Protein AF-A0A956T4F1-F1 (afdb_monomer_lite)

Radius of gyration: 28.35 Å; chains: 1; bounding box: 67×59×80 Å

Structure (mmCIF, N/CA/C/O backbone):
data_AF-A0A956T4F1-F1
#
_entry.id   AF-A0A956T4F1-F1
#
loop_
_atom_site.group_PDB
_atom_site.id
_atom_site.type_symbol
_atom_site.label_atom_id
_atom_site.label_alt_id
_atom_site.label_comp_id
_atom_site.label_asym_id
_atom_site.label_entity_id
_atom_site.label_seq_id
_atom_site.pdbx_PDB_ins_code
_atom_site.Cartn_x
_atom_site.Cartn_y
_atom_site.Cartn_z
_atom_site.occupancy
_atom_site.B_iso_or_equiv
_atom_site.auth_seq_id
_atom_site.auth_comp_id
_atom_site.auth_asym_id
_atom_site.auth_atom_id
_atom_site.pdbx_PDB_model_num
ATOM 1 N N . ILE A 1 1 ? -14.763 -16.273 -1.504 1.00 42.19 1 ILE A N 1
ATOM 2 C CA . ILE A 1 1 ? -15.322 -14.902 -1.392 1.00 42.19 1 ILE A CA 1
ATOM 3 C C . ILE A 1 1 ? -14.751 -14.353 -0.093 1.00 42.19 1 ILE A C 1
ATOM 5 O O . ILE A 1 1 ? -15.040 -14.985 0.912 1.00 42.19 1 ILE A O 1
ATOM 9 N N . GLY A 1 2 ? -13.849 -13.359 -0.059 1.00 58.16 2 GLY A N 1
ATOM 10 C CA . GLY A 1 2 ? -13.212 -13.109 1.251 1.00 58.16 2 GLY A CA 1
ATOM 11 C C . GLY A 1 2 ? -12.263 -11.938 1.492 1.00 58.16 2 GLY A C 1
ATOM 12 O O . GLY A 1 2 ? -11.948 -11.722 2.652 1.00 58.16 2 GLY A O 1
ATOM 13 N N . ASN A 1 3 ? -11.824 -11.164 0.496 1.00 60.53 3 ASN A N 1
ATOM 14 C CA . ASN A 1 3 ? -11.155 -9.885 0.762 1.00 60.53 3 ASN A CA 1
ATOM 15 C C . ASN A 1 3 ? -11.425 -8.919 -0.402 1.00 60.53 3 ASN A C 1
ATOM 17 O O . ASN A 1 3 ? -10.914 -9.128 -1.499 1.00 60.53 3 ASN A O 1
ATOM 21 N N . GLY A 1 4 ? -12.307 -7.938 -0.190 1.00 64.06 4 GLY A N 1
ATOM 22 C CA . GLY A 1 4 ? -12.746 -6.962 -1.201 1.00 64.06 4 GLY A CA 1
ATOM 23 C C . GLY A 1 4 ? -11.865 -5.714 -1.276 1.00 64.06 4 GLY A C 1
ATOM 24 O O . GLY A 1 4 ? -12.354 -4.650 -1.636 1.00 64.06 4 GLY A O 1
ATOM 25 N N . ASP A 1 5 ? -10.606 -5.836 -0.866 1.00 77.50 5 ASP A N 1
ATOM 26 C CA . ASP A 1 5 ? -9.667 -4.730 -0.730 1.00 77.50 5 ASP A CA 1
ATOM 27 C C . ASP A 1 5 ? -8.944 -4.396 -2.052 1.00 77.50 5 ASP A C 1
ATOM 29 O O . ASP A 1 5 ? -8.812 -5.228 -2.955 1.00 77.50 5 ASP A O 1
ATOM 33 N N . HIS A 1 6 ? -8.473 -3.158 -2.170 1.00 81.56 6 HIS A N 1
ATOM 34 C CA . HIS A 1 6 ? -7.878 -2.587 -3.378 1.00 81.56 6 HIS A CA 1
ATOM 35 C C . HIS A 1 6 ? -6.451 -3.080 -3.676 1.00 81.56 6 HIS A C 1
ATOM 37 O O . HIS A 1 6 ? -6.064 -3.129 -4.843 1.00 81.56 6 HIS A O 1
ATOM 43 N N . HIS A 1 7 ? -5.712 -3.571 -2.678 1.00 83.31 7 HIS A N 1
ATOM 44 C CA . HIS A 1 7 ? -4.322 -4.023 -2.835 1.00 83.31 7 HIS A CA 1
ATOM 45 C C . HIS A 1 7 ? -4.122 -5.123 -3.898 1.00 83.31 7 HIS A C 1
ATOM 47 O O . HIS A 1 7 ? -3.111 -5.157 -4.604 1.00 83.31 7 HIS A O 1
ATOM 53 N N . GLY A 1 8 ? -5.098 -6.026 -4.066 1.00 81.56 8 GLY A N 1
ATOM 54 C CA . GLY A 1 8 ? -5.050 -7.040 -5.128 1.00 81.56 8 GLY A CA 1
ATOM 55 C C . GLY A 1 8 ? -5.155 -6.431 -6.533 1.00 81.56 8 GLY A C 1
ATOM 56 O O . GLY A 1 8 ? -4.473 -6.873 -7.460 1.00 81.56 8 GLY A O 1
ATOM 57 N N . TRP A 1 9 ? -5.971 -5.383 -6.680 1.00 84.75 9 TRP A N 1
ATOM 58 C CA . TRP A 1 9 ? -6.106 -4.625 -7.924 1.00 84.75 9 TRP A CA 1
ATOM 59 C C . TRP A 1 9 ? -4.858 -3.801 -8.225 1.00 84.75 9 TRP A C 1
ATOM 61 O O . TRP A 1 9 ? -4.435 -3.753 -9.378 1.00 84.75 9 TRP A O 1
ATOM 71 N N . GLU A 1 10 ? -4.236 -3.211 -7.207 1.00 86.00 10 GLU A N 1
ATOM 72 C CA . GLU A 1 10 ? -2.971 -2.487 -7.346 1.00 86.00 10 GLU A CA 1
ATOM 73 C C . GLU A 1 10 ? -1.870 -3.370 -7.944 1.00 86.00 10 GLU A C 1
ATOM 75 O O . GLU A 1 10 ? -1.276 -3.014 -8.963 1.00 86.00 10 GLU A O 1
ATOM 80 N N . LEU A 1 11 ? -1.649 -4.562 -7.375 1.00 85.50 11 LEU A N 1
ATOM 81 C CA . LEU A 1 11 ? -0.647 -5.508 -7.873 1.00 85.50 11 LEU A CA 1
ATOM 82 C C . LEU A 1 11 ? -0.958 -5.978 -9.304 1.00 85.50 11 LEU A C 1
ATOM 84 O O . LEU A 1 11 ? -0.059 -6.087 -10.146 1.00 85.50 11 LEU A O 1
ATOM 88 N N . PHE A 1 12 ? -2.235 -6.238 -9.600 1.00 87.94 12 PHE A N 1
ATOM 89 C CA . PHE A 1 12 ? -2.681 -6.620 -10.938 1.00 87.94 12 PHE A CA 1
ATOM 90 C C . PHE A 1 12 ? -2.383 -5.518 -11.965 1.00 87.94 12 PHE A C 1
ATOM 92 O O . PHE A 1 12 ? -1.724 -5.771 -12.978 1.00 87.94 12 PHE A O 1
ATOM 99 N N . LEU A 1 13 ? -2.800 -4.281 -11.684 1.00 91.19 13 LEU A N 1
ATOM 100 C CA . LEU A 1 13 ? -2.593 -3.137 -12.572 1.00 91.19 13 LEU A CA 1
ATOM 101 C C . LEU A 1 13 ? -1.106 -2.798 -12.732 1.00 91.19 13 LEU A C 1
ATOM 103 O O . LEU A 1 13 ? -0.660 -2.547 -13.851 1.00 91.19 13 LEU A O 1
ATOM 107 N N . GLN A 1 14 ? -0.319 -2.854 -11.656 1.00 89.94 14 GLN A N 1
ATOM 108 C CA . GLN A 1 14 ? 1.133 -2.664 -11.696 1.00 89.94 14 GLN A CA 1
ATOM 109 C C . GLN A 1 14 ? 1.816 -3.719 -12.579 1.00 89.94 14 GLN A C 1
ATOM 111 O O . GLN A 1 14 ? 2.685 -3.383 -13.385 1.00 89.94 14 GLN A O 1
ATOM 116 N N . THR A 1 15 ? 1.415 -4.988 -12.474 1.00 88.94 15 THR A N 1
ATOM 117 C CA . THR A 1 15 ? 1.977 -6.069 -13.297 1.00 88.94 15 THR A CA 1
ATOM 118 C C . THR A 1 15 ? 1.678 -5.834 -14.780 1.00 88.94 15 THR A C 1
ATOM 120 O O . THR A 1 15 ? 2.583 -5.874 -15.617 1.00 88.94 15 THR A O 1
ATOM 123 N N . PHE A 1 16 ? 0.429 -5.498 -15.118 1.00 92.56 16 PHE A N 1
ATOM 124 C CA . PHE A 1 16 ? 0.043 -5.133 -16.485 1.00 92.56 16 PHE A CA 1
ATOM 125 C C . PHE A 1 16 ? 0.781 -3.888 -16.990 1.00 92.56 16 PHE A C 1
ATOM 127 O O . PHE A 1 16 ? 1.176 -3.824 -18.158 1.00 92.56 16 PHE A O 1
ATOM 134 N N . LEU A 1 17 ? 1.008 -2.906 -16.120 1.00 93.56 17 LEU A N 1
ATOM 135 C CA . LEU A 1 17 ? 1.762 -1.702 -16.443 1.00 93.56 17 LEU A CA 1
ATOM 136 C C . LEU A 1 17 ? 3.224 -2.031 -16.763 1.00 93.56 17 LEU A C 1
ATOM 138 O O . LEU A 1 17 ? 3.728 -1.577 -17.784 1.00 93.56 17 LEU A O 1
ATOM 142 N N . LEU A 1 18 ? 3.883 -2.876 -15.966 1.00 91.75 18 LEU A N 1
ATOM 143 C CA . LEU A 1 18 ? 5.250 -3.341 -16.226 1.00 91.75 18 LEU A CA 1
ATOM 144 C C . LEU A 1 18 ? 5.375 -4.009 -17.602 1.00 91.75 18 LEU A C 1
ATOM 146 O O . LEU A 1 18 ? 6.261 -3.657 -18.387 1.00 91.75 18 LEU A O 1
ATOM 150 N N . PHE A 1 19 ? 4.476 -4.942 -17.924 1.00 91.00 19 PHE A N 1
ATOM 151 C CA . PHE A 1 19 ? 4.483 -5.633 -19.216 1.00 91.00 19 PHE A CA 1
ATOM 152 C C . PHE A 1 19 ? 4.205 -4.690 -20.386 1.00 91.00 19 PHE A C 1
ATOM 154 O O . PHE A 1 19 ? 4.960 -4.659 -21.362 1.00 91.00 19 PHE A O 1
ATOM 161 N N . SER A 1 20 ? 3.133 -3.904 -20.288 1.00 94.50 20 SER A N 1
ATOM 162 C CA . SER A 1 20 ? 2.724 -2.996 -21.361 1.00 94.50 20 SER A CA 1
ATOM 163 C C . SER A 1 20 ? 3.750 -1.892 -21.602 1.00 94.50 20 SER A C 1
ATOM 165 O O . SER A 1 20 ? 4.018 -1.571 -22.757 1.00 94.50 20 SER A O 1
ATOM 167 N N . LEU A 1 21 ? 4.389 -1.366 -20.552 1.00 94.56 21 LEU A N 1
ATOM 168 C CA . LEU A 1 21 ? 5.464 -0.384 -20.670 1.00 94.56 21 LEU A CA 1
ATOM 169 C C . LEU A 1 21 ? 6.708 -0.997 -21.324 1.00 94.56 21 LEU A C 1
ATOM 171 O O . LEU A 1 21 ? 7.266 -0.397 -22.241 1.00 94.56 21 LEU A O 1
ATOM 175 N N . THR A 1 22 ? 7.100 -2.212 -20.923 1.00 92.50 22 THR A N 1
ATOM 176 C CA . THR A 1 22 ? 8.220 -2.942 -21.548 1.00 92.50 22 THR A CA 1
ATOM 177 C C . THR A 1 22 ? 8.000 -3.101 -23.052 1.00 92.50 22 THR A C 1
ATOM 179 O O . THR A 1 22 ? 8.904 -2.851 -23.846 1.00 92.50 22 THR A O 1
ATOM 182 N N . TRP A 1 23 ? 6.782 -3.466 -23.460 1.00 91.94 23 TRP A N 1
ATOM 183 C CA . TRP A 1 23 ? 6.435 -3.601 -24.872 1.00 91.94 23 TRP A CA 1
ATOM 184 C C . TRP A 1 23 ? 6.386 -2.252 -25.595 1.00 91.94 23 TRP A C 1
ATOM 186 O O . TRP A 1 23 ? 6.977 -2.092 -26.663 1.00 91.94 23 TRP A O 1
ATOM 196 N N . ALA A 1 24 ? 5.705 -1.266 -25.008 1.00 92.69 24 ALA A N 1
ATOM 197 C CA . ALA A 1 24 ? 5.477 0.035 -25.624 1.00 92.69 24 ALA A CA 1
ATOM 198 C C . ALA A 1 24 ? 6.780 0.794 -25.901 1.00 92.69 24 ALA A C 1
ATOM 200 O O . ALA A 1 24 ? 6.850 1.519 -26.894 1.00 92.69 24 ALA A O 1
ATOM 201 N N . LEU A 1 25 ? 7.816 0.625 -25.074 1.00 90.50 25 LEU A N 1
ATOM 202 C CA . LEU A 1 25 ? 9.082 1.345 -25.233 1.00 90.50 25 LEU A CA 1
ATOM 203 C C . LEU A 1 25 ? 9.996 0.796 -26.336 1.00 90.50 25 LEU A C 1
ATOM 205 O O . LEU A 1 25 ? 10.883 1.521 -26.784 1.00 90.50 25 LEU A O 1
ATOM 209 N N . ARG A 1 26 ? 9.770 -0.419 -26.848 1.00 90.44 26 ARG A N 1
ATOM 210 C CA . ARG A 1 26 ? 10.617 -0.991 -27.909 1.00 90.44 26 ARG A CA 1
ATOM 211 C C . ARG A 1 26 ? 10.637 -0.132 -29.182 1.00 90.44 26 ARG A C 1
ATOM 213 O O . ARG A 1 26 ? 9.651 0.526 -29.523 1.00 90.44 26 ARG A O 1
ATOM 220 N N . ASP A 1 27 ? 11.752 -0.170 -29.909 1.00 89.44 27 ASP A N 1
ATOM 221 C CA . ASP A 1 27 ? 11.981 0.655 -31.110 1.00 89.44 27 ASP A CA 1
ATOM 222 C C . ASP A 1 27 ? 11.033 0.301 -32.269 1.00 89.44 27 ASP A C 1
ATOM 224 O O . ASP A 1 27 ? 10.602 1.179 -33.029 1.00 89.44 27 ASP A O 1
ATOM 228 N N . ASP A 1 28 ? 10.678 -0.980 -32.364 1.00 89.81 28 ASP A N 1
ATOM 229 C CA . ASP A 1 28 ? 9.778 -1.576 -33.352 1.00 89.81 28 ASP A CA 1
ATOM 230 C C . ASP A 1 28 ? 8.293 -1.426 -32.988 1.00 89.81 28 ASP A C 1
ATOM 232 O O . ASP A 1 28 ? 7.430 -1.496 -33.863 1.00 89.81 28 ASP A O 1
ATOM 236 N N . ALA A 1 29 ? 7.972 -1.173 -31.716 1.00 90.94 29 ALA A N 1
ATOM 237 C CA . ALA A 1 29 ? 6.590 -1.086 -31.267 1.00 90.94 29 ALA A CA 1
ATOM 238 C C . ALA A 1 29 ? 5.875 0.155 -31.847 1.00 90.94 29 ALA A C 1
ATOM 240 O O . ALA A 1 29 ? 6.353 1.286 -31.666 1.00 90.94 29 ALA A O 1
ATOM 241 N N . PRO A 1 30 ? 4.694 -0.016 -32.478 1.00 92.81 30 PRO A N 1
ATOM 242 C CA . PRO A 1 30 ? 3.846 1.089 -32.913 1.00 92.81 30 PRO A CA 1
ATOM 243 C C . PRO A 1 30 ? 3.488 2.057 -31.781 1.00 92.81 30 PRO A C 1
ATOM 245 O O . PRO A 1 30 ? 3.223 1.646 -30.653 1.00 92.81 30 PRO A O 1
ATOM 248 N N . VAL A 1 31 ? 3.398 3.348 -32.106 1.00 92.88 31 VAL A N 1
ATOM 249 C CA . VAL A 1 31 ? 3.119 4.426 -31.137 1.00 92.88 31 VAL A CA 1
ATOM 250 C C . VAL A 1 31 ? 1.815 4.192 -30.373 1.00 92.88 31 VAL A C 1
ATOM 252 O O . VAL A 1 31 ? 1.783 4.400 -29.169 1.00 92.88 31 VAL A O 1
ATOM 255 N N . ARG A 1 32 ? 0.769 3.671 -31.030 1.00 93.12 32 ARG A N 1
ATOM 256 C CA . ARG A 1 32 ? -0.533 3.381 -30.398 1.00 93.12 32 ARG A CA 1
ATOM 257 C C . ARG A 1 32 ? -0.444 2.494 -29.150 1.00 93.12 32 ARG A C 1
ATOM 259 O O . ARG A 1 32 ? -1.311 2.583 -28.292 1.00 93.12 32 ARG A O 1
ATOM 266 N N . TYR A 1 33 ? 0.591 1.660 -29.023 1.00 93.19 33 TYR A N 1
ATOM 267 C CA . TYR A 1 33 ? 0.757 0.812 -27.843 1.00 93.19 33 TYR A CA 1
ATOM 268 C C . TYR A 1 33 ? 1.142 1.593 -26.582 1.00 93.19 33 TYR A C 1
ATOM 270 O O . TYR A 1 33 ? 0.969 1.052 -25.496 1.00 93.19 33 TYR A O 1
ATOM 278 N N . SER A 1 34 ? 1.585 2.856 -26.679 1.00 93.19 34 SER A N 1
ATOM 279 C CA . SER A 1 34 ? 1.817 3.698 -25.496 1.00 93.19 34 SER A CA 1
ATOM 280 C C . SER A 1 34 ? 0.525 4.170 -24.818 1.00 93.19 34 SER A C 1
ATOM 282 O O . SER A 1 34 ? 0.567 4.590 -23.663 1.00 93.19 34 SER A O 1
ATOM 284 N N . LEU A 1 35 ? -0.635 4.022 -25.474 1.00 93.62 35 LEU A N 1
ATOM 285 C CA . LEU A 1 35 ? -1.943 4.273 -24.859 1.00 93.62 35 LEU A CA 1
ATOM 286 C C . LEU A 1 35 ? -2.239 3.299 -23.712 1.00 93.62 35 LEU A C 1
ATOM 288 O O . LEU A 1 35 ? -2.866 3.685 -22.731 1.00 93.62 35 LEU A O 1
ATOM 292 N N . VAL A 1 36 ? -1.764 2.053 -23.810 1.00 94.69 36 VAL A N 1
ATOM 293 C CA . VAL A 1 36 ? -2.016 1.012 -22.803 1.00 94.69 36 VAL A CA 1
ATOM 294 C C . VAL A 1 36 ? -1.372 1.356 -21.451 1.00 94.69 36 VAL A C 1
ATOM 296 O O . VAL A 1 36 ? -2.117 1.479 -20.479 1.00 94.69 36 VAL A O 1
ATOM 299 N N . PRO A 1 37 ? -0.044 1.582 -21.340 1.00 94.06 37 PRO A N 1
ATOM 300 C CA . PRO A 1 37 ? 0.554 1.989 -20.070 1.00 94.06 37 PRO A CA 1
ATOM 301 C C . PRO A 1 37 ? 0.044 3.359 -19.597 1.00 94.06 37 PRO A C 1
ATOM 303 O O . PRO A 1 37 ? -0.068 3.576 -18.392 1.00 94.06 37 PRO A O 1
ATOM 306 N N . ALA A 1 38 ? -0.320 4.270 -20.512 1.00 92.88 38 ALA A N 1
ATOM 307 C CA . ALA A 1 38 ? -0.913 5.550 -20.132 1.00 92.88 38 ALA A CA 1
ATOM 308 C C . ALA A 1 38 ? -2.258 5.376 -19.413 1.00 92.88 38 ALA A C 1
ATOM 310 O O . ALA A 1 38 ? -2.466 5.977 -18.361 1.00 92.88 38 ALA A O 1
ATOM 311 N N . PHE A 1 39 ? -3.142 4.539 -19.961 1.00 93.31 39 PHE A N 1
ATOM 312 C CA . PHE A 1 39 ? -4.453 4.254 -19.385 1.00 93.31 39 PHE A CA 1
ATOM 313 C C . PHE A 1 39 ? -4.351 3.450 -18.087 1.00 93.31 39 PHE A C 1
ATOM 315 O O . PHE A 1 39 ? -5.043 3.762 -17.125 1.00 93.31 39 PHE A O 1
ATOM 322 N N . LEU A 1 40 ? -3.447 2.469 -18.018 1.00 93.81 40 LEU A N 1
ATOM 323 C CA . LEU A 1 40 ? -3.217 1.700 -16.791 1.00 93.81 40 LEU A CA 1
ATOM 324 C C . LEU A 1 40 ? -2.777 2.595 -15.627 1.00 93.81 40 LEU A C 1
ATOM 326 O O . LEU A 1 40 ? -3.274 2.427 -14.520 1.00 93.81 40 LEU A O 1
ATOM 330 N N . LEU A 1 41 ? -1.918 3.590 -15.867 1.00 90.81 41 LEU A N 1
ATOM 331 C CA . LEU A 1 41 ? -1.554 4.567 -14.835 1.00 90.81 41 LEU A CA 1
ATOM 332 C C . LEU A 1 41 ? -2.732 5.433 -14.382 1.00 90.81 41 LEU A C 1
ATOM 334 O O . LEU A 1 41 ? -2.821 5.756 -13.202 1.00 90.81 41 LEU A O 1
ATOM 338 N N . LEU A 1 42 ? -3.656 5.769 -15.283 1.00 89.38 42 LEU A N 1
ATOM 339 C CA . LEU A 1 42 ? -4.886 6.477 -14.921 1.00 89.38 42 LEU A CA 1
ATOM 340 C C . LEU A 1 42 ? -5.849 5.588 -14.125 1.00 89.38 42 LEU A C 1
ATOM 342 O O . LEU A 1 42 ? -6.510 6.076 -13.216 1.00 89.38 42 LEU A O 1
ATOM 346 N N . LEU A 1 43 ? -5.907 4.285 -14.407 1.00 90.25 43 LEU A N 1
ATOM 347 C CA . LEU A 1 43 ? -6.656 3.351 -13.565 1.00 90.25 43 LEU A CA 1
ATOM 348 C C . LEU A 1 43 ? -6.043 3.246 -12.167 1.00 90.25 43 LEU A C 1
ATOM 350 O O . LEU A 1 43 ? -6.780 3.278 -11.189 1.00 90.25 43 LEU A O 1
ATOM 354 N N . ILE A 1 44 ? -4.711 3.195 -12.069 1.00 88.38 44 ILE A N 1
ATOM 355 C CA . ILE A 1 44 ? -3.998 3.198 -10.784 1.00 88.38 44 ILE A CA 1
ATOM 356 C C . ILE A 1 44 ? -4.259 4.505 -10.016 1.00 88.38 44 ILE A C 1
ATOM 358 O O . ILE A 1 44 ? -4.477 4.480 -8.809 1.00 88.38 44 ILE A O 1
ATOM 362 N N . PHE A 1 45 ? -4.297 5.648 -10.710 1.00 85.00 45 PHE A N 1
ATOM 363 C CA . PHE A 1 45 ? -4.693 6.938 -10.132 1.00 85.00 45 PHE A CA 1
ATOM 364 C C . PHE A 1 45 ? -6.087 6.911 -9.508 1.00 85.00 45 PHE A C 1
AT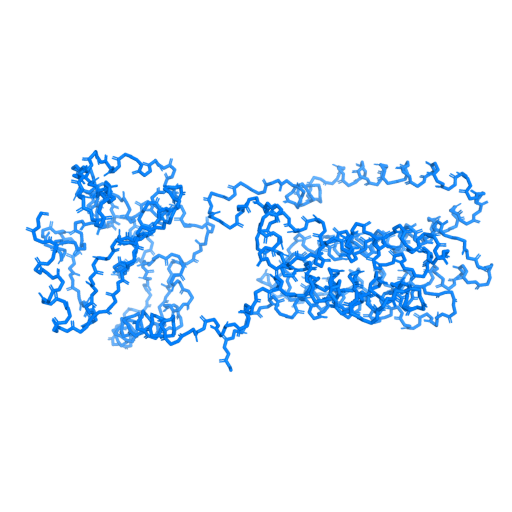OM 366 O O . PHE A 1 45 ? -6.289 7.439 -8.417 1.00 85.00 45 PHE A O 1
ATOM 373 N N . LEU A 1 46 ? -7.039 6.286 -10.199 1.00 83.06 46 LEU A N 1
ATOM 374 C CA . LEU A 1 46 ? -8.415 6.167 -9.732 1.00 83.06 46 LEU A CA 1
ATOM 375 C C . LEU A 1 46 ? -8.575 5.122 -8.621 1.00 83.06 46 LEU A C 1
ATOM 377 O O . LEU A 1 46 ? -9.499 5.239 -7.821 1.00 83.06 46 LEU A O 1
ATOM 381 N N . SER A 1 47 ? -7.701 4.113 -8.563 1.00 81.81 47 SER A N 1
ATOM 382 C CA . SER A 1 47 ? -7.782 3.049 -7.562 1.00 81.81 47 SER A CA 1
ATOM 383 C C . SER A 1 47 ? -7.079 3.388 -6.254 1.00 81.81 47 SER A C 1
ATOM 385 O O . SER A 1 47 ? -7.488 2.874 -5.217 1.00 81.81 47 SER A O 1
ATOM 387 N N . TRP A 1 48 ? -6.010 4.197 -6.284 1.00 80.31 48 TRP A N 1
ATOM 388 C CA . TRP A 1 48 ? -5.162 4.395 -5.109 1.00 80.31 48 TRP A CA 1
ATOM 389 C C . TRP A 1 48 ? -4.487 5.784 -5.035 1.00 80.31 48 TRP A C 1
ATOM 391 O O . TRP A 1 48 ? -3.800 6.202 -5.978 1.00 80.31 48 TRP A O 1
ATOM 401 N N . PRO A 1 49 ? -4.583 6.500 -3.892 1.00 71.75 49 PRO A N 1
ATOM 402 C CA . PRO A 1 49 ? -3.906 7.787 -3.689 1.00 71.75 49 PRO A CA 1
ATOM 403 C C . PRO A 1 49 ? -2.376 7.727 -3.774 1.00 71.75 49 PRO A C 1
ATOM 405 O O . PRO A 1 49 ? -1.750 8.737 -4.087 1.00 71.75 49 PRO A O 1
ATOM 408 N N . GLY A 1 50 ? -1.757 6.566 -3.526 1.00 73.38 50 GLY A N 1
ATOM 409 C CA . GLY A 1 50 ? -0.304 6.377 -3.650 1.00 73.38 50 GLY A CA 1
ATOM 410 C C . GLY A 1 50 ? 0.200 6.180 -5.087 1.00 73.38 50 GLY A C 1
ATOM 411 O O . GLY A 1 50 ? 1.397 5.984 -5.314 1.00 73.38 50 GLY A O 1
ATOM 412 N N . SER A 1 51 ? -0.685 6.320 -6.078 1.00 77.50 51 SER A N 1
ATOM 413 C CA . SER A 1 51 ? -0.376 6.281 -7.512 1.00 77.50 51 SER A CA 1
ATOM 414 C C . SER A 1 51 ? 0.814 7.129 -8.009 1.00 77.50 51 SER A C 1
ATOM 416 O O . SER A 1 51 ? 1.440 6.699 -8.988 1.00 77.50 51 SER A O 1
ATOM 418 N N . PRO A 1 52 ? 1.220 8.260 -7.379 1.00 82.81 52 PRO A N 1
ATOM 419 C CA . PRO A 1 52 ? 2.415 9.008 -7.785 1.00 82.81 52 PRO A CA 1
ATOM 420 C C . PRO A 1 52 ? 3.694 8.180 -7.859 1.00 82.81 52 PRO A C 1
ATOM 422 O O . PRO A 1 52 ? 4.558 8.457 -8.691 1.00 82.81 52 PRO A O 1
ATOM 425 N N . LEU A 1 53 ? 3.811 7.124 -7.055 1.00 80.88 53 LEU A N 1
ATOM 426 C CA . LEU A 1 53 ? 4.976 6.251 -7.095 1.00 80.88 53 LEU A CA 1
ATOM 427 C C . LEU A 1 53 ? 5.106 5.512 -8.436 1.00 80.88 53 LEU A C 1
ATOM 429 O O . LEU A 1 53 ? 6.197 5.383 -8.994 1.00 80.88 53 LEU A O 1
ATOM 433 N N . HIS A 1 54 ? 3.985 5.061 -8.997 1.00 87.62 54 HIS A N 1
ATOM 434 C CA . HIS A 1 54 ? 3.975 4.386 -10.292 1.00 87.62 54 HIS A CA 1
ATOM 435 C C . HIS A 1 54 ? 4.316 5.356 -11.429 1.00 87.62 54 HIS A C 1
ATOM 437 O O . HIS A 1 54 ? 4.983 4.960 -12.391 1.00 87.62 54 HIS A O 1
ATOM 443 N N . ILE A 1 55 ? 3.933 6.633 -11.304 1.00 87.81 55 ILE A N 1
ATOM 444 C CA . ILE A 1 55 ? 4.383 7.694 -12.217 1.00 87.81 55 ILE A CA 1
ATOM 445 C C . ILE A 1 55 ? 5.889 7.883 -12.101 1.00 87.81 55 ILE A C 1
ATOM 447 O O . ILE A 1 55 ? 6.563 7.940 -13.125 1.00 87.81 55 ILE A O 1
ATOM 451 N N . PHE A 1 56 ? 6.424 7.950 -10.880 1.00 86.56 56 PHE A N 1
ATOM 452 C CA . PHE A 1 56 ? 7.853 8.127 -10.639 1.00 86.56 56 PHE A CA 1
ATOM 453 C C . PHE A 1 56 ? 8.678 7.024 -11.315 1.00 86.56 56 PHE A C 1
ATOM 455 O O . PHE A 1 56 ? 9.542 7.325 -12.140 1.00 86.56 56 PHE A O 1
ATOM 462 N N . PHE A 1 57 ? 8.366 5.747 -11.069 1.00 89.50 57 PHE A N 1
ATOM 463 C CA . PHE A 1 57 ? 9.094 4.637 -11.697 1.00 89.50 57 PHE A CA 1
ATOM 464 C C . PHE A 1 57 ? 8.890 4.561 -13.216 1.00 89.50 57 PHE A C 1
ATOM 466 O O . PHE A 1 57 ? 9.832 4.243 -13.947 1.00 89.50 57 PHE A O 1
ATOM 473 N N . THR A 1 58 ? 7.702 4.902 -13.722 1.00 92.25 58 THR A N 1
ATOM 474 C CA . THR A 1 58 ? 7.464 4.988 -15.174 1.00 92.25 58 THR A CA 1
ATOM 475 C C . THR A 1 58 ? 8.276 6.120 -15.805 1.00 92.25 58 THR A C 1
ATOM 477 O O . THR A 1 58 ? 8.888 5.936 -16.859 1.00 92.25 58 THR A O 1
ATOM 480 N N . GLY A 1 59 ? 8.328 7.276 -15.144 1.00 90.69 59 GLY A N 1
ATOM 481 C CA . GLY A 1 59 ? 9.131 8.427 -15.536 1.00 90.69 59 GLY A CA 1
ATOM 482 C C . GLY A 1 59 ? 10.622 8.103 -15.546 1.00 90.69 59 GLY A C 1
ATOM 483 O O . GLY A 1 59 ? 11.296 8.423 -16.520 1.00 90.69 59 GLY A O 1
ATOM 484 N N . LEU A 1 60 ? 11.127 7.390 -14.533 1.00 90.50 60 LEU A N 1
ATOM 485 C CA . LEU A 1 60 ? 12.508 6.897 -14.504 1.00 90.50 60 LEU A CA 1
ATOM 486 C C . LEU A 1 60 ? 12.805 5.922 -15.648 1.00 90.50 60 LEU A C 1
ATOM 488 O O . LEU A 1 60 ? 13.863 6.019 -16.269 1.00 90.50 60 LEU A O 1
ATOM 492 N N . CYS A 1 61 ? 11.877 5.014 -15.966 1.00 93.31 61 CYS A N 1
ATOM 493 C CA . CYS A 1 61 ? 12.033 4.120 -17.113 1.00 93.31 61 CYS A CA 1
ATOM 494 C C . CYS A 1 61 ? 12.159 4.913 -18.412 1.00 93.31 61 CYS A C 1
ATOM 496 O O . CYS A 1 61 ? 13.095 4.690 -19.171 1.00 93.31 61 CYS A O 1
ATOM 498 N N . LEU A 1 62 ? 11.254 5.867 -18.647 1.00 92.62 62 LEU A N 1
ATOM 499 C CA . LEU A 1 62 ? 11.291 6.745 -19.817 1.00 92.62 62 LEU A CA 1
ATOM 500 C C . LEU A 1 62 ? 12.585 7.562 -19.862 1.00 92.62 62 LEU A C 1
ATOM 502 O O . LEU A 1 62 ? 13.224 7.624 -20.914 1.00 92.62 62 LEU A O 1
ATOM 506 N N . PHE A 1 63 ? 12.989 8.135 -18.727 1.00 92.25 63 PHE A N 1
ATOM 507 C CA . PHE A 1 63 ? 14.223 8.897 -18.571 1.00 92.25 63 PHE A CA 1
ATOM 508 C C . PHE A 1 63 ? 15.438 8.072 -18.984 1.00 92.25 63 PHE A C 1
ATOM 510 O O . PHE A 1 63 ? 16.164 8.483 -19.883 1.00 92.25 63 PHE A O 1
ATOM 517 N N . VAL A 1 64 ? 15.637 6.887 -18.397 1.00 90.94 64 VAL A N 1
ATOM 518 C CA . VAL A 1 64 ? 16.768 6.020 -18.757 1.00 90.94 64 VAL A CA 1
ATOM 519 C C . VAL A 1 64 ? 16.669 5.584 -20.212 1.00 90.94 64 VAL A C 1
ATOM 521 O O . VAL A 1 64 ? 17.675 5.617 -20.921 1.00 90.94 64 VAL A O 1
ATOM 524 N N . TRP A 1 65 ? 15.467 5.250 -20.686 1.00 91.62 65 TRP A N 1
ATOM 525 C CA . TRP A 1 65 ? 15.246 4.874 -22.079 1.00 91.62 65 TRP A CA 1
ATOM 526 C C . TRP A 1 65 ? 15.706 5.973 -23.040 1.00 91.62 65 TRP A C 1
ATOM 528 O O . TRP A 1 65 ? 16.373 5.664 -24.014 1.00 91.62 65 TRP A O 1
ATOM 538 N N . ALA A 1 66 ? 15.500 7.257 -22.722 1.00 91.06 66 ALA A N 1
ATOM 539 C CA . ALA A 1 66 ? 15.978 8.366 -23.554 1.00 91.06 66 ALA A CA 1
ATOM 540 C C . ALA A 1 66 ? 17.507 8.393 -23.755 1.00 91.06 66 ALA A C 1
ATOM 542 O O . ALA A 1 66 ? 17.974 8.947 -24.754 1.00 91.06 66 ALA A O 1
ATOM 543 N N . PHE A 1 67 ? 18.294 7.797 -22.851 1.00 90.38 67 PHE A N 1
ATOM 544 C CA . PHE A 1 67 ? 19.757 7.723 -22.955 1.00 90.38 67 PHE A CA 1
ATOM 545 C C . PHE A 1 67 ? 20.274 6.446 -23.630 1.00 90.38 67 PHE A C 1
ATOM 547 O O . PHE A 1 67 ? 21.447 6.393 -24.023 1.00 90.38 67 PHE A O 1
ATOM 554 N N . VAL A 1 68 ? 19.418 5.441 -23.824 1.00 88.50 68 VAL A N 1
ATOM 555 C CA . VAL A 1 68 ? 19.770 4.206 -24.532 1.00 88.50 68 VAL A CA 1
ATOM 556 C C . VAL A 1 68 ? 19.947 4.487 -26.029 1.00 88.50 68 VAL A C 1
ATOM 558 O O . VAL A 1 68 ? 19.411 5.443 -26.580 1.00 88.50 68 VAL A O 1
ATOM 561 N N . ASN A 1 69 ? 20.762 3.689 -26.720 1.00 87.56 69 ASN A N 1
ATOM 562 C CA . ASN A 1 69 ? 20.916 3.825 -28.168 1.00 87.56 69 ASN A CA 1
ATOM 563 C C . ASN A 1 69 ? 19.645 3.395 -28.909 1.00 87.56 69 ASN A C 1
ATOM 565 O O . ASN A 1 69 ? 19.204 2.249 -28.776 1.00 87.56 69 ASN A O 1
ATOM 569 N N . HIS A 1 70 ? 19.135 4.297 -29.746 1.00 88.94 70 HIS A N 1
ATOM 570 C CA . HIS A 1 70 ? 18.020 4.054 -30.655 1.00 88.94 70 HIS A CA 1
ATOM 571 C C . HIS A 1 70 ? 18.440 4.248 -32.108 1.00 88.94 70 HIS A C 1
ATOM 573 O O . HIS A 1 70 ? 19.240 5.138 -32.431 1.00 88.94 70 HIS A O 1
ATOM 579 N N . GLU A 1 71 ? 17.836 3.456 -32.991 1.00 86.81 71 GLU A N 1
ATOM 580 C CA . GLU A 1 71 ? 17.896 3.693 -34.430 1.00 86.81 71 GLU A CA 1
ATOM 581 C C . GLU A 1 71 ? 17.380 5.099 -34.758 1.00 86.81 71 GLU A C 1
ATOM 583 O O . GLU A 1 71 ? 16.447 5.601 -34.126 1.00 86.81 71 GLU A O 1
ATOM 588 N N . SER A 1 72 ? 17.971 5.752 -35.762 1.00 83.12 72 SER A N 1
ATOM 589 C CA . SER A 1 72 ? 17.586 7.112 -36.168 1.00 83.12 72 SER A CA 1
ATOM 590 C C . SER A 1 72 ? 16.093 7.218 -36.500 1.00 83.12 72 SER A C 1
ATOM 592 O O . SER A 1 72 ? 15.441 8.179 -36.091 1.00 83.12 72 SER A O 1
ATOM 594 N N . SER A 1 73 ? 15.543 6.190 -37.151 1.00 83.56 73 SER A N 1
ATOM 595 C CA . SER A 1 73 ? 14.130 6.067 -37.525 1.00 83.56 73 SER A CA 1
ATOM 596 C C . SER A 1 73 ? 13.182 5.901 -36.323 1.00 83.56 73 SER A C 1
ATOM 598 O O . SER A 1 73 ? 11.995 6.219 -36.425 1.00 83.56 73 SER A O 1
ATOM 600 N N . ALA A 1 74 ? 13.681 5.435 -35.171 1.00 87.50 74 ALA A N 1
ATOM 601 C CA . ALA A 1 74 ? 12.888 5.178 -33.968 1.00 87.50 74 ALA A CA 1
ATOM 602 C C . ALA A 1 74 ? 12.768 6.402 -33.042 1.00 87.50 74 ALA A C 1
ATOM 604 O O . ALA A 1 74 ? 11.823 6.490 -32.257 1.00 87.50 74 ALA A O 1
ATOM 605 N N . ARG A 1 75 ? 13.669 7.389 -33.160 1.00 88.75 75 ARG A N 1
ATOM 606 C CA . ARG A 1 75 ? 13.729 8.568 -32.269 1.00 88.75 75 ARG A CA 1
ATOM 607 C C . ARG A 1 75 ? 12.451 9.407 -32.297 1.00 88.75 75 ARG A C 1
ATOM 609 O O . ARG A 1 75 ? 11.930 9.762 -31.246 1.00 88.75 75 ARG A O 1
ATOM 616 N N . GLY A 1 76 ? 11.916 9.682 -33.489 1.00 88.25 76 GLY A N 1
ATOM 617 C CA . GLY A 1 76 ? 10.664 10.435 -33.634 1.00 88.25 76 GLY A CA 1
ATOM 618 C C . GLY A 1 76 ? 9.468 9.700 -33.022 1.00 88.25 76 GLY A C 1
ATOM 619 O O . GLY A 1 76 ? 8.642 10.308 -32.343 1.00 88.25 76 GLY A O 1
ATOM 620 N N . ARG A 1 77 ? 9.417 8.368 -33.177 1.00 90.94 77 ARG A N 1
ATOM 621 C CA . ARG A 1 77 ? 8.387 7.534 -32.537 1.00 90.94 77 ARG A CA 1
ATOM 622 C C . ARG A 1 77 ? 8.515 7.549 -31.018 1.00 90.94 77 ARG A C 1
ATOM 624 O O . ARG A 1 77 ? 7.494 7.582 -30.343 1.00 90.94 77 ARG A O 1
ATOM 631 N N . LEU A 1 78 ? 9.737 7.543 -30.483 1.00 90.69 78 LEU A N 1
ATOM 632 C CA . LEU A 1 78 ? 9.974 7.605 -29.042 1.00 90.69 78 LEU A CA 1
ATOM 633 C C . LEU A 1 78 ? 9.443 8.909 -28.434 1.00 90.69 78 LEU A C 1
ATOM 635 O O . LEU A 1 78 ? 8.716 8.869 -27.444 1.00 90.69 78 LEU A O 1
ATOM 639 N N . VAL A 1 79 ? 9.737 10.047 -29.071 1.00 92.75 79 VAL A N 1
ATOM 640 C CA . VAL A 1 79 ? 9.193 11.352 -28.669 1.00 92.75 79 VAL A CA 1
ATOM 641 C C . VAL A 1 79 ? 7.666 11.322 -28.681 1.00 92.75 79 VAL A C 1
ATOM 643 O O . VAL A 1 79 ? 7.040 11.681 -27.687 1.00 92.75 79 VAL A O 1
ATOM 646 N N . LEU A 1 80 ? 7.062 10.826 -29.766 1.00 93.62 80 LEU A N 1
ATOM 647 C CA . LEU A 1 80 ? 5.607 10.783 -29.892 1.00 93.62 80 LEU A CA 1
ATOM 648 C C . LEU A 1 80 ? 4.949 9.884 -28.834 1.00 93.62 80 LEU A C 1
ATOM 650 O O . LEU A 1 80 ? 3.903 10.245 -28.301 1.00 93.62 80 LEU A O 1
ATOM 654 N N . LYS A 1 81 ? 5.571 8.750 -28.480 1.00 94.06 81 LYS A N 1
ATOM 655 C CA . LYS A 1 81 ? 5.104 7.883 -27.384 1.00 94.06 81 LYS A CA 1
ATOM 656 C C . LYS A 1 81 ? 5.054 8.646 -26.060 1.00 94.06 81 LYS A C 1
ATOM 658 O O . LYS A 1 81 ? 4.022 8.604 -25.395 1.00 94.06 81 LYS A O 1
ATOM 663 N N . GLY A 1 82 ? 6.131 9.356 -25.710 1.00 92.69 82 GLY A N 1
ATOM 664 C CA . GLY A 1 82 ? 6.208 10.145 -24.478 1.00 92.69 82 GLY A CA 1
ATOM 665 C C . GLY A 1 82 ? 5.208 11.301 -24.449 1.00 92.69 82 GLY A C 1
ATOM 666 O O . GLY A 1 82 ? 4.486 11.448 -23.468 1.00 92.69 82 GLY A O 1
ATOM 667 N N . VAL A 1 83 ? 5.087 12.054 -25.547 1.00 94.56 83 VAL A N 1
ATOM 668 C CA . VAL A 1 83 ? 4.113 13.154 -25.676 1.00 94.56 83 VAL A CA 1
ATOM 669 C C . VAL A 1 83 ? 2.679 12.649 -25.538 1.00 94.56 83 VAL A C 1
ATOM 671 O O . VAL A 1 83 ? 1.880 13.266 -24.837 1.00 94.56 83 VAL A O 1
ATOM 674 N N . LEU A 1 84 ? 2.349 11.515 -26.162 1.00 93.94 84 LEU A N 1
ATOM 675 C CA . LEU A 1 84 ? 1.015 10.922 -26.077 1.00 93.94 84 LEU A CA 1
ATOM 676 C C . LEU A 1 84 ? 0.677 10.489 -24.643 1.00 93.94 84 LEU A C 1
ATOM 678 O O . LEU A 1 84 ? -0.400 10.811 -24.144 1.00 93.94 84 LEU A O 1
ATOM 682 N N . MET A 1 85 ? 1.609 9.807 -23.966 1.00 93.69 85 MET A N 1
ATOM 683 C CA . MET A 1 85 ? 1.447 9.415 -22.560 1.00 93.69 85 MET A CA 1
ATOM 684 C C . MET A 1 85 ? 1.303 10.647 -21.656 1.00 93.69 85 MET A C 1
ATOM 686 O O . MET A 1 85 ? 0.363 10.727 -20.868 1.00 93.69 85 MET A O 1
ATOM 690 N N . GLY A 1 86 ? 2.184 11.637 -21.823 1.00 93.06 86 GLY A N 1
ATOM 691 C CA . GLY A 1 86 ? 2.177 12.872 -21.043 1.00 93.06 86 GLY A CA 1
ATOM 692 C C . GLY A 1 86 ? 0.902 13.693 -21.219 1.00 93.06 86 GLY A C 1
ATOM 693 O O . GLY A 1 86 ? 0.345 14.183 -20.238 1.00 93.06 86 GLY A O 1
ATOM 694 N N . SER A 1 87 ? 0.387 13.776 -22.447 1.00 94.06 87 SER A N 1
ATOM 695 C CA . SER A 1 87 ? -0.851 14.501 -22.747 1.00 94.06 87 SER A CA 1
ATOM 696 C C . SER A 1 87 ? -2.051 13.882 -22.034 1.00 94.06 87 SER A C 1
ATOM 698 O O . SER A 1 87 ? -2.890 14.611 -21.511 1.00 94.06 87 SER A O 1
ATOM 700 N N . LEU A 1 88 ? -2.133 12.549 -21.956 1.00 92.69 88 LEU A N 1
ATOM 701 C CA . LEU A 1 88 ? -3.206 11.860 -21.230 1.00 92.69 88 LEU A CA 1
ATOM 702 C C . LEU A 1 88 ? -3.116 12.092 -19.717 1.00 92.69 88 LEU A C 1
ATOM 704 O O . LEU A 1 88 ? -4.128 12.392 -19.087 1.00 92.69 88 LEU A O 1
ATOM 708 N N . TRP A 1 89 ? -1.913 12.011 -19.142 1.00 91.06 89 TRP A N 1
ATOM 709 C CA . TRP A 1 89 ? -1.690 12.252 -17.708 1.00 91.06 89 TRP A CA 1
ATOM 710 C C . TRP A 1 89 ? -1.879 13.707 -17.297 1.00 91.06 89 TRP A C 1
ATOM 712 O O . TRP A 1 89 ? -2.134 13.986 -16.132 1.00 91.06 89 TRP A O 1
ATOM 722 N N . LEU A 1 90 ? -1.792 14.631 -18.250 1.00 91.19 90 LEU A N 1
ATOM 723 C CA . LEU A 1 90 ? -2.130 16.026 -18.032 1.00 91.19 90 LEU A CA 1
ATOM 724 C C . LEU A 1 90 ? -3.641 16.262 -18.157 1.00 91.19 90 LEU A C 1
ATOM 726 O O . LEU A 1 90 ? -4.270 16.807 -17.256 1.00 91.19 90 LEU A O 1
ATOM 730 N N . THR A 1 91 ? -4.235 15.860 -19.280 1.00 90.06 91 THR A N 1
ATOM 731 C CA . THR A 1 91 ? -5.608 16.248 -19.644 1.00 90.06 91 THR A CA 1
ATOM 732 C C . THR A 1 91 ? -6.677 15.544 -18.817 1.00 90.06 91 THR A C 1
ATOM 734 O O . THR A 1 91 ? -7.612 16.201 -18.362 1.00 90.06 91 THR A O 1
ATOM 737 N N . ILE A 1 92 ? -6.549 14.234 -18.588 1.00 88.31 92 ILE A N 1
ATOM 738 C CA . ILE A 1 92 ? -7.585 13.449 -17.905 1.00 88.31 92 ILE A CA 1
ATOM 739 C C . ILE A 1 92 ? -7.682 13.818 -16.417 1.00 88.31 92 ILE A C 1
ATOM 741 O O . ILE A 1 92 ? -8.789 14.113 -15.967 1.00 88.31 92 ILE A O 1
ATOM 745 N N . PRO A 1 93 ? -6.581 13.899 -15.647 1.00 86.75 93 PRO A N 1
ATOM 746 C CA . PRO A 1 93 ? -6.653 14.316 -14.247 1.00 86.75 93 PRO A CA 1
ATOM 747 C C . PRO A 1 93 ? -7.177 15.748 -14.073 1.00 86.75 93 PRO A C 1
ATOM 749 O O . PRO A 1 93 ? -7.986 15.993 -13.181 1.00 86.75 93 PRO A O 1
ATOM 752 N N . LEU A 1 94 ? -6.809 16.682 -14.962 1.00 87.31 94 LEU A N 1
ATOM 753 C CA . LEU A 1 94 ? -7.376 18.039 -14.955 1.00 87.31 94 LEU A CA 1
ATOM 754 C C . LEU A 1 94 ? -8.879 18.050 -15.256 1.00 87.31 94 LEU A C 1
ATOM 756 O O . LEU A 1 94 ? -9.615 18.839 -14.663 1.00 87.31 94 LEU A O 1
ATOM 760 N N . LEU A 1 95 ? -9.343 17.186 -16.163 1.00 86.75 95 LEU A N 1
ATOM 761 C CA . LEU A 1 95 ? -10.764 17.034 -16.459 1.00 86.75 95 LEU A CA 1
ATOM 762 C C . LEU A 1 95 ? -11.521 16.463 -15.254 1.00 86.75 95 LEU A C 1
ATOM 764 O O . LEU A 1 95 ? -12.561 17.002 -14.885 1.00 86.75 95 LEU A O 1
ATOM 768 N N . ILE A 1 96 ? -10.976 15.432 -14.601 1.00 82.81 96 ILE A N 1
ATOM 769 C CA . ILE A 1 96 ? -11.541 14.860 -13.371 1.00 82.81 96 ILE A CA 1
ATOM 770 C C . ILE A 1 96 ? -11.626 15.932 -12.285 1.00 82.81 96 ILE A C 1
ATOM 772 O O . ILE A 1 96 ? -12.685 16.098 -11.698 1.00 82.81 96 ILE A O 1
ATOM 776 N N . ASN A 1 97 ? -10.572 16.725 -12.079 1.00 83.94 97 ASN A N 1
ATOM 777 C CA . ASN A 1 97 ? -10.574 17.809 -11.093 1.00 83.94 97 ASN A CA 1
ATOM 778 C C . ASN A 1 97 ? -11.674 18.857 -11.333 1.00 83.94 97 ASN A C 1
ATOM 780 O O . ASN A 1 97 ? -12.115 19.511 -10.399 1.00 83.94 97 ASN A O 1
ATOM 784 N N . ARG A 1 98 ? -12.105 19.051 -12.586 1.00 84.00 98 ARG A N 1
ATOM 785 C CA . ARG A 1 98 ? -13.196 19.981 -12.917 1.00 84.00 98 ARG A CA 1
ATOM 786 C C . ARG A 1 98 ? -14.588 19.377 -12.765 1.00 84.00 98 ARG A C 1
ATOM 788 O O . ARG A 1 98 ? -15.538 20.132 -12.596 1.00 84.00 98 ARG A O 1
ATOM 795 N N . LEU A 1 99 ? -14.719 18.062 -12.924 1.00 81.56 99 LEU A N 1
ATOM 796 C CA . LEU A 1 99 ? -16.015 17.385 -13.018 1.00 81.56 99 LEU A CA 1
ATOM 797 C C . LEU A 1 99 ? -16.374 16.577 -11.767 1.00 81.56 99 LEU A C 1
ATOM 799 O O . LEU A 1 99 ? -17.551 16.303 -11.542 1.00 81.56 99 LEU A O 1
ATOM 803 N N . ALA A 1 100 ? -15.383 16.151 -10.988 1.00 73.25 100 ALA A N 1
ATOM 804 C CA . ALA A 1 100 ? -15.588 15.309 -9.824 1.00 73.25 100 ALA A CA 1
ATOM 805 C C . ALA A 1 100 ? -15.912 16.149 -8.575 1.00 73.25 100 ALA A C 1
ATOM 807 O O . ALA A 1 100 ? -15.374 17.244 -8.421 1.00 73.25 100 ALA A O 1
ATOM 808 N N . PRO A 1 101 ? -16.749 15.635 -7.655 1.00 64.06 101 PRO A N 1
ATOM 809 C CA . PRO A 1 101 ? -16.928 16.225 -6.333 1.00 64.06 101 PRO A CA 1
ATOM 810 C C . PRO A 1 101 ? -15.597 16.311 -5.574 1.00 64.06 101 PRO A C 1
ATOM 812 O O . PRO A 1 101 ? -14.769 15.403 -5.694 1.00 64.06 101 PRO A O 1
ATOM 815 N N . ASP A 1 102 ? -15.440 17.327 -4.720 1.00 56.19 102 ASP A N 1
ATOM 816 C CA . ASP A 1 102 ? -14.222 17.588 -3.927 1.00 56.19 102 ASP A CA 1
ATOM 817 C C . ASP A 1 102 ? -13.724 16.369 -3.120 1.00 56.19 102 ASP A C 1
ATOM 819 O O . ASP A 1 102 ? -12.539 16.254 -2.816 1.00 56.19 102 ASP A O 1
ATOM 823 N N . TYR A 1 103 ? -14.607 15.410 -2.824 1.00 53.09 103 TYR A N 1
ATOM 824 C CA . TYR A 1 103 ? -14.301 14.182 -2.083 1.00 53.09 103 TYR A CA 1
ATOM 825 C C . TYR A 1 103 ? -13.593 13.078 -2.896 1.00 53.09 103 TYR A C 1
ATOM 827 O O . TYR A 1 103 ? -13.146 12.101 -2.302 1.00 53.09 103 TYR A O 1
ATOM 835 N N . ILE A 1 104 ? -13.499 13.188 -4.230 1.00 54.28 104 ILE A N 1
ATOM 836 C CA . ILE A 1 104 ? -12.831 12.188 -5.094 1.00 54.28 104 ILE A CA 1
ATOM 837 C C . ILE A 1 104 ? -11.366 12.571 -5.378 1.00 54.28 104 ILE A C 1
ATOM 839 O O . ILE A 1 104 ? -10.562 11.735 -5.793 1.00 54.28 104 ILE A O 1
ATOM 843 N N . ILE A 1 105 ? -10.990 13.836 -5.170 1.00 55.97 105 ILE A N 1
ATOM 844 C CA . ILE A 1 105 ? -9.731 14.363 -5.696 1.00 55.97 105 ILE A CA 1
ATOM 845 C 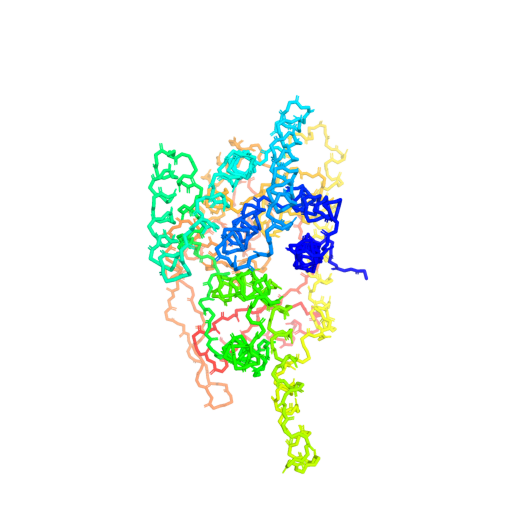C . ILE A 1 105 ? -8.605 14.190 -4.676 1.00 55.97 105 ILE A C 1
ATOM 847 O O . ILE A 1 105 ? -8.462 14.943 -3.713 1.00 55.97 105 ILE A O 1
ATOM 851 N N . TRP A 1 106 ? -7.723 13.233 -4.956 1.00 72.44 106 TRP A N 1
ATOM 852 C CA . TRP A 1 106 ? -6.426 13.107 -4.298 1.00 72.44 106 TRP A CA 1
ATOM 853 C C . TRP A 1 106 ? -5.518 14.261 -4.730 1.00 72.44 106 TRP A C 1
ATOM 855 O O . TRP A 1 106 ? -4.755 14.140 -5.689 1.00 72.44 106 TRP A O 1
ATOM 865 N N . TYR A 1 107 ? -5.613 15.400 -4.044 1.00 75.81 107 TYR A N 1
ATOM 866 C CA . TYR A 1 107 ? -4.951 16.648 -4.440 1.00 75.81 107 TYR A CA 1
ATOM 867 C C . TYR A 1 107 ? -3.453 16.482 -4.746 1.00 75.81 107 TYR A C 1
ATOM 869 O O . TYR A 1 107 ? -2.964 16.983 -5.759 1.00 75.81 107 TYR A O 1
ATOM 877 N N . GLN A 1 108 ? -2.728 15.714 -3.927 1.00 75.12 108 GLN A N 1
ATOM 878 C CA . GLN A 1 108 ? -1.304 15.451 -4.158 1.00 75.12 108 GLN A CA 1
ATOM 879 C C . GLN A 1 108 ? -1.054 14.526 -5.355 1.00 75.12 108 GLN A C 1
ATOM 881 O O . GLN A 1 108 ? -0.140 14.772 -6.145 1.00 75.12 108 GLN A O 1
ATOM 886 N N . ALA A 1 109 ? -1.890 13.503 -5.552 1.00 79.06 109 ALA A N 1
ATOM 887 C CA . ALA A 1 109 ? -1.758 12.630 -6.712 1.00 79.06 109 ALA A CA 1
ATOM 888 C C . ALA A 1 109 ? -2.063 13.379 -8.015 1.00 79.06 109 ALA A C 1
ATOM 890 O O . ALA A 1 109 ? -1.312 13.260 -8.980 1.00 79.06 109 ALA A O 1
ATOM 891 N N . LEU A 1 110 ? -3.091 14.230 -8.019 1.00 84.81 110 LEU A N 1
ATOM 892 C CA . LEU A 1 110 ? -3.415 15.104 -9.144 1.00 84.81 110 LEU A CA 1
ATOM 893 C C . LEU A 1 110 ? -2.214 15.976 -9.538 1.00 84.81 110 LEU A C 1
ATOM 895 O O . LEU A 1 110 ? -1.850 16.024 -10.713 1.00 84.81 110 LEU A O 1
ATOM 899 N N . LYS A 1 111 ? -1.567 16.628 -8.564 1.00 82.94 111 LYS A N 1
ATOM 900 C CA . LYS A 1 111 ? -0.367 17.441 -8.813 1.00 82.94 111 LYS A CA 1
ATOM 901 C C . LYS A 1 111 ? 0.764 16.628 -9.431 1.00 82.94 111 LYS A C 1
ATOM 903 O O . LYS A 1 111 ? 1.372 17.083 -10.399 1.00 82.94 111 LYS A O 1
ATOM 908 N N . ALA A 1 112 ? 1.024 15.429 -8.913 1.00 83.69 112 ALA A N 1
ATOM 909 C CA . ALA A 1 112 ? 2.058 14.549 -9.446 1.00 83.69 112 ALA A CA 1
ATOM 910 C C .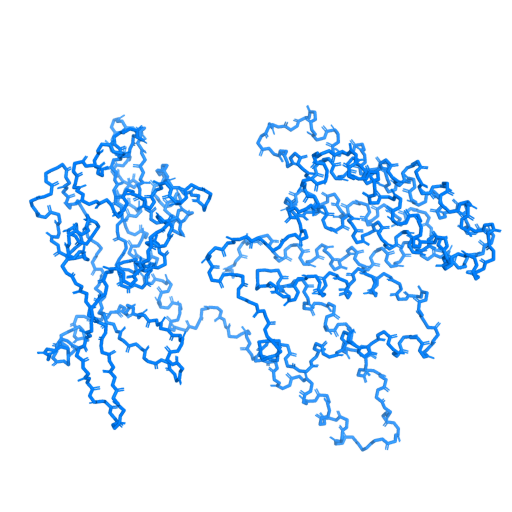 ALA A 1 112 ? 1.761 14.112 -10.891 1.00 83.69 112 ALA A C 1
ATOM 912 O O . ALA A 1 112 ? 2.662 14.129 -11.730 1.00 83.69 112 ALA A O 1
ATOM 913 N N . PHE A 1 113 ? 0.505 13.785 -11.211 1.00 88.00 113 PHE A N 1
ATOM 914 C CA . PHE A 1 113 ? 0.079 13.449 -12.574 1.00 88.00 113 PHE A CA 1
ATOM 915 C C . PHE A 1 113 ? 0.214 14.627 -13.539 1.00 88.00 113 PHE A C 1
ATOM 917 O O . PHE A 1 113 ? 0.758 14.460 -14.629 1.00 88.00 113 PHE A O 1
ATOM 924 N N . VAL A 1 114 ? -0.197 15.828 -13.128 1.00 87.88 114 VAL A N 1
ATOM 925 C CA . VAL A 1 114 ? -0.045 17.050 -13.930 1.00 87.88 114 VAL A CA 1
ATOM 926 C C . VAL A 1 114 ? 1.433 17.365 -14.170 1.00 87.88 114 VAL A C 1
ATOM 928 O O . VAL A 1 114 ? 1.834 17.600 -15.311 1.00 87.88 114 VAL A O 1
ATOM 931 N N . ALA A 1 115 ? 2.263 17.313 -13.126 1.00 87.50 115 ALA A N 1
ATOM 932 C CA . ALA A 1 115 ? 3.701 17.551 -13.230 1.00 87.50 115 ALA A CA 1
ATOM 933 C C . ALA A 1 115 ? 4.394 16.500 -14.113 1.00 87.50 115 ALA A C 1
ATOM 935 O O . ALA A 1 115 ? 5.159 16.856 -15.010 1.00 87.50 115 ALA A O 1
ATOM 936 N N . GLY A 1 116 ? 4.087 15.213 -13.919 1.00 87.69 116 GLY A N 1
ATOM 937 C CA . GLY A 1 116 ? 4.592 14.121 -14.754 1.00 87.69 116 GLY A CA 1
ATOM 938 C C . GLY A 1 116 ? 4.135 14.239 -16.211 1.00 87.69 116 GLY A C 1
ATOM 939 O O . GLY A 1 116 ? 4.937 14.062 -17.128 1.00 87.69 116 GLY A O 1
ATOM 940 N N . GLY A 1 117 ? 2.874 14.616 -16.434 1.00 90.25 117 GLY A N 1
ATOM 941 C CA . GLY A 1 117 ? 2.303 14.874 -17.753 1.00 90.25 117 GLY A CA 1
ATOM 942 C C . GLY A 1 117 ? 3.002 16.019 -18.487 1.00 90.25 117 GLY A C 1
ATOM 943 O O . GLY A 1 117 ? 3.384 15.863 -19.649 1.00 90.25 117 GLY A O 1
ATOM 944 N N . LEU A 1 118 ? 3.258 17.141 -17.805 1.00 90.00 118 LEU A N 1
ATOM 945 C CA . LEU A 1 118 ? 4.045 18.260 -18.341 1.00 90.00 118 LEU A CA 1
ATOM 946 C C . LEU A 1 118 ? 5.496 17.855 -18.625 1.00 90.00 118 LEU A C 1
ATOM 948 O O . LEU A 1 118 ? 6.018 18.149 -19.703 1.00 90.00 118 LEU A O 1
ATOM 952 N N . GLY A 1 119 ? 6.127 17.132 -17.696 1.00 89.44 119 GLY A N 1
ATOM 953 C CA . GLY A 1 119 ? 7.483 16.613 -17.854 1.00 89.44 119 GLY A CA 1
ATOM 954 C C . GLY A 1 119 ? 7.626 15.726 -19.091 1.00 89.44 119 GLY A C 1
ATOM 955 O O . GLY A 1 119 ? 8.587 15.874 -19.846 1.00 89.44 119 GLY A O 1
ATOM 956 N N . LEU A 1 120 ? 6.644 14.864 -19.365 1.00 90.44 120 LEU A N 1
ATOM 957 C CA . LEU A 1 120 ? 6.642 14.024 -20.563 1.00 90.44 120 LEU A CA 1
ATOM 958 C C . LEU A 1 120 ? 6.245 14.754 -21.848 1.00 90.44 120 LEU A C 1
ATOM 960 O O . LEU A 1 120 ? 6.769 14.440 -22.913 1.00 90.44 120 LEU A O 1
ATOM 964 N N . THR A 1 121 ? 5.336 15.721 -21.777 1.00 92.25 121 THR A N 1
ATOM 965 C CA . THR A 1 121 ? 4.864 16.436 -22.972 1.00 92.25 121 THR A CA 1
ATOM 966 C C . THR A 1 121 ? 5.906 17.432 -23.477 1.00 92.25 121 THR A C 1
ATOM 968 O O . THR A 1 121 ? 6.109 17.551 -24.683 1.00 92.25 121 THR A O 1
ATOM 971 N N . LEU A 1 122 ? 6.590 18.129 -22.564 1.00 90.88 122 LEU A N 1
ATOM 972 C CA . LEU A 1 122 ? 7.513 19.218 -22.893 1.00 90.88 122 LEU A CA 1
ATOM 973 C C . LEU A 1 122 ? 8.979 18.839 -22.651 1.00 90.88 122 LEU A C 1
ATOM 975 O O . LEU A 1 122 ? 9.832 19.085 -23.502 1.00 90.88 122 LEU A O 1
ATOM 979 N N . GLY A 1 123 ? 9.281 18.216 -21.510 1.00 88.25 123 GLY A N 1
ATOM 980 C CA . GLY A 1 123 ? 10.654 17.879 -21.119 1.00 88.25 123 GLY A CA 1
ATOM 981 C C . GLY A 1 123 ? 11.223 16.672 -21.866 1.00 88.25 123 GLY A C 1
ATOM 982 O O . GLY A 1 123 ? 12.375 16.693 -22.297 1.00 88.25 123 GLY A O 1
ATOM 983 N N . TYR A 1 124 ? 10.421 15.627 -22.074 1.00 92.69 124 TYR A N 1
ATOM 984 C CA . TYR A 1 124 ? 10.880 14.390 -22.708 1.00 92.69 124 TYR A CA 1
ATOM 985 C C . TYR A 1 124 ? 11.357 14.552 -24.163 1.00 92.69 124 TYR A C 1
ATOM 987 O O . TYR A 1 124 ? 12.421 14.017 -24.481 1.00 92.69 124 TYR A O 1
ATOM 995 N N . PRO A 1 125 ? 10.675 15.312 -25.048 1.00 93.38 125 PRO A N 1
ATOM 996 C CA . PRO A 1 125 ? 11.196 15.603 -26.385 1.00 93.38 125 PRO A CA 1
ATOM 997 C C . PRO A 1 125 ? 12.591 16.239 -26.358 1.00 93.38 125 PRO A C 1
ATOM 999 O O . PRO A 1 125 ? 13.480 15.825 -27.106 1.00 93.38 125 PRO A O 1
ATOM 1002 N N . ILE A 1 126 ? 12.794 17.212 -25.462 1.00 90.62 126 ILE A N 1
ATOM 1003 C CA . ILE A 1 126 ? 14.071 17.913 -25.280 1.00 90.62 126 ILE A CA 1
ATOM 1004 C C . ILE A 1 126 ? 15.132 16.932 -24.774 1.00 90.62 126 ILE A C 1
ATOM 1006 O O . ILE A 1 126 ? 16.236 16.880 -25.317 1.00 90.62 126 ILE A O 1
ATOM 1010 N N . LEU A 1 127 ? 14.782 16.108 -23.783 1.00 91.31 127 LEU A N 1
ATOM 1011 C CA . LEU A 1 127 ? 15.666 15.092 -23.221 1.00 91.31 127 LEU A CA 1
ATOM 1012 C C . LEU A 1 127 ? 16.129 14.094 -24.286 1.00 91.31 127 LEU A C 1
ATOM 1014 O O . LEU A 1 127 ? 17.329 13.869 -24.421 1.00 91.31 127 LEU A O 1
ATOM 1018 N N . VAL A 1 128 ? 15.203 13.530 -25.070 1.00 91.69 128 VAL A N 1
ATOM 1019 C CA . VAL A 1 128 ? 15.526 12.586 -26.152 1.00 91.69 128 VAL A CA 1
ATOM 1020 C C . VAL A 1 128 ? 16.422 13.257 -27.189 1.00 91.69 128 VAL A C 1
ATOM 1022 O O . VAL A 1 128 ? 17.423 12.675 -27.604 1.00 91.69 128 VAL A O 1
ATOM 1025 N N . PHE A 1 129 ? 16.115 14.491 -27.590 1.00 89.19 129 PHE A N 1
ATOM 1026 C CA . PHE A 1 129 ? 16.933 15.225 -28.553 1.00 89.19 129 PHE A CA 1
ATOM 1027 C C . PHE A 1 129 ? 18.371 15.441 -28.061 1.00 89.19 129 PHE A C 1
ATOM 1029 O O . PHE A 1 129 ? 19.319 15.157 -28.797 1.00 89.19 129 PHE A O 1
ATOM 1036 N N . LEU A 1 130 ? 18.543 15.908 -26.821 1.00 86.81 130 LEU A N 1
ATOM 1037 C CA . LEU A 1 130 ? 19.857 16.152 -26.224 1.00 86.81 130 LEU A CA 1
ATOM 1038 C C . LEU A 1 130 ? 20.628 14.847 -26.009 1.00 86.81 130 LEU A C 1
ATOM 1040 O O . LEU A 1 130 ? 21.781 14.733 -26.426 1.00 86.81 130 LEU A O 1
ATOM 1044 N N . ALA A 1 131 ? 19.985 13.840 -25.418 1.00 88.25 131 ALA A N 1
ATOM 1045 C CA . ALA A 1 131 ? 20.609 12.558 -25.126 1.00 88.25 131 ALA A CA 1
ATOM 1046 C C . ALA A 1 131 ? 21.068 11.852 -26.409 1.00 88.25 131 ALA A C 1
ATOM 1048 O O . ALA A 1 131 ? 22.215 11.413 -26.495 1.00 88.25 131 ALA A O 1
ATOM 1049 N N . GLN A 1 132 ? 20.225 11.801 -27.445 1.00 88.06 132 GLN A N 1
ATOM 1050 C CA . GLN A 1 132 ? 20.531 11.078 -28.684 1.00 88.06 132 GLN A CA 1
ATOM 1051 C C . GLN A 1 132 ? 21.577 11.768 -29.574 1.00 88.06 132 GLN A C 1
ATOM 1053 O O . GLN A 1 132 ? 22.145 11.112 -30.450 1.00 88.06 132 GLN A O 1
ATOM 1058 N N . LYS A 1 133 ? 21.865 13.059 -29.359 1.00 86.88 133 LYS A N 1
ATOM 1059 C CA . LYS A 1 133 ? 22.952 13.778 -30.048 1.00 86.88 133 LYS A CA 1
ATOM 1060 C C . LYS A 1 133 ? 24.332 13.530 -29.445 1.00 86.88 133 LYS A C 1
ATOM 1062 O O . LYS A 1 133 ? 25.335 13.754 -30.116 1.00 86.88 133 LYS A O 1
ATOM 1067 N N . LEU A 1 134 ? 24.392 13.075 -28.197 1.00 85.88 134 LEU A N 1
ATOM 1068 C CA . LEU A 1 134 ? 25.648 12.900 -27.479 1.00 85.88 134 LEU A CA 1
ATOM 1069 C C . LEU A 1 134 ? 26.231 11.493 -27.671 1.00 85.88 134 LEU A C 1
ATOM 1071 O O . LEU A 1 134 ? 25.470 10.525 -27.804 1.00 85.88 134 LEU A O 1
ATOM 1075 N N . PRO A 1 135 ? 27.568 11.341 -27.619 1.00 85.94 135 PRO A N 1
ATOM 1076 C CA . PRO A 1 135 ? 28.210 10.039 -27.491 1.00 85.94 135 PRO A CA 1
ATOM 1077 C C . PRO A 1 135 ? 27.770 9.324 -26.210 1.00 85.94 135 PRO A C 1
ATOM 1079 O O . PRO A 1 135 ? 27.547 9.958 -25.178 1.00 85.94 135 PRO A O 1
ATOM 1082 N N . VAL A 1 136 ? 27.726 7.990 -26.243 1.00 81.75 136 VAL A N 1
ATOM 1083 C CA . VAL A 1 136 ? 27.295 7.154 -25.105 1.00 81.75 136 VAL A CA 1
ATOM 1084 C C . VAL A 1 136 ? 28.058 7.483 -23.816 1.00 81.75 136 VAL A C 1
ATOM 1086 O O . VAL A 1 136 ? 27.447 7.603 -22.761 1.00 81.75 136 VAL A O 1
ATOM 1089 N N . LYS A 1 137 ? 29.378 7.706 -23.888 1.00 84.00 137 LYS A N 1
ATOM 1090 C CA . LYS A 1 137 ? 30.188 8.075 -22.713 1.00 84.00 137 LYS A CA 1
ATOM 1091 C C . LYS A 1 137 ? 29.699 9.371 -22.056 1.00 84.00 137 LYS A C 1
ATOM 1093 O O . LYS A 1 137 ? 29.571 9.423 -20.841 1.00 84.00 137 LYS A O 1
ATOM 1098 N N . SER A 1 138 ? 29.366 10.389 -22.848 1.00 86.31 138 SER A N 1
ATOM 1099 C CA . SER A 1 138 ? 28.880 11.685 -22.353 1.00 86.31 138 SER A CA 1
ATOM 1100 C C . SER A 1 138 ? 27.478 11.592 -21.748 1.00 86.31 138 SER A C 1
ATOM 1102 O O . SER A 1 138 ? 27.169 12.309 -20.800 1.00 86.31 138 SER A O 1
ATOM 1104 N N . ARG A 1 139 ? 26.640 10.676 -22.249 1.00 86.81 139 ARG A N 1
ATOM 1105 C CA . ARG A 1 139 ? 25.303 10.407 -21.697 1.00 86.81 139 ARG A CA 1
ATOM 1106 C C . ARG A 1 139 ? 25.356 9.933 -20.248 1.00 86.81 139 ARG A C 1
ATOM 1108 O O . ARG A 1 139 ? 24.553 10.392 -19.444 1.00 86.81 139 ARG A O 1
ATOM 1115 N N . PHE A 1 140 ? 26.323 9.077 -19.910 1.00 81.88 140 PHE A N 1
ATOM 1116 C CA . PHE A 1 140 ? 26.505 8.581 -18.542 1.00 81.88 140 PHE A CA 1
ATOM 1117 C C . PHE A 1 140 ? 26.853 9.686 -17.539 1.00 81.88 140 PHE A C 1
ATOM 1119 O O . PHE A 1 140 ? 26.426 9.604 -16.394 1.00 81.88 140 PHE A O 1
ATOM 1126 N N . PHE A 1 141 ? 27.576 10.729 -17.959 1.00 83.88 141 PHE A N 1
ATOM 1127 C CA . PHE A 1 141 ? 27.867 11.886 -17.104 1.00 83.88 141 PHE A CA 1
ATOM 1128 C C . PHE A 1 141 ? 26.701 12.877 -17.040 1.00 83.88 141 PHE A C 1
ATOM 1130 O O . PHE A 1 141 ? 26.436 13.458 -15.991 1.00 83.88 141 PHE A O 1
ATOM 1137 N N . LEU A 1 142 ? 25.985 13.065 -18.152 1.00 86.06 142 LEU A N 1
ATOM 1138 C CA . LEU A 1 142 ? 24.890 14.029 -18.229 1.00 86.06 142 LEU A CA 1
ATOM 1139 C C . LEU A 1 142 ? 23.625 13.555 -17.500 1.00 86.06 142 LEU A C 1
ATOM 1141 O O . LEU A 1 142 ? 22.927 14.373 -16.905 1.00 86.06 142 LEU A O 1
ATOM 1145 N N . ALA A 1 143 ? 23.321 12.255 -17.528 1.00 86.69 143 ALA A N 1
ATOM 1146 C CA . ALA A 1 143 ? 22.110 11.721 -16.909 1.00 86.69 143 ALA A CA 1
ATOM 1147 C C . ALA A 1 143 ? 22.022 12.024 -15.393 1.00 86.69 143 ALA A C 1
ATOM 1149 O O . ALA A 1 143 ? 21.000 12.570 -14.975 1.00 86.69 143 ALA A O 1
ATOM 1150 N N . PRO A 1 144 ? 23.068 11.796 -14.568 1.00 86.06 144 PRO A N 1
ATOM 1151 C CA . PRO A 1 144 ? 23.061 12.208 -13.163 1.00 86.06 144 PRO A CA 1
ATOM 1152 C C . PRO A 1 144 ? 22.882 13.717 -12.967 1.00 86.06 144 PRO A C 1
ATOM 1154 O O . PRO A 1 144 ? 22.128 14.124 -12.090 1.00 86.06 144 PRO A O 1
ATOM 1157 N N . LEU A 1 145 ? 23.520 14.555 -13.793 1.00 87.44 145 LEU A N 1
ATOM 1158 C CA . LEU A 1 145 ? 23.397 16.015 -13.695 1.00 87.44 145 LEU A CA 1
ATOM 1159 C C . LEU A 1 145 ? 21.962 16.487 -13.957 1.00 87.44 145 LEU A C 1
ATOM 1161 O O . LEU A 1 145 ? 21.442 17.320 -13.217 1.00 87.44 145 LEU A O 1
ATOM 1165 N N . ILE A 1 146 ? 21.302 15.928 -14.975 1.00 86.75 146 ILE A N 1
ATOM 1166 C CA . ILE A 1 146 ? 19.899 16.241 -15.279 1.00 86.75 146 ILE A CA 1
ATOM 1167 C C . ILE A 1 146 ? 18.980 15.733 -14.166 1.00 86.75 146 ILE A C 1
ATOM 1169 O O . ILE A 1 146 ? 18.035 16.430 -13.797 1.00 86.75 146 ILE A O 1
ATOM 1173 N N . LEU A 1 147 ? 19.257 14.556 -13.598 1.00 84.75 147 LEU A N 1
ATOM 1174 C CA . LEU A 1 147 ? 18.487 14.025 -12.474 1.00 84.75 147 LEU A CA 1
ATOM 1175 C C . LEU A 1 147 ? 18.603 14.937 -11.244 1.00 84.75 147 LEU A C 1
ATOM 1177 O O . LEU A 1 147 ? 17.585 15.322 -10.676 1.00 84.75 147 LEU A O 1
ATOM 1181 N N . VAL A 1 148 ? 19.822 15.354 -10.887 1.00 85.31 148 VAL A N 1
ATOM 1182 C CA . VAL A 1 148 ? 20.077 16.310 -9.799 1.00 85.31 148 VAL A CA 1
ATOM 1183 C C . VAL A 1 148 ? 19.353 17.630 -10.061 1.00 85.31 148 VAL A C 1
ATOM 1185 O O . VAL A 1 148 ? 18.627 18.110 -9.194 1.00 85.31 148 VAL A O 1
ATOM 1188 N N . GLY A 1 149 ? 19.472 18.186 -11.270 1.00 85.00 149 GLY A N 1
ATOM 1189 C CA . GLY A 1 149 ? 18.752 19.399 -11.662 1.00 85.00 149 GLY A CA 1
ATOM 1190 C C . GLY A 1 149 ? 17.231 19.254 -11.550 1.00 85.00 149 GLY A C 1
ATOM 1191 O O . GLY A 1 149 ? 16.562 20.162 -11.068 1.00 85.00 149 GLY A O 1
ATOM 1192 N N . SER A 1 150 ? 16.683 18.091 -11.912 1.00 82.50 150 SER A N 1
ATOM 1193 C CA . SER A 1 150 ? 15.247 17.800 -11.798 1.00 82.50 150 SER A CA 1
ATOM 1194 C C . SER A 1 150 ? 14.785 17.753 -10.339 1.00 82.50 150 SER A C 1
ATOM 1196 O O . SER A 1 150 ? 13.725 18.285 -10.020 1.00 82.50 150 SER A O 1
ATOM 1198 N N . VAL A 1 151 ? 15.591 17.183 -9.437 1.00 82.00 151 VAL A N 1
ATOM 1199 C CA . VAL A 1 151 ? 15.322 17.191 -7.987 1.00 82.00 151 VAL A CA 1
ATOM 1200 C C . VAL A 1 151 ? 15.382 18.615 -7.426 1.00 82.00 151 VAL A C 1
ATOM 1202 O O . VAL A 1 151 ? 14.522 18.998 -6.636 1.00 82.00 151 VAL A O 1
ATOM 1205 N N . PHE A 1 152 ? 16.341 19.437 -7.86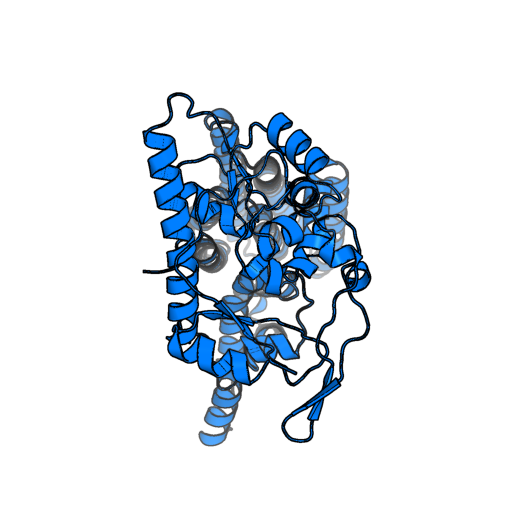6 1.00 84.00 152 PHE A N 1
ATOM 1206 C CA . PHE A 1 152 ? 16.384 20.853 -7.489 1.00 84.00 152 PHE A CA 1
ATOM 1207 C C . PHE A 1 152 ? 15.141 21.614 -7.961 1.00 84.00 152 PHE A C 1
ATOM 1209 O O . PHE A 1 152 ? 14.566 22.363 -7.178 1.00 84.00 152 PHE A O 1
ATOM 1216 N N . LEU A 1 153 ? 14.690 21.394 -9.200 1.00 81.31 153 LEU A N 1
ATOM 1217 C CA . LEU A 1 153 ? 13.456 21.995 -9.717 1.00 81.31 153 LEU A CA 1
ATOM 1218 C C . LEU A 1 153 ? 12.218 21.532 -8.938 1.00 81.31 153 LEU A C 1
ATOM 1220 O O . LEU A 1 153 ? 11.347 22.349 -8.653 1.00 81.31 153 LEU A O 1
ATOM 1224 N N . LEU A 1 154 ? 12.156 20.256 -8.543 1.00 79.62 154 LEU A N 1
ATOM 1225 C CA . LEU A 1 154 ? 11.096 19.736 -7.675 1.00 79.62 154 LEU A CA 1
ATOM 1226 C C . LEU A 1 154 ? 11.070 20.481 -6.332 1.00 79.62 154 LEU A C 1
ATOM 1228 O O . LEU A 1 154 ? 10.005 20.882 -5.875 1.00 79.62 154 LEU A O 1
ATOM 1232 N N . LYS A 1 155 ? 12.247 20.731 -5.742 1.00 81.44 155 LYS A N 1
ATOM 1233 C CA . LYS A 1 155 ? 12.402 21.471 -4.481 1.00 81.44 155 LYS A CA 1
ATOM 1234 C C . LYS A 1 155 ? 11.923 22.927 -4.562 1.00 81.44 155 LYS A C 1
ATOM 1236 O O . LYS A 1 155 ? 11.546 23.495 -3.542 1.00 81.44 155 LYS A O 1
ATOM 1241 N N . LEU A 1 156 ? 11.898 23.531 -5.755 1.00 83.94 156 LEU A N 1
ATOM 1242 C CA . LEU A 1 156 ? 11.337 24.876 -5.962 1.00 83.94 156 LEU A CA 1
ATOM 1243 C C . LEU A 1 156 ? 9.804 24.912 -5.857 1.00 83.94 156 LEU A C 1
ATOM 1245 O O . LEU A 1 156 ? 9.234 25.997 -5.770 1.00 83.94 156 LEU A O 1
ATOM 1249 N N . SER A 1 157 ? 9.135 23.756 -5.859 1.00 80.19 157 SER A N 1
ATOM 1250 C CA . SER A 1 157 ? 7.705 23.632 -5.586 1.00 80.19 157 SER A CA 1
ATOM 1251 C C . SER A 1 157 ? 7.509 23.035 -4.187 1.00 80.19 157 SER A C 1
ATOM 1253 O O . SER A 1 157 ? 7.606 21.816 -4.039 1.00 80.19 157 SER A O 1
ATOM 1255 N N . PRO A 1 158 ? 7.215 23.854 -3.156 1.00 79.50 158 PRO A N 1
ATOM 1256 C CA . PRO A 1 158 ? 7.081 23.379 -1.777 1.00 79.50 158 PRO A CA 1
ATOM 1257 C C . PRO A 1 158 ? 6.075 22.237 -1.628 1.00 79.50 158 PRO A C 1
ATOM 1259 O O . PRO A 1 158 ? 6.330 21.286 -0.902 1.00 79.50 158 PRO A O 1
ATOM 1262 N N . ASP A 1 159 ? 4.969 22.292 -2.373 1.00 71.06 159 ASP A N 1
ATOM 1263 C CA . ASP A 1 159 ? 3.923 21.271 -2.326 1.00 71.06 159 ASP A CA 1
ATOM 1264 C C . ASP A 1 159 ? 4.364 19.929 -2.924 1.00 71.06 159 ASP A C 1
ATOM 1266 O O . ASP A 1 159 ? 4.114 18.878 -2.337 1.00 71.06 159 ASP A O 1
ATOM 1270 N N . LEU A 1 160 ? 5.010 19.950 -4.098 1.00 71.12 160 LEU A N 1
ATOM 1271 C CA . LEU A 1 160 ? 5.513 18.730 -4.741 1.00 71.12 160 LEU A CA 1
ATOM 1272 C C . LEU A 1 160 ? 6.687 18.143 -3.957 1.00 71.12 160 LEU A C 1
ATOM 1274 O O . LEU A 1 160 ? 6.803 16.923 -3.851 1.00 71.12 160 LEU A O 1
ATOM 1278 N N . TRP A 1 161 ? 7.534 19.008 -3.396 1.00 80.38 161 TRP A N 1
ATOM 1279 C CA . TRP A 1 161 ? 8.622 18.602 -2.522 1.00 80.38 161 TRP A CA 1
ATOM 1280 C C . TRP A 1 161 ? 8.103 17.964 -1.237 1.00 80.38 161 TRP A C 1
ATOM 1282 O O . TRP A 1 161 ? 8.556 16.878 -0.909 1.00 80.38 161 TRP A O 1
ATOM 1292 N N . ALA A 1 162 ? 7.122 18.567 -0.560 1.00 71.44 162 ALA A N 1
ATOM 1293 C CA . ALA A 1 162 ? 6.526 18.003 0.650 1.00 71.44 162 ALA A CA 1
ATOM 1294 C C . ALA A 1 162 ? 5.901 16.625 0.389 1.00 71.44 162 ALA A C 1
ATOM 1296 O O . ALA A 1 162 ? 6.132 15.696 1.158 1.00 71.44 162 ALA A O 1
ATOM 1297 N N . GLY A 1 163 ? 5.182 16.460 -0.729 1.00 68.25 163 GLY A N 1
ATOM 1298 C CA . GLY A 1 163 ? 4.666 15.152 -1.135 1.00 68.25 163 GLY A CA 1
ATOM 1299 C C . GLY A 1 163 ? 5.788 14.140 -1.386 1.00 68.25 163 GLY A C 1
ATOM 1300 O O . GLY A 1 163 ? 5.737 13.024 -0.882 1.00 68.25 163 GLY A O 1
ATOM 1301 N N . PHE A 1 164 ? 6.834 14.523 -2.124 1.00 70.12 164 PHE A N 1
ATOM 1302 C CA . PHE A 1 164 ? 7.995 13.661 -2.376 1.00 70.12 164 PHE A CA 1
ATOM 1303 C C . PHE A 1 164 ? 8.765 13.302 -1.097 1.00 70.12 164 PHE A C 1
ATOM 1305 O O . PHE A 1 164 ? 9.162 12.153 -0.922 1.00 70.12 164 PHE A O 1
ATOM 1312 N N . GLU A 1 165 ? 8.936 14.259 -0.188 1.00 70.94 165 GLU A N 1
ATOM 1313 C CA . GLU A 1 165 ? 9.562 14.076 1.118 1.00 70.94 165 GLU A CA 1
ATOM 1314 C C . GLU A 1 165 ? 8.749 13.112 1.986 1.00 70.94 165 GLU A C 1
ATOM 1316 O O . GLU A 1 165 ? 9.329 12.214 2.585 1.00 70.94 165 GLU A O 1
ATOM 1321 N N . GLU A 1 166 ? 7.417 13.209 1.980 1.00 66.06 166 GLU A N 1
ATOM 1322 C CA . GLU A 1 166 ? 6.525 12.254 2.649 1.00 66.06 166 GLU A CA 1
ATOM 1323 C C . GLU A 1 166 ? 6.663 10.826 2.087 1.00 66.06 166 GLU A C 1
ATOM 1325 O O . GLU A 1 166 ? 6.532 9.851 2.830 1.00 66.06 166 GLU A O 1
ATOM 1330 N N . PHE A 1 167 ? 6.961 10.686 0.790 1.00 62.75 167 PHE A N 1
ATOM 1331 C CA . PHE A 1 167 ? 7.207 9.383 0.166 1.00 62.75 167 PHE A CA 1
ATOM 1332 C C . PHE A 1 167 ? 8.556 8.770 0.564 1.00 62.75 167 PHE A C 1
ATOM 1334 O O . PHE A 1 167 ? 8.615 7.562 0.776 1.00 62.75 167 PHE A O 1
ATOM 1341 N N . ILE A 1 168 ? 9.634 9.558 0.640 1.00 60.31 168 ILE A N 1
ATOM 1342 C CA . ILE A 1 168 ? 10.993 9.044 0.917 1.00 60.31 168 ILE A CA 1
ATOM 1343 C C . ILE A 1 168 ? 11.362 9.048 2.403 1.00 60.31 168 ILE A C 1
ATOM 1345 O O . ILE A 1 168 ? 12.336 8.403 2.796 1.00 60.31 168 ILE A O 1
ATOM 1349 N N . SER A 1 169 ? 10.622 9.788 3.227 1.00 57.59 169 SER A N 1
ATOM 1350 C CA . SER A 1 169 ? 10.856 9.838 4.664 1.00 57.59 169 SER A CA 1
ATOM 1351 C C . SER A 1 169 ? 10.332 8.566 5.325 1.00 57.59 169 SER A C 1
ATOM 1353 O O . SER A 1 169 ? 9.242 8.097 4.984 1.00 57.59 169 SER A O 1
ATOM 1355 N N . PRO A 1 170 ? 11.044 8.016 6.322 1.00 51.88 170 PRO A N 1
ATOM 1356 C CA . P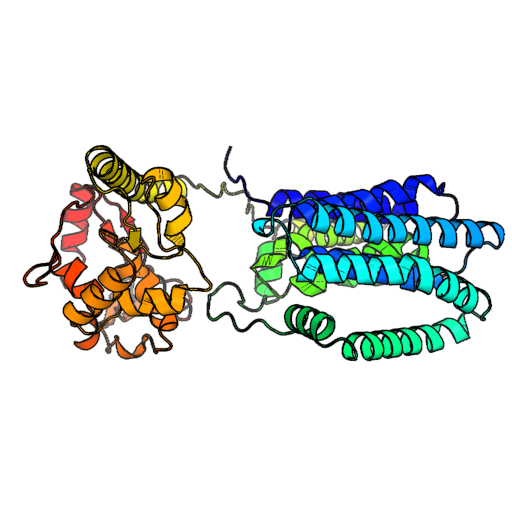RO A 1 170 ? 10.464 7.005 7.191 1.00 51.88 170 PRO A CA 1
ATOM 1357 C C . PRO A 1 170 ? 9.217 7.617 7.837 1.00 51.88 170 PRO A C 1
ATOM 1359 O O . PRO A 1 170 ? 9.343 8.539 8.647 1.00 51.88 170 PRO A O 1
ATOM 1362 N N . ARG A 1 171 ? 8.003 7.175 7.465 1.00 53.00 171 ARG A N 1
ATOM 1363 C CA . ARG A 1 171 ? 6.805 7.673 8.168 1.00 53.00 171 ARG A CA 1
ATOM 1364 C C . ARG A 1 171 ? 6.975 7.308 9.642 1.00 53.00 171 ARG A C 1
ATOM 1366 O O . ARG A 1 171 ? 7.488 6.240 9.929 1.00 53.00 171 ARG A O 1
ATOM 1373 N N . SER A 1 172 ? 6.597 8.171 10.569 1.00 38.34 172 SER A N 1
ATOM 1374 C CA . SER A 1 172 ? 6.772 7.954 12.010 1.00 38.34 172 SER A CA 1
ATOM 1375 C C . SER A 1 172 ? 5.548 7.273 12.634 1.00 38.34 172 SER A C 1
ATOM 1377 O O . SER A 1 172 ? 5.052 7.693 13.682 1.00 38.34 172 SER A O 1
ATOM 1379 N N . SER A 1 173 ? 5.012 6.232 11.986 1.00 43.41 173 SER A N 1
ATOM 1380 C CA . SER A 1 173 ? 3.867 5.513 12.546 1.00 43.41 173 SER A CA 1
ATOM 1381 C C . SER A 1 173 ? 4.344 4.637 13.702 1.00 43.41 173 SER A C 1
ATOM 1383 O O . SER A 1 173 ? 5.127 3.711 13.520 1.00 43.41 173 SER A O 1
ATOM 1385 N N . LYS A 1 174 ? 3.853 4.917 14.914 1.00 44.69 174 LYS A N 1
ATOM 1386 C CA . LYS A 1 174 ? 4.108 4.104 16.120 1.00 44.69 174 LYS A CA 1
ATOM 1387 C C . LYS A 1 174 ? 3.392 2.743 16.097 1.00 44.69 174 LYS A C 1
ATOM 1389 O O . LYS A 1 174 ? 3.507 1.974 17.048 1.00 44.69 174 LYS A O 1
ATOM 1394 N N . ILE A 1 175 ? 2.630 2.449 15.043 1.00 49.12 175 ILE A N 1
ATOM 1395 C CA . ILE A 1 175 ? 1.867 1.209 14.895 1.00 49.12 175 ILE A CA 1
ATOM 1396 C C . ILE A 1 175 ? 2.785 0.133 14.295 1.00 49.12 175 ILE A C 1
ATOM 1398 O O . ILE A 1 175 ? 3.620 0.423 13.442 1.00 49.12 175 ILE A O 1
ATOM 1402 N N . SER A 1 176 ? 2.631 -1.120 14.741 1.00 45.00 176 SER A N 1
ATOM 1403 C CA . SER A 1 176 ? 3.463 -2.310 14.426 1.00 45.00 176 SER A CA 1
ATOM 1404 C C . SER A 1 176 ? 3.726 -2.629 12.933 1.00 45.00 176 SER A C 1
ATOM 1406 O O . SER A 1 176 ? 4.442 -3.578 12.595 1.00 45.00 176 SER A O 1
ATOM 1408 N N . GLU A 1 177 ? 3.132 -1.846 12.044 1.00 49.31 177 GLU A N 1
ATOM 1409 C CA . GLU A 1 177 ? 3.058 -1.960 10.588 1.00 49.31 177 GLU A CA 1
ATOM 1410 C C . GLU A 1 177 ? 4.363 -1.533 9.887 1.00 49.31 177 GLU A C 1
ATOM 1412 O O . GLU A 1 177 ? 4.695 -2.023 8.810 1.00 49.31 177 GLU A O 1
ATOM 1417 N N . GLN A 1 178 ? 5.213 -0.747 10.553 1.00 50.91 178 GLN A N 1
ATOM 1418 C CA . GLN A 1 178 ? 6.515 -0.328 10.011 1.00 50.91 178 GLN A CA 1
ATOM 1419 C C . GLN A 1 178 ? 7.715 -1.146 10.484 1.00 50.91 178 GLN A C 1
ATOM 1421 O O . GLN A 1 178 ? 8.860 -0.733 10.305 1.00 50.91 178 GLN A O 1
ATOM 1426 N N . ALA A 1 179 ? 7.483 -2.302 11.105 1.00 52.78 179 ALA A N 1
ATOM 1427 C CA . ALA A 1 179 ? 8.573 -3.141 11.581 1.00 52.78 179 ALA A CA 1
ATOM 1428 C C . ALA A 1 179 ? 9.564 -3.442 10.441 1.00 52.78 179 ALA A C 1
ATOM 1430 O O . ALA A 1 179 ? 9.201 -4.115 9.471 1.00 52.78 179 ALA A O 1
ATOM 1431 N N . VAL A 1 180 ? 10.800 -2.948 10.599 1.00 59.56 180 VAL A N 1
ATOM 1432 C CA . VAL A 1 180 ? 11.897 -3.083 9.635 1.00 59.56 180 VAL A CA 1
ATOM 1433 C C . VAL A 1 180 ? 11.983 -4.533 9.182 1.00 59.56 180 VAL A C 1
ATOM 1435 O O . VAL A 1 180 ? 12.126 -5.458 9.991 1.00 59.56 180 VAL A O 1
ATOM 1438 N N . VAL A 1 181 ? 11.852 -4.742 7.878 1.00 65.12 181 VAL A N 1
ATOM 1439 C CA . VAL A 1 181 ? 11.905 -6.085 7.314 1.00 65.12 181 VAL A CA 1
ATOM 1440 C C . VAL A 1 181 ? 13.349 -6.572 7.352 1.00 65.12 181 VAL A C 1
ATOM 1442 O O . VAL A 1 181 ? 14.233 -6.036 6.688 1.00 65.12 181 VAL A O 1
ATOM 1445 N N . THR A 1 182 ? 13.597 -7.593 8.169 1.00 72.12 182 THR A N 1
ATOM 1446 C CA . THR A 1 182 ? 14.910 -8.231 8.290 1.00 72.12 182 THR A CA 1
ATOM 1447 C C . THR A 1 182 ? 15.084 -9.318 7.225 1.00 72.12 182 THR A C 1
ATOM 1449 O O . THR A 1 182 ? 14.089 -9.882 6.759 1.00 72.12 182 THR A O 1
ATOM 1452 N N . PRO A 1 183 ? 16.326 -9.711 6.881 1.00 74.75 183 PRO A N 1
ATOM 1453 C CA . PRO A 1 183 ? 16.573 -10.858 6.001 1.00 74.75 183 PRO A CA 1
ATOM 1454 C C . PRO A 1 183 ? 15.867 -12.140 6.465 1.00 74.75 183 PRO A C 1
ATOM 1456 O O . PRO A 1 183 ? 15.394 -12.918 5.643 1.00 74.75 183 PRO A O 1
ATOM 1459 N N . TYR A 1 184 ? 15.722 -12.326 7.782 1.00 74.94 184 TYR A N 1
ATOM 1460 C CA . TYR A 1 184 ? 14.944 -13.422 8.362 1.00 74.94 184 TYR A CA 1
ATOM 1461 C C . TYR A 1 184 ? 13.458 -13.362 7.971 1.00 74.94 184 TYR A C 1
ATOM 1463 O O . TYR A 1 184 ? 12.878 -14.385 7.616 1.00 74.94 184 TYR A O 1
ATOM 1471 N N . ARG A 1 185 ? 12.838 -12.172 7.975 1.00 74.50 185 ARG A N 1
ATOM 1472 C CA . ARG A 1 185 ? 11.450 -11.997 7.512 1.00 74.50 185 ARG A CA 1
ATOM 1473 C C . ARG A 1 185 ? 11.314 -12.207 6.006 1.00 74.50 185 ARG A C 1
ATOM 1475 O O . ARG A 1 185 ? 10.380 -12.881 5.594 1.00 74.50 185 ARG A O 1
ATOM 1482 N N . LEU A 1 186 ? 12.257 -11.710 5.199 1.00 75.44 186 LEU A N 1
ATOM 1483 C CA . LEU A 1 186 ? 12.275 -11.971 3.751 1.00 75.44 186 LEU A CA 1
ATOM 1484 C C . LEU A 1 186 ? 12.386 -13.460 3.445 1.00 75.44 186 LEU A C 1
ATOM 1486 O O . LEU A 1 186 ? 11.667 -13.958 2.584 1.00 75.44 186 LEU A O 1
ATOM 1490 N N . PHE A 1 187 ? 13.236 -14.174 4.183 1.00 76.75 187 PHE A N 1
ATOM 1491 C CA . PHE A 1 187 ? 13.326 -15.624 4.096 1.00 76.75 187 PHE A CA 1
ATOM 1492 C C . PHE A 1 187 ? 12.008 -16.297 4.495 1.00 76.75 187 PHE A C 1
ATOM 1494 O O . PHE A 1 187 ? 11.521 -17.161 3.777 1.00 76.75 187 PHE A O 1
ATOM 1501 N N . GLY A 1 188 ? 11.379 -15.850 5.584 1.00 72.25 188 GLY A N 1
ATOM 1502 C CA . GLY A 1 188 ? 10.067 -16.341 6.007 1.00 72.25 188 GLY A CA 1
ATOM 1503 C C . GLY A 1 188 ? 8.914 -16.005 5.051 1.00 72.25 188 GLY A C 1
ATOM 1504 O O . GLY A 1 188 ? 7.864 -16.630 5.141 1.00 72.25 188 GLY A O 1
ATOM 1505 N N . TRP A 1 189 ? 9.058 -15.033 4.149 1.00 75.44 189 TRP A N 1
ATOM 1506 C CA . TRP A 1 189 ? 8.019 -14.670 3.176 1.00 75.44 189 TRP A CA 1
ATOM 1507 C C . TRP A 1 189 ? 8.250 -15.272 1.794 1.00 75.44 189 TRP A C 1
ATOM 1509 O O . TRP A 1 189 ? 7.312 -15.745 1.160 1.00 75.44 189 TRP A O 1
ATOM 1519 N N . TYR A 1 190 ? 9.499 -15.269 1.341 1.00 76.31 190 TYR A N 1
ATOM 1520 C CA . TYR A 1 190 ? 9.870 -15.556 -0.041 1.00 76.31 190 TYR A CA 1
ATOM 1521 C C . TYR A 1 190 ? 10.896 -16.689 -0.167 1.00 76.31 190 TYR A C 1
ATOM 1523 O O . TYR A 1 190 ? 11.365 -16.982 -1.270 1.00 76.31 190 TYR A O 1
ATOM 1531 N N . GLY A 1 191 ? 11.300 -17.318 0.936 1.00 79.31 191 GLY A N 1
ATOM 1532 C CA . GLY A 1 191 ? 12.400 -18.271 0.941 1.00 79.31 191 GLY A CA 1
ATOM 1533 C C . GLY A 1 191 ? 13.699 -17.648 0.434 1.00 79.31 191 GLY A C 1
ATOM 1534 O O . GLY A 1 191 ? 14.095 -16.570 0.872 1.00 79.31 191 GLY A O 1
ATOM 1535 N N . LEU A 1 192 ? 14.371 -18.305 -0.513 1.00 82.12 192 LEU A N 1
ATOM 1536 C CA . LEU A 1 192 ? 15.573 -17.754 -1.154 1.00 82.12 192 LEU A CA 1
ATOM 1537 C C . LEU A 1 192 ? 15.277 -16.990 -2.451 1.00 82.12 192 LEU A C 1
ATOM 1539 O O . LEU A 1 192 ? 16.196 -16.420 -3.036 1.00 82.12 192 LEU A O 1
ATOM 1543 N N . THR A 1 193 ? 14.023 -16.942 -2.914 1.00 84.38 193 THR A N 1
ATOM 1544 C CA . THR A 1 193 ? 13.696 -16.328 -4.216 1.00 84.38 193 THR A CA 1
ATOM 1545 C C . THR A 1 193 ? 14.030 -14.837 -4.280 1.00 84.38 193 THR A C 1
ATOM 1547 O O . THR A 1 193 ? 14.409 -14.345 -5.342 1.00 84.38 193 THR A O 1
ATOM 1550 N N . TRP A 1 194 ? 13.984 -14.114 -3.156 1.00 84.06 194 TRP A N 1
ATOM 1551 C CA . TRP A 1 194 ? 14.314 -12.685 -3.108 1.00 84.06 194 TRP A CA 1
ATOM 1552 C C . TRP A 1 194 ? 15.772 -12.388 -3.500 1.00 84.06 194 TRP A C 1
ATOM 1554 O O . TRP A 1 194 ? 16.048 -11.310 -4.026 1.00 84.06 194 TRP A O 1
ATOM 1564 N N . LEU A 1 195 ? 16.690 -13.356 -3.358 1.00 86.75 195 LEU A N 1
ATOM 1565 C CA . LEU A 1 195 ? 18.071 -13.246 -3.856 1.00 86.75 195 LEU A CA 1
ATOM 1566 C C . LEU A 1 195 ? 18.130 -13.089 -5.383 1.00 86.75 195 LEU A C 1
ATOM 1568 O O . LEU A 1 195 ? 19.103 -12.556 -5.919 1.00 86.75 195 LEU A O 1
ATOM 1572 N N . GLY A 1 196 ? 17.068 -13.488 -6.089 1.00 87.31 196 GLY A N 1
ATOM 1573 C CA . GLY A 1 196 ? 16.887 -13.213 -7.508 1.00 87.31 196 GLY A CA 1
ATOM 1574 C C . GLY A 1 196 ? 16.977 -11.722 -7.838 1.00 87.31 196 GLY A C 1
ATOM 1575 O O . GLY A 1 196 ? 17.563 -11.385 -8.861 1.00 87.31 196 GLY A O 1
ATOM 1576 N N . LEU A 1 197 ? 16.499 -10.825 -6.962 1.00 88.44 197 LEU A N 1
ATOM 1577 C CA . LEU A 1 197 ? 16.598 -9.370 -7.163 1.00 88.44 197 LEU A CA 1
ATOM 1578 C C . LEU A 1 197 ? 18.054 -8.881 -7.252 1.00 88.44 197 LEU A C 1
ATOM 1580 O O . LEU A 1 197 ? 18.331 -7.895 -7.930 1.00 88.44 197 LEU A O 1
ATOM 1584 N N . LEU A 1 198 ? 18.982 -9.576 -6.588 1.00 89.31 198 LEU A N 1
ATOM 1585 C CA . LEU A 1 198 ? 20.412 -9.259 -6.600 1.00 89.31 198 LEU A CA 1
ATOM 1586 C C . LEU A 1 198 ? 21.134 -9.935 -7.772 1.00 89.31 198 LEU A C 1
ATOM 1588 O O . LEU A 1 198 ? 21.984 -9.328 -8.422 1.00 89.31 198 LEU A O 1
ATOM 1592 N N . ALA A 1 199 ? 20.793 -11.193 -8.059 1.00 90.00 199 ALA A N 1
ATOM 1593 C CA . ALA A 1 199 ? 21.469 -11.985 -9.083 1.00 90.00 199 ALA A CA 1
ATOM 1594 C C . ALA A 1 199 ? 21.012 -11.650 -10.516 1.00 90.00 199 ALA A C 1
ATOM 1596 O O . ALA A 1 199 ? 21.839 -11.619 -11.432 1.00 90.00 199 ALA A O 1
ATOM 1597 N N . ALA A 1 200 ? 19.721 -11.372 -10.730 1.00 92.31 200 ALA A N 1
ATOM 1598 C CA . ALA A 1 200 ? 19.165 -11.158 -12.064 1.00 92.31 200 ALA A CA 1
ATOM 1599 C C . ALA A 1 200 ? 19.805 -9.973 -12.811 1.00 92.31 200 ALA A C 1
ATOM 1601 O O . ALA A 1 200 ? 20.170 -10.173 -13.969 1.00 92.31 200 ALA A O 1
ATOM 1602 N N . PRO A 1 201 ? 20.045 -8.789 -12.204 1.00 93.12 201 PRO A N 1
ATOM 1603 C CA . PRO A 1 201 ? 20.724 -7.686 -12.891 1.00 93.12 201 PRO A CA 1
ATOM 1604 C C . PRO A 1 201 ? 22.106 -8.067 -13.434 1.00 93.12 201 PRO A C 1
ATOM 1606 O O . PRO A 1 201 ? 22.448 -7.715 -14.563 1.00 93.12 201 PRO A O 1
ATOM 1609 N N . VAL A 1 202 ? 22.881 -8.836 -12.661 1.00 92.81 202 VAL A N 1
ATOM 1610 C CA . VAL A 1 202 ? 24.220 -9.296 -13.059 1.00 92.81 202 VAL A CA 1
ATOM 1611 C C . VAL A 1 202 ? 24.132 -10.274 -14.229 1.00 92.81 202 VAL A C 1
ATOM 1613 O O . VAL A 1 202 ? 24.910 -10.173 -15.178 1.00 92.81 202 VAL A O 1
ATOM 1616 N N . LEU A 1 203 ? 23.178 -11.208 -14.192 1.00 91.94 203 LEU A N 1
ATOM 1617 C CA . LEU A 1 203 ? 22.970 -12.166 -15.279 1.00 91.94 203 LEU A CA 1
ATOM 1618 C C . LEU A 1 203 ? 22.452 -11.483 -16.553 1.00 91.94 203 LEU A C 1
ATOM 1620 O O . LEU A 1 203 ? 22.974 -11.747 -17.629 1.00 91.94 203 LEU A O 1
ATOM 1624 N N . ILE A 1 204 ? 21.507 -10.545 -16.438 1.00 93.50 204 ILE A N 1
ATOM 1625 C CA . ILE A 1 204 ? 21.001 -9.745 -17.567 1.00 93.50 204 ILE A CA 1
ATOM 1626 C C . ILE A 1 204 ? 22.130 -8.946 -18.225 1.00 93.50 204 ILE A C 1
ATOM 1628 O O . ILE A 1 204 ? 22.189 -8.855 -19.455 1.00 93.50 204 ILE A O 1
ATOM 1632 N N . ALA A 1 205 ? 23.032 -8.376 -17.419 1.00 91.31 205 ALA A N 1
ATOM 1633 C CA . ALA A 1 205 ? 24.210 -7.676 -17.915 1.00 91.31 205 ALA A CA 1
ATOM 1634 C C . ALA A 1 205 ? 25.143 -8.604 -18.697 1.00 91.31 205 ALA A C 1
ATOM 1636 O O . ALA A 1 205 ? 25.545 -8.262 -19.809 1.00 91.31 205 ALA A O 1
ATOM 1637 N N . LYS A 1 206 ? 25.441 -9.790 -18.152 1.00 91.31 206 LYS A N 1
ATOM 1638 C CA . LYS A 1 206 ? 26.276 -10.801 -18.819 1.00 91.31 206 LYS A CA 1
ATOM 1639 C C . LYS A 1 206 ? 25.657 -11.312 -20.121 1.00 91.31 206 LYS A C 1
ATOM 1641 O O . LYS A 1 206 ? 26.382 -11.506 -21.089 1.00 91.31 206 LYS A O 1
ATOM 1646 N N . ASP A 1 207 ? 24.336 -11.454 -20.162 1.00 91.56 207 ASP A N 1
ATOM 1647 C CA . ASP A 1 207 ? 23.588 -11.846 -21.360 1.00 91.56 207 ASP A CA 1
ATOM 1648 C C . ASP A 1 207 ? 23.523 -10.731 -22.424 1.00 91.56 207 ASP A C 1
ATOM 1650 O O . ASP A 1 207 ? 23.008 -10.957 -23.518 1.00 91.56 207 ASP A O 1
ATOM 1654 N N . GLY A 1 208 ? 23.983 -9.510 -22.117 1.00 90.69 208 GLY A N 1
ATOM 1655 C CA . GLY A 1 208 ? 23.888 -8.359 -23.019 1.00 90.69 208 GLY A CA 1
ATOM 1656 C C . GLY A 1 208 ? 22.461 -7.825 -23.198 1.00 90.69 208 GLY A C 1
ATOM 1657 O O . GLY A 1 208 ? 22.194 -7.082 -24.140 1.00 90.69 208 GLY A O 1
ATOM 1658 N N . LYS A 1 209 ? 21.533 -8.168 -22.293 1.00 90.81 209 LYS A N 1
ATOM 1659 C CA . LYS A 1 209 ? 20.089 -7.887 -22.423 1.00 90.81 209 LYS A CA 1
ATOM 1660 C C . LYS A 1 209 ? 19.599 -6.690 -21.605 1.00 90.81 209 LYS A C 1
ATOM 1662 O O . LYS A 1 209 ? 18.396 -6.503 -21.441 1.00 90.81 209 LYS A O 1
ATOM 1667 N N . LEU A 1 210 ? 20.500 -5.838 -21.111 1.00 88.25 210 LEU A N 1
ATOM 1668 C CA . LEU A 1 210 ? 20.139 -4.679 -20.274 1.00 88.25 210 LEU A CA 1
ATOM 1669 C C . LEU A 1 210 ? 19.109 -3.755 -20.933 1.00 88.25 210 LEU A C 1
ATOM 1671 O O . LEU A 1 210 ? 18.200 -3.280 -20.258 1.00 88.25 210 LEU A O 1
ATOM 1675 N N . LYS A 1 211 ? 19.212 -3.539 -22.253 1.00 87.31 211 LYS A N 1
ATOM 1676 C CA . LYS A 1 211 ? 18.229 -2.745 -23.003 1.00 87.31 211 LYS A CA 1
ATOM 1677 C C . LYS A 1 211 ? 16.842 -3.389 -22.949 1.00 87.31 211 LYS A C 1
ATOM 1679 O O . LYS A 1 211 ? 15.882 -2.703 -22.652 1.00 87.31 211 LYS A O 1
ATOM 1684 N N . GLU A 1 212 ? 16.719 -4.692 -23.180 1.00 88.44 212 GLU A N 1
ATOM 1685 C CA . GLU A 1 212 ? 15.420 -5.388 -23.192 1.00 88.44 212 GLU A CA 1
ATOM 1686 C C . GLU A 1 212 ? 14.742 -5.405 -21.813 1.00 88.44 212 GLU A C 1
ATOM 1688 O O . GLU A 1 212 ? 13.518 -5.362 -21.721 1.00 88.44 212 GLU A O 1
ATOM 1693 N N . TYR A 1 213 ? 15.538 -5.422 -20.741 1.00 90.56 213 TYR A N 1
ATOM 1694 C CA . TYR A 1 213 ? 15.063 -5.541 -19.361 1.00 90.56 213 TYR A CA 1
ATOM 1695 C C . TYR A 1 213 ? 15.088 -4.222 -18.575 1.00 90.56 213 TYR A C 1
ATOM 1697 O O . TYR A 1 213 ? 14.900 -4.238 -17.361 1.00 90.56 213 TYR A O 1
ATOM 1705 N N . CYS A 1 214 ? 15.268 -3.071 -19.231 1.00 90.69 214 CYS A N 1
ATOM 1706 C CA . CYS A 1 214 ? 15.343 -1.768 -18.556 1.00 90.69 214 CYS A CA 1
ATOM 1707 C C . CYS A 1 214 ? 14.135 -1.504 -17.637 1.00 90.69 214 CYS A C 1
ATOM 1709 O O . CYS A 1 214 ? 14.306 -1.123 -16.482 1.00 90.69 214 CYS A O 1
ATOM 1711 N N . VAL A 1 215 ? 12.916 -1.772 -18.120 1.00 92.44 215 VAL A N 1
ATOM 1712 C CA . VAL A 1 215 ? 11.680 -1.566 -17.347 1.00 92.44 215 VAL A CA 1
ATOM 1713 C C . VAL A 1 215 ? 11.593 -2.521 -16.144 1.00 92.44 215 VAL A C 1
ATOM 1715 O O . VAL A 1 215 ? 11.441 -2.026 -15.027 1.00 92.44 215 VAL A O 1
ATOM 1718 N N . PRO A 1 216 ? 11.750 -3.854 -16.295 1.00 91.12 216 PRO A N 1
ATOM 1719 C CA . PRO A 1 216 ? 11.839 -4.760 -15.149 1.00 91.12 216 PRO A CA 1
ATOM 1720 C C . PRO A 1 216 ? 12.924 -4.389 -14.126 1.00 91.12 216 PRO A C 1
ATOM 1722 O O . PRO A 1 216 ? 12.691 -4.529 -12.929 1.00 91.12 216 PRO A O 1
ATOM 1725 N N . LEU A 1 217 ? 14.085 -3.899 -14.572 1.00 91.25 217 LEU A N 1
ATOM 1726 C CA . LEU A 1 217 ? 15.197 -3.521 -13.693 1.00 91.25 217 LEU A CA 1
ATOM 1727 C C . LEU A 1 217 ? 14.926 -2.226 -12.918 1.00 91.25 217 LEU A C 1
ATOM 1729 O O . LEU A 1 217 ? 15.191 -2.159 -11.724 1.00 91.25 217 LEU A O 1
ATOM 1733 N N . ILE A 1 218 ? 14.409 -1.188 -13.574 1.00 91.44 218 ILE A N 1
ATOM 1734 C CA . ILE A 1 218 ? 14.198 0.116 -12.931 1.00 91.44 218 ILE A CA 1
ATOM 1735 C C . ILE A 1 218 ? 12.903 0.117 -12.139 1.00 91.44 218 ILE A C 1
ATOM 1737 O O . ILE A 1 218 ? 12.894 0.465 -10.964 1.00 91.44 218 ILE A O 1
ATOM 1741 N N . TYR A 1 219 ? 11.803 -0.263 -12.781 1.00 91.44 219 TYR A N 1
ATOM 1742 C CA . TYR A 1 219 ? 10.503 -0.254 -12.139 1.00 91.44 219 TYR A CA 1
ATOM 1743 C C . TYR A 1 219 ? 10.358 -1.487 -11.262 1.00 91.44 219 TYR A C 1
ATOM 1745 O O . TYR A 1 219 ? 10.138 -1.345 -10.068 1.00 91.44 219 TYR A O 1
ATOM 1753 N N . GLY A 1 220 ? 10.466 -2.691 -11.830 1.00 87.88 220 GLY A N 1
ATOM 1754 C CA . GLY A 1 220 ? 10.162 -3.930 -11.107 1.00 87.88 220 GLY A CA 1
ATOM 1755 C C . GLY A 1 220 ? 11.054 -4.122 -9.880 1.00 87.88 220 GLY A C 1
ATOM 1756 O O . GLY A 1 220 ? 10.560 -4.241 -8.763 1.00 87.88 220 GLY A O 1
ATOM 1757 N N . ILE A 1 221 ? 12.372 -4.106 -10.067 1.00 87.62 221 ILE A N 1
ATOM 1758 C CA . ILE A 1 221 ? 13.318 -4.256 -8.956 1.00 87.62 221 ILE A CA 1
ATOM 1759 C C . ILE A 1 221 ? 13.355 -2.991 -8.081 1.00 87.62 221 ILE A C 1
ATOM 1761 O O . ILE A 1 221 ? 13.431 -3.107 -6.860 1.00 87.62 221 ILE A O 1
ATOM 1765 N N . GLY A 1 222 ? 13.241 -1.793 -8.665 1.00 85.69 222 GLY A N 1
ATOM 1766 C CA . GLY A 1 222 ? 13.248 -0.539 -7.905 1.00 85.69 222 GLY A CA 1
ATOM 1767 C C . GLY A 1 222 ? 12.075 -0.406 -6.934 1.00 85.69 222 GLY A C 1
ATOM 1768 O O . GLY A 1 222 ? 12.296 -0.109 -5.763 1.00 85.69 222 GLY A O 1
ATOM 1769 N N . ILE A 1 223 ? 10.843 -0.688 -7.374 1.00 81.62 223 ILE A N 1
ATOM 1770 C CA . ILE A 1 223 ? 9.661 -0.644 -6.499 1.00 81.62 223 ILE A CA 1
ATOM 1771 C C . ILE A 1 223 ? 9.700 -1.752 -5.444 1.00 81.62 223 ILE A C 1
ATOM 1773 O O . ILE A 1 223 ? 9.283 -1.525 -4.310 1.00 81.62 223 ILE A O 1
ATOM 1777 N N . ALA A 1 224 ? 10.262 -2.919 -5.784 1.00 82.19 224 ALA A N 1
ATOM 1778 C CA . ALA A 1 224 ? 10.488 -3.984 -4.820 1.00 82.19 224 ALA A CA 1
ATOM 1779 C C . ALA A 1 224 ? 11.455 -3.518 -3.729 1.00 82.19 224 ALA A C 1
ATOM 1781 O O . ALA A 1 224 ? 11.080 -3.552 -2.569 1.00 82.19 224 ALA A O 1
ATOM 1782 N N . PHE A 1 225 ? 12.643 -3.001 -4.064 1.00 77.56 225 PHE A N 1
ATOM 1783 C CA . PHE A 1 225 ? 13.589 -2.500 -3.057 1.00 77.56 225 PHE A CA 1
ATOM 1784 C C . PHE A 1 225 ? 13.049 -1.330 -2.240 1.00 77.56 225 PHE A C 1
ATOM 1786 O O . PHE A 1 225 ? 13.347 -1.247 -1.051 1.00 77.56 225 PHE A O 1
ATOM 1793 N N . PHE A 1 226 ? 12.262 -0.447 -2.855 1.00 74.50 226 PHE A N 1
ATOM 1794 C CA . PHE A 1 226 ? 11.656 0.682 -2.158 1.00 74.50 226 PHE A CA 1
ATOM 1795 C C . PHE A 1 226 ? 10.721 0.212 -1.036 1.00 74.50 226 PHE A C 1
ATOM 1797 O O . PHE A 1 226 ? 10.771 0.736 0.073 1.00 74.50 226 PHE A O 1
ATOM 1804 N N . TRP A 1 227 ? 9.922 -0.826 -1.296 1.00 72.50 227 TRP A N 1
ATOM 1805 C CA . TRP A 1 227 ? 8.895 -1.283 -0.362 1.00 72.50 227 TRP A CA 1
ATOM 1806 C C . TRP A 1 227 ? 9.233 -2.527 0.438 1.00 72.50 227 TRP A C 1
ATOM 1808 O O . TRP A 1 227 ? 8.552 -2.797 1.427 1.00 72.50 227 TRP A O 1
ATOM 1818 N N . VAL A 1 228 ? 10.291 -3.256 0.080 1.00 65.88 228 VAL A N 1
ATOM 1819 C CA . VAL A 1 228 ? 10.658 -4.499 0.768 1.00 65.88 228 VAL A CA 1
ATOM 1820 C C . VAL A 1 228 ? 10.962 -4.268 2.249 1.00 65.88 228 VAL A C 1
ATOM 1822 O O . VAL A 1 228 ? 10.872 -5.202 3.032 1.00 65.88 228 VAL A O 1
ATOM 1825 N N . TYR A 1 229 ? 11.295 -3.033 2.640 1.00 61.69 229 TYR A N 1
ATOM 1826 C CA . TYR A 1 229 ? 11.585 -2.641 4.022 1.00 61.69 229 TYR A CA 1
ATOM 1827 C C . TYR A 1 229 ? 10.349 -2.232 4.830 1.00 61.69 229 TYR A C 1
ATOM 1829 O O . TYR A 1 229 ? 10.461 -2.019 6.037 1.00 61.69 229 TYR A O 1
ATOM 1837 N N . THR A 1 230 ? 9.177 -2.172 4.196 1.00 64.88 230 THR A N 1
ATOM 1838 C CA . THR A 1 230 ? 7.894 -1.870 4.840 1.00 64.88 230 THR A CA 1
ATOM 1839 C C . THR A 1 230 ? 6.986 -3.090 4.770 1.00 64.88 230 THR A C 1
ATOM 1841 O O . THR A 1 230 ? 6.881 -3.739 3.729 1.00 64.88 230 THR A O 1
ATOM 1844 N N . ARG A 1 231 ? 6.310 -3.428 5.870 1.00 66.06 231 ARG A N 1
ATOM 1845 C CA . ARG A 1 231 ? 5.411 -4.587 5.882 1.00 66.06 231 ARG A CA 1
ATOM 1846 C C . ARG A 1 231 ? 4.171 -4.348 5.015 1.00 66.06 231 ARG A C 1
ATOM 1848 O O . ARG A 1 231 ? 3.742 -5.279 4.338 1.00 66.06 231 ARG A O 1
ATOM 1855 N N . ASP A 1 232 ? 3.655 -3.121 5.005 1.00 68.94 232 ASP A N 1
ATOM 1856 C CA . ASP A 1 232 ? 2.386 -2.767 4.354 1.00 68.94 232 ASP A CA 1
ATOM 1857 C C . ASP A 1 232 ? 2.443 -2.894 2.838 1.00 68.94 232 ASP A C 1
ATOM 1859 O O . ASP A 1 232 ? 1.510 -3.400 2.232 1.00 68.94 232 ASP A O 1
ATOM 1863 N N . PHE A 1 233 ? 3.562 -2.513 2.226 1.00 75.69 233 PHE A N 1
ATOM 1864 C CA . PHE A 1 233 ? 3.719 -2.506 0.771 1.00 75.69 233 PHE A CA 1
ATOM 1865 C C . PHE A 1 233 ? 4.497 -3.703 0.236 1.00 75.69 233 PHE A C 1
ATOM 1867 O O . PHE A 1 233 ? 4.786 -3.783 -0.958 1.00 75.69 233 PHE A O 1
ATOM 1874 N N . ASN A 1 234 ? 4.816 -4.672 1.095 1.00 75.88 234 ASN A N 1
ATOM 1875 C CA . ASN A 1 234 ? 5.564 -5.859 0.703 1.00 75.88 234 ASN A CA 1
ATOM 1876 C C . ASN A 1 234 ? 4.870 -6.650 -0.428 1.00 75.88 234 ASN A C 1
ATOM 1878 O O . ASN A 1 234 ? 5.547 -7.305 -1.217 1.00 75.88 234 ASN A O 1
ATOM 1882 N N . TYR A 1 235 ? 3.542 -6.544 -0.577 1.00 79.88 235 TYR A N 1
ATOM 1883 C CA . TYR A 1 235 ? 2.814 -7.179 -1.682 1.00 79.88 235 TYR A CA 1
ATOM 1884 C C . TYR A 1 235 ? 3.292 -6.718 -3.075 1.00 79.88 235 TYR A C 1
ATOM 1886 O O . TYR A 1 235 ? 3.212 -7.496 -4.025 1.00 79.88 235 TYR A O 1
ATOM 1894 N N . TYR A 1 236 ? 3.875 -5.519 -3.200 1.00 82.62 236 TYR A N 1
ATOM 1895 C CA . TYR A 1 236 ? 4.481 -5.024 -4.443 1.00 82.62 236 TYR A CA 1
ATOM 1896 C C . TYR A 1 236 ? 5.774 -5.756 -4.842 1.00 82.62 236 TYR A C 1
ATOM 1898 O O . TYR A 1 236 ? 6.159 -5.729 -6.014 1.00 82.62 236 TYR A O 1
ATOM 1906 N N . ALA A 1 237 ? 6.457 -6.412 -3.896 1.00 82.88 237 ALA A N 1
ATOM 1907 C CA . ALA A 1 237 ? 7.733 -7.088 -4.138 1.00 82.88 237 ALA A CA 1
ATOM 1908 C C . ALA A 1 237 ? 7.567 -8.515 -4.690 1.00 82.88 237 ALA A C 1
ATOM 1910 O O . ALA A 1 237 ? 8.487 -9.034 -5.326 1.00 82.88 237 ALA A O 1
ATOM 1911 N N . ALA A 1 238 ? 6.400 -9.138 -4.504 1.00 82.56 238 ALA A N 1
ATOM 1912 C CA . ALA A 1 238 ? 6.179 -10.546 -4.831 1.00 82.56 238 ALA A CA 1
ATOM 1913 C C . ALA A 1 238 ? 6.433 -10.870 -6.315 1.00 82.56 238 ALA A C 1
ATOM 1915 O O . ALA A 1 238 ? 7.185 -11.796 -6.629 1.00 82.56 238 ALA A O 1
ATOM 1916 N N . TYR A 1 239 ? 5.856 -10.092 -7.238 1.00 85.81 239 TYR A N 1
ATOM 1917 C CA . TYR A 1 239 ? 6.030 -10.324 -8.675 1.00 85.81 239 TYR A CA 1
ATOM 1918 C C . TYR A 1 239 ? 7.478 -10.083 -9.154 1.00 85.81 239 TYR A C 1
ATOM 1920 O O . TYR A 1 239 ? 8.041 -10.982 -9.785 1.00 85.81 239 TYR A O 1
ATOM 1928 N N . PRO A 1 240 ? 8.137 -8.947 -8.838 1.00 88.12 240 PRO A N 1
ATOM 1929 C CA . PRO A 1 240 ? 9.543 -8.738 -9.190 1.00 88.12 240 PRO A CA 1
ATOM 1930 C C . PRO A 1 240 ? 10.494 -9.802 -8.631 1.00 88.12 240 PRO A C 1
ATOM 1932 O O . PRO A 1 240 ? 11.416 -10.220 -9.337 1.00 88.12 240 PRO A O 1
ATOM 1935 N N . ILE A 1 241 ? 10.262 -10.268 -7.397 1.00 86.62 241 ILE A N 1
ATOM 1936 C CA . ILE A 1 241 ? 11.027 -11.358 -6.778 1.00 86.62 241 ILE A CA 1
ATOM 1937 C C . ILE A 1 241 ? 10.859 -12.644 -7.589 1.00 86.62 241 ILE A C 1
ATOM 1939 O O . ILE A 1 241 ? 11.853 -13.234 -8.014 1.00 86.62 241 ILE A O 1
ATOM 1943 N N . ALA A 1 242 ? 9.616 -13.044 -7.867 1.00 85.94 242 ALA A N 1
ATOM 1944 C CA . ALA A 1 242 ? 9.321 -14.254 -8.627 1.00 85.94 242 ALA A CA 1
ATOM 1945 C C . ALA A 1 242 ? 9.906 -14.201 -10.048 1.00 85.94 242 ALA A C 1
ATOM 1947 O O . ALA A 1 242 ? 10.557 -15.150 -10.485 1.00 85.94 242 ALA A O 1
ATOM 1948 N N . ALA A 1 243 ? 9.739 -13.080 -10.755 1.00 88.69 243 ALA A N 1
ATOM 1949 C CA . ALA A 1 243 ? 10.255 -12.899 -12.110 1.00 88.69 243 ALA A CA 1
ATOM 1950 C C . ALA A 1 243 ? 11.794 -12.930 -12.155 1.00 88.69 243 ALA A C 1
ATOM 1952 O O . ALA A 1 243 ? 12.379 -13.572 -13.031 1.00 88.69 243 ALA A O 1
ATOM 1953 N N . SER A 1 244 ? 12.457 -12.282 -11.193 1.00 90.12 244 SER A N 1
ATOM 1954 C CA . SER A 1 244 ? 13.922 -12.264 -11.105 1.00 90.12 244 SER A CA 1
ATOM 1955 C C . SER A 1 244 ? 14.482 -13.638 -10.734 1.00 90.12 244 SER A C 1
ATOM 1957 O O . SER A 1 244 ? 15.449 -14.098 -11.339 1.00 90.12 244 SER A O 1
ATOM 1959 N N . ALA A 1 245 ? 13.842 -14.342 -9.796 1.00 87.88 245 ALA A N 1
ATOM 1960 C CA . ALA A 1 245 ? 14.197 -15.716 -9.453 1.00 87.88 245 ALA A CA 1
ATOM 1961 C C . ALA A 1 245 ? 14.023 -16.659 -10.651 1.00 87.88 245 ALA A C 1
ATOM 1963 O O . ALA A 1 245 ? 14.941 -17.412 -10.970 1.00 87.88 245 ALA A O 1
ATOM 1964 N N . ALA A 1 246 ? 12.895 -16.574 -11.365 1.00 88.12 246 ALA A N 1
ATOM 1965 C CA . ALA A 1 246 ? 12.651 -17.359 -12.572 1.00 88.12 246 ALA A CA 1
ATOM 1966 C C . ALA A 1 246 ? 13.726 -17.101 -13.638 1.00 88.12 246 ALA A C 1
ATOM 1968 O O . ALA A 1 246 ? 14.270 -18.044 -14.212 1.00 88.12 246 ALA A O 1
ATOM 1969 N N . TYR A 1 247 ? 14.106 -15.837 -13.848 1.00 90.06 247 TYR A N 1
ATOM 1970 C CA . TYR A 1 247 ? 15.175 -15.477 -14.776 1.00 90.06 247 TYR A CA 1
ATOM 1971 C C . TYR A 1 247 ? 16.505 -16.165 -14.433 1.00 90.06 247 TYR A C 1
ATOM 1973 O O . TYR A 1 247 ? 17.169 -16.689 -15.335 1.00 90.06 247 TYR A O 1
ATOM 1981 N N . CYS A 1 248 ? 16.877 -16.187 -13.149 1.00 88.06 248 CYS A N 1
ATOM 1982 C CA . CYS A 1 248 ? 18.078 -16.861 -12.653 1.00 88.06 248 CYS A CA 1
ATOM 1983 C C . CYS A 1 248 ? 17.990 -18.385 -12.807 1.00 88.06 248 CYS A C 1
ATOM 1985 O O . CYS A 1 248 ? 18.927 -19.009 -13.304 1.00 88.06 248 CYS A O 1
ATOM 1987 N N . LEU A 1 249 ? 16.860 -18.987 -12.425 1.00 83.62 249 LEU A N 1
ATOM 1988 C CA . LEU A 1 249 ? 16.659 -20.438 -12.472 1.00 83.62 249 LEU A CA 1
ATOM 1989 C C . LEU A 1 249 ? 16.680 -20.980 -13.907 1.00 83.62 249 LEU A C 1
ATOM 1991 O O . LEU A 1 249 ? 17.285 -22.021 -14.156 1.00 83.62 249 LEU A O 1
ATOM 1995 N N . CYS A 1 250 ? 16.123 -20.245 -14.875 1.00 84.38 250 CYS A N 1
ATOM 1996 C CA . CYS A 1 250 ? 16.180 -20.606 -16.297 1.00 84.38 250 CYS A CA 1
ATOM 1997 C C . CYS A 1 250 ? 17.605 -20.625 -16.882 1.00 84.38 250 CYS A C 1
ATOM 1999 O O . CYS A 1 250 ? 17.794 -21.079 -18.009 1.00 84.38 250 CYS A O 1
ATOM 2001 N N . ARG A 1 251 ? 18.601 -20.115 -16.149 1.00 83.00 251 ARG A N 1
ATOM 2002 C CA . ARG A 1 251 ? 20.013 -20.044 -16.558 1.00 83.00 251 ARG A CA 1
ATOM 2003 C C . ARG A 1 251 ? 20.914 -20.975 -15.765 1.00 83.00 251 ARG A C 1
ATOM 2005 O O . ARG A 1 251 ? 22.130 -20.943 -15.951 1.00 83.00 251 ARG A O 1
ATOM 2012 N N . LEU A 1 252 ? 20.341 -21.815 -14.904 1.00 78.56 252 LEU A N 1
ATOM 2013 C CA . LEU A 1 252 ? 21.105 -22.889 -14.292 1.00 78.56 252 LEU A CA 1
ATOM 2014 C C . LEU A 1 252 ? 21.678 -23.789 -15.396 1.00 78.56 252 LEU A C 1
ATOM 2016 O O . LEU A 1 252 ? 20.985 -24.081 -16.378 1.00 78.56 252 LEU A O 1
ATOM 2020 N N . PRO A 1 253 ? 22.943 -24.218 -15.273 1.00 73.12 253 PRO A N 1
ATOM 2021 C CA . PRO A 1 253 ? 23.624 -24.973 -16.312 1.00 73.12 253 PRO A CA 1
ATOM 2022 C C . PRO A 1 253 ? 23.131 -26.427 -16.309 1.00 73.12 253 PRO A C 1
ATOM 2024 O O . PRO A 1 253 ? 23.800 -27.356 -15.866 1.00 73.12 253 PRO A O 1
ATOM 2027 N N . TRP A 1 254 ? 21.926 -26.624 -16.842 1.00 67.94 254 TRP A N 1
ATOM 2028 C CA . TRP A 1 254 ? 21.193 -27.890 -16.840 1.00 67.94 254 TRP A CA 1
ATOM 2029 C C . TRP A 1 254 ? 21.904 -29.027 -17.581 1.00 67.94 254 TRP A C 1
ATOM 2031 O O . TRP A 1 254 ? 21.569 -30.190 -17.393 1.00 67.94 254 TRP A O 1
ATOM 2041 N N . ARG A 1 255 ? 22.893 -28.693 -18.419 1.00 66.06 255 ARG A N 1
ATOM 2042 C CA . ARG A 1 255 ? 23.722 -29.660 -19.150 1.00 66.06 255 ARG A CA 1
ATOM 2043 C C . ARG A 1 255 ? 24.922 -30.171 -18.355 1.00 66.06 255 ARG A C 1
ATOM 2045 O O . ARG A 1 255 ? 25.434 -31.229 -18.691 1.00 66.06 255 ARG A O 1
ATOM 2052 N N . THR A 1 256 ? 25.401 -29.426 -17.358 1.00 71.00 256 THR A N 1
ATOM 2053 C CA . THR A 1 256 ? 26.595 -29.804 -16.579 1.00 71.00 256 THR A CA 1
ATOM 2054 C C . THR A 1 256 ? 26.271 -30.220 -15.151 1.00 71.00 256 THR A C 1
ATOM 2056 O O . THR A 1 256 ? 27.130 -30.765 -14.464 1.00 71.00 256 THR A O 1
ATOM 2059 N N . TRP A 1 257 ? 25.047 -29.975 -14.690 1.00 74.56 257 TRP A N 1
ATOM 2060 C CA . TRP A 1 257 ? 24.582 -30.367 -13.365 1.00 74.56 257 TRP A CA 1
ATOM 2061 C C . TRP A 1 257 ? 23.752 -31.642 -13.435 1.00 74.56 257 TRP A C 1
ATOM 2063 O O . TRP A 1 257 ? 22.996 -31.858 -14.381 1.00 74.56 257 TRP A O 1
ATOM 2073 N N . THR A 1 258 ? 23.856 -32.481 -12.404 1.00 69.44 258 THR A N 1
ATOM 2074 C CA . THR A 1 258 ? 22.970 -33.640 -12.289 1.00 69.44 258 THR A CA 1
ATOM 2075 C C . THR A 1 258 ? 21.524 -33.164 -12.087 1.00 69.44 258 THR A C 1
ATOM 2077 O O . THR A 1 258 ? 21.298 -32.166 -11.393 1.00 69.44 258 THR A O 1
ATOM 2080 N N . PRO A 1 259 ? 20.518 -33.873 -12.632 1.00 73.31 259 PRO A N 1
ATOM 2081 C CA . PRO A 1 259 ? 19.109 -33.554 -12.399 1.00 73.31 259 PRO A CA 1
ATOM 2082 C C . PRO A 1 259 ? 18.761 -33.412 -10.910 1.00 73.31 259 PRO A C 1
ATOM 2084 O O . PRO A 1 259 ? 17.992 -32.531 -10.542 1.00 73.31 259 PRO A O 1
ATOM 2087 N N . ALA A 1 260 ? 19.396 -34.207 -10.042 1.00 69.62 260 ALA A N 1
ATOM 2088 C CA . ALA A 1 260 ? 19.247 -34.113 -8.591 1.00 69.62 260 ALA A CA 1
ATOM 2089 C C . ALA A 1 260 ? 19.728 -32.768 -8.019 1.00 69.62 260 ALA A C 1
ATOM 2091 O O . ALA A 1 260 ? 19.058 -32.202 -7.161 1.00 69.62 260 ALA A O 1
ATOM 2092 N N . LEU A 1 261 ? 20.845 -32.221 -8.510 1.00 73.69 261 LEU A N 1
ATOM 2093 C CA . LEU A 1 261 ? 21.364 -30.923 -8.071 1.00 73.69 261 LEU A CA 1
ATOM 2094 C C . LEU A 1 261 ? 20.483 -29.762 -8.561 1.00 73.69 261 LEU A C 1
ATOM 2096 O O . LEU A 1 261 ? 20.259 -28.803 -7.825 1.00 73.69 261 LEU A O 1
ATOM 2100 N N . LEU A 1 262 ? 19.934 -29.865 -9.776 1.00 72.38 262 LEU A N 1
ATOM 2101 C CA . LEU A 1 262 ? 18.968 -28.894 -10.307 1.00 72.38 262 LEU A CA 1
ATOM 2102 C C . LEU A 1 262 ? 17.669 -28.904 -9.501 1.00 72.38 262 LEU A C 1
ATOM 2104 O O . LEU A 1 262 ? 17.187 -27.844 -9.103 1.00 72.38 262 LEU A O 1
ATOM 2108 N N . VAL A 1 263 ? 17.134 -30.098 -9.222 1.00 74.06 263 VAL A N 1
ATOM 2109 C CA . VAL A 1 263 ? 15.954 -30.266 -8.370 1.00 74.06 263 VAL A CA 1
ATOM 2110 C C . VAL A 1 263 ? 16.250 -29.743 -6.972 1.00 74.06 263 VAL A C 1
ATOM 2112 O O . VAL A 1 263 ? 15.428 -29.008 -6.447 1.00 74.06 263 VAL A O 1
ATOM 2115 N N . LEU A 1 264 ? 17.423 -30.016 -6.394 1.00 74.19 264 LEU A N 1
ATOM 2116 C CA . LEU A 1 264 ? 17.804 -29.516 -5.074 1.00 74.19 264 LEU A CA 1
ATOM 2117 C C . LEU A 1 264 ? 17.840 -27.983 -5.031 1.00 74.19 264 LEU A C 1
ATOM 2119 O O . LEU A 1 264 ? 17.236 -27.398 -4.142 1.00 74.19 264 LEU A O 1
ATOM 2123 N N . VAL A 1 265 ? 18.480 -27.312 -5.992 1.00 73.31 265 VAL A N 1
ATOM 2124 C CA . VAL A 1 265 ? 18.554 -25.839 -6.010 1.00 73.31 265 VAL A CA 1
ATOM 2125 C C . VAL A 1 265 ? 17.193 -25.201 -6.281 1.00 73.31 265 VAL A C 1
ATOM 2127 O O . VAL A 1 265 ? 16.832 -24.236 -5.605 1.00 73.31 265 VAL A O 1
ATOM 2130 N N . ALA A 1 266 ? 16.404 -25.750 -7.207 1.00 70.06 266 ALA A N 1
ATOM 2131 C CA . ALA A 1 266 ? 15.037 -25.289 -7.446 1.00 70.06 266 ALA A CA 1
ATOM 2132 C C . ALA A 1 266 ? 14.156 -25.503 -6.205 1.00 70.06 266 ALA A C 1
ATOM 2134 O O . ALA A 1 266 ? 13.436 -24.598 -5.789 1.00 70.06 266 ALA A O 1
ATOM 2135 N N . SER A 1 267 ? 14.282 -26.661 -5.556 1.00 67.19 267 SER A N 1
ATOM 2136 C CA . SER A 1 267 ? 13.526 -27.007 -4.356 1.00 67.19 267 SER A CA 1
ATOM 2137 C C . SER A 1 267 ? 13.946 -26.140 -3.180 1.00 67.19 267 SER A C 1
ATOM 2139 O O . SER A 1 267 ? 13.076 -25.574 -2.555 1.00 67.19 267 SER A O 1
ATOM 2141 N N . ILE A 1 268 ? 15.233 -25.920 -2.903 1.00 67.06 268 ILE A N 1
ATOM 2142 C CA . ILE A 1 268 ? 15.688 -25.017 -1.827 1.00 67.06 268 ILE A CA 1
ATOM 2143 C C . ILE A 1 268 ? 15.261 -23.565 -2.100 1.00 67.06 268 ILE A C 1
ATOM 2145 O O . ILE A 1 268 ? 14.997 -22.806 -1.170 1.00 67.06 268 ILE A O 1
ATOM 2149 N N . SER A 1 269 ? 15.146 -23.174 -3.370 1.00 62.75 269 SER A N 1
ATOM 2150 C CA . SER A 1 269 ? 14.644 -21.846 -3.731 1.00 62.75 269 SER A CA 1
ATOM 2151 C C . SER A 1 269 ? 13.154 -21.672 -3.406 1.00 62.75 269 SER A C 1
ATOM 2153 O O . SER A 1 269 ? 12.740 -20.553 -3.124 1.00 62.75 269 SER A O 1
ATOM 2155 N N . ILE A 1 270 ? 12.370 -22.760 -3.400 1.00 63.75 270 ILE A N 1
ATOM 2156 C CA . ILE A 1 270 ? 10.899 -22.757 -3.279 1.00 63.75 270 ILE A CA 1
ATOM 2157 C C . ILE A 1 270 ? 10.409 -23.283 -1.911 1.00 63.75 270 ILE A C 1
ATOM 2159 O O . ILE A 1 270 ? 9.428 -22.780 -1.377 1.00 63.75 270 ILE A O 1
ATOM 2163 N N . LEU A 1 271 ? 11.098 -24.257 -1.314 1.00 57.59 271 LEU A N 1
ATOM 2164 C CA . LEU A 1 271 ? 10.763 -24.965 -0.068 1.00 57.59 271 LEU A CA 1
ATOM 2165 C C . LEU A 1 271 ? 10.629 -24.076 1.178 1.00 57.59 271 LEU A C 1
ATOM 2167 O O . LEU A 1 271 ? 9.853 -24.458 2.053 1.00 57.59 271 LEU A O 1
ATOM 2171 N N . PRO A 1 272 ? 11.317 -22.920 1.309 1.00 55.44 272 PRO A N 1
ATOM 2172 C CA . PRO A 1 272 ? 11.092 -22.036 2.436 1.00 55.44 272 PRO A CA 1
ATOM 2173 C C . PRO A 1 272 ? 10.001 -21.002 2.168 1.00 55.44 272 PRO A C 1
ATOM 2175 O O . PRO A 1 272 ? 9.736 -20.219 3.070 1.00 55.44 272 PRO A O 1
ATOM 2178 N N . ILE A 1 273 ? 9.353 -20.983 0.990 1.00 55.78 273 ILE A N 1
ATOM 2179 C CA . ILE A 1 273 ? 8.091 -20.253 0.830 1.00 55.78 273 ILE A CA 1
ATOM 2180 C C . ILE A 1 273 ? 7.101 -21.013 1.710 1.00 55.78 273 ILE A C 1
ATOM 2182 O O . ILE A 1 273 ? 6.695 -22.121 1.342 1.00 55.78 273 ILE A O 1
ATOM 2186 N N . PRO A 1 274 ? 6.738 -20.495 2.898 1.00 52.50 274 PRO A N 1
ATOM 2187 C CA . PRO A 1 274 ? 5.762 -21.190 3.706 1.00 52.50 274 PRO A CA 1
ATOM 2188 C C . PRO A 1 274 ? 4.509 -21.296 2.849 1.00 52.50 274 PRO A C 1
ATOM 2190 O O . PRO A 1 274 ? 4.211 -20.392 2.065 1.00 52.50 274 PRO A O 1
ATOM 2193 N N . ASN A 1 275 ? 3.750 -22.373 3.005 1.00 48.69 275 ASN A N 1
ATOM 2194 C CA . ASN A 1 275 ? 2.381 -22.404 2.519 1.00 48.69 275 ASN A CA 1
ATOM 2195 C C . ASN A 1 275 ? 1.584 -21.338 3.306 1.00 48.69 275 ASN A C 1
ATOM 2197 O O . ASN A 1 275 ? 0.897 -21.642 4.275 1.00 48.69 275 ASN A O 1
ATOM 2201 N N . GLN A 1 276 ? 1.765 -20.062 2.948 1.00 51.16 276 GLN A N 1
ATOM 2202 C CA . GLN A 1 276 ? 1.049 -18.901 3.468 1.00 51.16 276 GLN A CA 1
ATOM 2203 C C . GLN A 1 276 ? -0.343 -18.813 2.844 1.00 51.16 276 GLN A C 1
ATOM 2205 O O . GLN A 1 276 ? -1.191 -18.100 3.358 1.00 51.16 276 GLN A O 1
ATOM 2210 N N . SER A 1 277 ? -0.607 -19.615 1.804 1.00 47.62 277 SER A N 1
ATOM 2211 C CA . SER A 1 277 ? -1.955 -20.014 1.399 1.00 47.62 277 SER A CA 1
ATOM 2212 C C . SER A 1 277 ? -2.608 -20.992 2.378 1.00 47.62 277 SER A C 1
ATOM 2214 O O . SER A 1 277 ? -3.608 -21.623 2.034 1.00 47.62 277 SER A O 1
ATOM 2216 N N . ARG A 1 278 ? -2.124 -21.082 3.630 1.00 43.34 278 ARG A N 1
ATOM 2217 C CA . ARG A 1 278 ? -3.055 -21.330 4.731 1.00 43.34 278 ARG A CA 1
ATOM 2218 C C . ARG A 1 278 ? -4.179 -20.315 4.542 1.00 43.34 278 ARG A C 1
ATOM 2220 O O . ARG A 1 278 ? -3.877 -19.121 4.481 1.00 43.34 278 ARG A O 1
ATOM 2227 N N . PRO A 1 279 ? -5.435 -20.750 4.354 1.00 41.41 279 PRO A N 1
ATOM 2228 C CA . PRO A 1 279 ? -6.529 -19.805 4.290 1.00 41.41 279 PRO A CA 1
ATOM 2229 C C . PRO A 1 279 ? -6.358 -18.870 5.482 1.00 41.41 279 PRO A C 1
ATOM 2231 O O . PRO A 1 279 ? -6.106 -19.326 6.597 1.00 41.41 279 PRO A O 1
ATOM 2234 N N . TRP A 1 280 ? -6.450 -17.563 5.237 1.00 39.16 280 TRP A N 1
ATOM 2235 C CA . TRP A 1 280 ? -6.421 -16.529 6.282 1.00 39.16 280 TRP A CA 1
ATOM 2236 C C . TRP A 1 280 ? -7.408 -16.845 7.427 1.00 39.16 280 TRP A C 1
ATOM 2238 O O . TRP A 1 280 ? -7.311 -16.327 8.528 1.00 39.16 280 TRP A O 1
ATOM 2248 N N . LEU A 1 281 ? -8.337 -17.748 7.128 1.00 38.69 281 LEU A N 1
ATOM 2249 C CA . LEU A 1 281 ? -9.252 -18.484 7.967 1.00 38.69 281 LEU A CA 1
ATOM 2250 C C . LEU A 1 281 ? -8.750 -19.940 8.146 1.00 38.69 281 LEU A C 1
ATOM 2252 O O . LEU A 1 281 ? -9.241 -20.839 7.461 1.00 38.69 281 LEU A O 1
ATOM 2256 N N . THR A 1 282 ? -7.797 -20.220 9.049 1.00 46.22 282 THR A N 1
ATOM 2257 C CA . THR A 1 282 ? -7.730 -21.592 9.612 1.00 46.22 282 THR A CA 1
ATOM 2258 C C . THR A 1 282 ? -9.034 -21.849 10.366 1.00 46.22 282 THR A C 1
ATOM 2260 O O . THR A 1 282 ? -9.683 -20.880 10.739 1.00 46.22 282 THR A O 1
ATOM 2263 N N . PRO A 1 283 ? -9.474 -23.087 10.628 1.00 46.88 283 PRO A N 1
ATOM 2264 C CA . PRO A 1 283 ? -10.655 -23.302 11.460 1.00 46.88 283 PRO A CA 1
ATOM 2265 C C . PRO A 1 283 ? -10.589 -22.548 12.797 1.00 46.88 283 PRO A C 1
ATOM 2267 O O . PRO A 1 283 ? -11.611 -22.018 13.215 1.00 46.88 283 PRO A O 1
ATOM 2270 N N . GLU A 1 284 ? -9.406 -22.400 13.415 1.00 44.09 284 GLU A N 1
ATOM 2271 C CA . GLU A 1 284 ? -9.237 -21.565 14.613 1.00 44.09 284 GLU A CA 1
ATOM 2272 C C . GLU A 1 284 ? -9.381 -20.065 14.327 1.00 44.09 284 GLU A C 1
ATOM 2274 O O . GLU A 1 284 ? -10.147 -19.408 15.018 1.00 44.09 284 GLU A O 1
ATOM 2279 N N . ILE A 1 285 ? -8.722 -19.515 13.298 1.00 43.31 285 ILE A N 1
ATOM 2280 C CA . ILE A 1 285 ? -8.812 -18.079 12.960 1.00 43.31 285 ILE A CA 1
ATOM 2281 C C . ILE A 1 285 ? -10.195 -17.726 12.394 1.00 43.31 285 ILE A C 1
ATOM 2283 O O . ILE A 1 285 ? -10.710 -16.640 12.621 1.00 43.31 285 ILE A O 1
ATOM 2287 N N . ALA A 1 286 ? -10.834 -18.650 11.682 1.00 41.38 286 ALA A N 1
ATOM 2288 C CA . ALA A 1 286 ? -12.212 -18.569 11.222 1.00 41.38 286 ALA A CA 1
ATOM 2289 C C . ALA A 1 286 ? -13.179 -18.609 12.376 1.00 41.38 286 ALA A C 1
ATOM 2291 O O . ALA A 1 286 ? -14.096 -17.801 12.398 1.00 41.38 286 ALA A O 1
ATOM 2292 N N . ARG A 1 287 ? -12.951 -19.501 13.340 1.00 42.84 287 ARG A N 1
ATOM 2293 C CA . ARG A 1 287 ? -13.693 -19.523 14.588 1.00 42.84 287 ARG A CA 1
ATOM 2294 C C . ARG A 1 287 ? -13.491 -18.201 15.318 1.00 42.84 287 ARG A C 1
ATOM 2296 O O . ARG A 1 287 ? -14.490 -17.568 15.590 1.00 42.84 287 ARG A O 1
ATOM 2303 N N . GLU A 1 288 ? -12.271 -17.710 15.524 1.00 46.09 288 GLU A N 1
ATOM 2304 C CA . GLU A 1 288 ? -11.998 -16.405 16.147 1.00 46.09 288 GLU A CA 1
ATOM 2305 C C . GLU A 1 288 ? -12.611 -15.222 15.385 1.00 46.09 288 GLU A C 1
ATOM 2307 O O . GLU A 1 288 ? -13.150 -14.319 16.017 1.00 46.09 288 GLU A O 1
ATOM 2312 N N . LEU A 1 289 ? -12.566 -15.204 14.051 1.00 45.34 289 LEU A N 1
ATOM 2313 C CA . LEU A 1 289 ? -13.160 -14.152 13.223 1.00 45.34 289 LEU A CA 1
ATOM 2314 C C . LEU A 1 289 ? -14.685 -14.213 13.252 1.00 45.34 289 LEU A C 1
ATOM 2316 O O . LEU A 1 289 ? -15.288 -13.183 13.506 1.00 45.34 289 LEU A O 1
ATOM 2320 N N . LEU A 1 290 ? -15.296 -15.390 13.062 1.00 45.62 290 LEU A N 1
ATOM 2321 C CA . LEU A 1 290 ? -16.747 -15.610 13.176 1.00 45.62 290 LEU A CA 1
ATOM 2322 C C . LEU A 1 290 ? -17.251 -15.278 14.573 1.00 45.62 290 LEU A C 1
ATOM 2324 O O . LEU A 1 290 ? -18.351 -14.774 14.743 1.00 45.62 290 LEU A O 1
ATOM 2328 N N . ILE A 1 291 ? -16.464 -15.590 15.590 1.00 47.12 291 ILE A N 1
ATOM 2329 C CA . ILE A 1 291 ? -16.837 -15.396 16.977 1.00 47.12 291 ILE A CA 1
ATOM 2330 C C . ILE A 1 291 ? -16.675 -13.923 17.371 1.00 47.12 291 ILE A C 1
ATOM 2332 O O . ILE A 1 291 ? -17.628 -13.333 17.864 1.00 47.12 291 ILE A O 1
ATOM 2336 N N . ASN A 1 292 ? -15.544 -13.279 17.073 1.00 50.75 292 ASN A N 1
ATOM 2337 C CA . ASN A 1 292 ? -15.379 -11.839 17.296 1.00 50.75 292 ASN A CA 1
ATOM 2338 C C . ASN A 1 292 ? -16.352 -11.014 16.442 1.00 50.75 292 ASN A C 1
ATOM 2340 O O . ASN A 1 292 ? -16.872 -10.004 16.917 1.00 50.75 292 ASN A O 1
ATOM 2344 N N . SER A 1 293 ? -16.642 -11.453 15.211 1.00 57.12 293 SER A N 1
ATOM 2345 C CA . SER A 1 293 ? -17.672 -10.835 14.381 1.00 57.12 293 SER A CA 1
ATOM 2346 C C . SER A 1 293 ? -19.059 -11.097 14.939 1.00 57.12 293 SER A C 1
ATOM 2348 O O . SER A 1 293 ? -19.859 -10.187 14.900 1.00 57.12 293 SER A O 1
ATOM 2350 N N . ASN A 1 294 ? -19.364 -12.259 15.525 1.00 64.62 294 ASN A N 1
ATOM 2351 C CA . ASN A 1 294 ? -20.688 -12.521 16.095 1.00 64.62 294 ASN A CA 1
ATOM 2352 C C . ASN A 1 294 ? -21.019 -11.556 17.238 1.00 64.62 294 ASN A C 1
ATOM 2354 O O . ASN A 1 294 ? -22.098 -10.969 17.223 1.00 64.62 294 ASN A O 1
ATOM 2358 N N . GLY A 1 295 ? -20.109 -11.338 18.193 1.00 69.88 295 GLY A N 1
ATOM 2359 C CA . GLY A 1 295 ? -20.343 -10.369 19.268 1.00 69.88 295 GLY A CA 1
ATOM 2360 C C . GLY A 1 295 ? -20.484 -8.931 18.755 1.00 69.88 295 GLY A C 1
ATOM 2361 O O . GLY A 1 295 ? -21.390 -8.205 19.172 1.00 69.88 295 GLY A O 1
ATOM 2362 N N . LEU A 1 296 ? -19.633 -8.530 17.804 1.00 73.69 296 LEU A N 1
ATOM 2363 C CA . LEU A 1 296 ? -19.681 -7.202 17.180 1.00 73.69 296 LEU A CA 1
ATOM 2364 C C . LEU A 1 296 ? -20.902 -7.003 16.276 1.00 73.69 296 LEU A C 1
ATOM 2366 O O . LEU A 1 296 ? -21.495 -5.929 16.286 1.00 73.69 296 LEU A O 1
ATOM 2370 N N . ASP A 1 297 ? -21.309 -8.025 15.534 1.00 74.12 297 ASP A N 1
ATOM 2371 C CA . ASP A 1 297 ? -22.482 -8.031 14.665 1.00 74.12 297 ASP A CA 1
ATOM 2372 C C . ASP A 1 297 ? -23.755 -7.990 15.499 1.00 74.12 297 ASP A C 1
ATOM 2374 O O . ASP A 1 297 ? -24.693 -7.284 15.139 1.00 74.12 297 ASP A O 1
ATOM 2378 N N . GLN A 1 298 ? -23.805 -8.710 16.622 1.00 78.12 298 GLN A N 1
ATOM 2379 C CA . GLN A 1 298 ? -24.934 -8.650 17.546 1.00 78.12 298 GLN A CA 1
ATOM 2380 C C . GLN A 1 298 ? -25.046 -7.264 18.193 1.00 78.12 298 GLN A C 1
ATOM 2382 O O . GLN A 1 298 ? -26.126 -6.674 18.165 1.00 78.12 298 GLN A O 1
ATOM 2387 N N . ALA A 1 299 ? -23.934 -6.698 18.682 1.00 80.50 299 ALA A N 1
ATOM 2388 C CA . ALA A 1 299 ? -23.907 -5.324 19.184 1.00 80.50 299 ALA A CA 1
ATOM 2389 C C . ALA A 1 299 ? -24.297 -4.313 18.088 1.00 80.50 299 ALA A C 1
ATOM 2391 O O . ALA A 1 299 ? -25.093 -3.405 18.323 1.00 80.50 299 ALA A O 1
ATOM 2392 N N . GLY A 1 300 ? -23.801 -4.501 16.863 1.00 83.12 300 GLY A N 1
ATOM 2393 C CA . GLY A 1 300 ? -24.153 -3.699 15.694 1.00 83.12 300 GLY A CA 1
ATOM 2394 C C . GLY A 1 300 ? -25.645 -3.770 15.365 1.00 83.12 300 GLY A C 1
ATOM 2395 O O . GLY A 1 300 ? -26.286 -2.734 15.209 1.00 83.12 300 GLY A O 1
ATOM 2396 N N . ARG A 1 301 ? -26.237 -4.970 15.333 1.00 83.56 301 ARG A N 1
ATOM 2397 C CA . ARG A 1 301 ? -27.677 -5.174 15.095 1.00 83.56 301 ARG A CA 1
ATOM 2398 C C . ARG A 1 301 ? -28.533 -4.540 16.185 1.00 83.56 301 ARG A C 1
ATOM 2400 O O . ARG A 1 301 ? -29.486 -3.845 15.845 1.00 83.56 301 ARG A O 1
ATOM 2407 N N . PHE A 1 302 ? -28.161 -4.703 17.455 1.00 86.12 302 PHE A N 1
ATOM 2408 C CA . PHE A 1 302 ? -28.816 -4.021 18.572 1.00 86.12 302 PHE A CA 1
ATOM 2409 C C . PHE A 1 302 ? -28.797 -2.498 18.376 1.00 86.12 302 PHE A C 1
ATOM 2411 O O . PHE A 1 302 ? -29.834 -1.841 18.448 1.00 86.12 302 PHE A O 1
ATOM 2418 N N . LEU A 1 303 ? -27.638 -1.920 18.046 1.00 86.38 303 LEU A N 1
ATOM 2419 C CA . LEU A 1 303 ? -27.518 -0.481 17.798 1.00 86.38 303 LEU A CA 1
ATOM 2420 C C . LEU A 1 303 ? -28.346 -0.020 16.589 1.00 86.38 303 LEU A C 1
ATOM 2422 O O . LEU A 1 303 ? -28.957 1.050 16.641 1.00 86.38 303 LEU A O 1
ATOM 2426 N N . ALA A 1 304 ? -28.401 -0.821 15.522 1.00 86.50 304 ALA A N 1
ATOM 2427 C CA . ALA A 1 304 ? -29.231 -0.543 14.354 1.00 86.50 304 ALA A CA 1
ATOM 2428 C C . ALA A 1 304 ? -30.728 -0.563 14.698 1.00 86.50 304 ALA A C 1
ATOM 2430 O O . ALA A 1 304 ? -31.474 0.308 14.244 1.00 86.50 304 ALA A O 1
ATOM 2431 N N . GLU A 1 305 ? -31.164 -1.514 15.526 1.00 87.75 305 GLU A N 1
ATOM 2432 C CA . GLU A 1 305 ? -32.535 -1.606 16.027 1.00 87.75 305 GLU A CA 1
ATOM 2433 C C . GLU A 1 305 ? -32.882 -0.392 16.895 1.00 87.75 305 GLU A C 1
ATOM 2435 O O . GLU A 1 305 ? -33.845 0.320 16.600 1.00 87.75 305 GLU A O 1
ATOM 2440 N N . VAL A 1 306 ? -32.040 -0.059 17.877 1.00 86.06 306 VAL A N 1
ATOM 2441 C CA . VAL A 1 306 ? -32.213 1.134 18.720 1.00 86.06 306 VAL A CA 1
ATOM 2442 C C . VAL A 1 306 ? -32.288 2.405 17.872 1.00 86.06 306 VAL A C 1
ATOM 2444 O O . VAL A 1 306 ? -33.141 3.263 18.113 1.00 86.06 306 VAL A O 1
ATOM 2447 N N . LYS A 1 307 ? -31.449 2.526 16.836 1.00 86.44 307 LYS A N 1
ATOM 2448 C CA . LYS A 1 307 ? -31.484 3.661 15.906 1.00 86.44 307 LYS A CA 1
ATOM 2449 C C . LYS A 1 307 ? -32.769 3.706 15.084 1.00 86.44 307 LYS A C 1
ATOM 2451 O O . LYS A 1 307 ? -33.284 4.794 14.822 1.00 86.44 307 LYS A O 1
ATOM 2456 N N . SER A 1 308 ? -33.292 2.550 14.675 1.00 87.31 308 SER A N 1
ATOM 2457 C CA . SER A 1 308 ? -34.547 2.460 13.924 1.00 87.31 308 SER A CA 1
ATOM 2458 C C . SER A 1 308 ? -35.746 2.947 14.744 1.00 87.31 308 SER A C 1
ATOM 2460 O O . SER A 1 308 ? -36.606 3.641 14.203 1.00 87.31 308 SER A O 1
ATOM 2462 N N . LEU A 1 309 ? -35.732 2.676 16.054 1.00 87.00 309 LEU A N 1
ATOM 2463 C CA . LEU A 1 309 ? -36.770 3.059 17.012 1.00 87.00 309 LEU A CA 1
ATOM 2464 C C . LEU A 1 309 ? -36.593 4.488 17.562 1.00 87.00 309 LEU A C 1
ATOM 2466 O O . LEU A 1 309 ? -37.504 5.033 18.187 1.00 87.00 309 LEU A O 1
ATOM 2470 N N . SER A 1 310 ? -35.434 5.122 17.355 1.00 83.94 310 SER A N 1
ATOM 2471 C CA . SER A 1 310 ? -35.150 6.448 17.911 1.00 83.94 310 SER A CA 1
ATOM 2472 C C . SER A 1 310 ? -35.720 7.587 17.063 1.00 83.94 310 SER A C 1
ATOM 2474 O O . SER A 1 310 ? -35.512 7.649 15.850 1.00 83.94 310 SER A O 1
ATOM 2476 N N . LYS A 1 311 ? -36.365 8.560 17.725 1.00 84.25 311 LYS A N 1
ATOM 2477 C CA . LYS A 1 311 ? -36.801 9.820 17.095 1.00 84.25 311 LYS A CA 1
ATOM 2478 C C . LYS A 1 311 ? -35.612 10.681 16.651 1.00 84.25 311 LYS A C 1
ATOM 2480 O O . LYS A 1 311 ? -35.660 11.279 15.582 1.00 84.25 311 LYS A O 1
ATOM 2485 N N . ASN A 1 312 ? -34.541 10.717 17.449 1.00 81.62 312 ASN A N 1
ATOM 2486 C CA . ASN A 1 312 ? -33.294 11.392 17.095 1.00 81.62 312 ASN A CA 1
ATOM 2487 C C . ASN A 1 312 ? -32.269 10.364 16.598 1.00 81.62 312 ASN A C 1
ATOM 2489 O O . ASN A 1 312 ? -31.730 9.586 17.382 1.00 81.62 312 ASN A O 1
ATOM 2493 N N . LYS A 1 313 ? -32.000 10.382 15.290 1.00 83.19 313 LYS A N 1
ATOM 2494 C CA . LYS A 1 313 ? -31.028 9.499 14.621 1.00 83.19 313 LYS A CA 1
ATOM 2495 C C . LYS A 1 313 ? -29.646 10.136 14.461 1.00 83.19 313 LYS A C 1
ATOM 2497 O O . LYS A 1 313 ? -28.735 9.477 13.957 1.00 83.19 313 LYS A O 1
ATOM 2502 N N . ASN A 1 314 ? -29.510 11.403 14.847 1.00 86.06 314 ASN A N 1
ATOM 2503 C CA . ASN A 1 314 ? -28.281 12.168 14.739 1.00 86.06 314 ASN A CA 1
ATOM 2504 C C . ASN A 1 314 ? -27.463 11.993 16.020 1.00 86.06 314 ASN A C 1
ATOM 2506 O O . ASN A 1 314 ? -27.511 12.833 16.913 1.00 86.06 314 ASN A O 1
ATOM 2510 N N . TYR A 1 315 ? -26.772 10.862 16.123 1.00 87.88 315 TYR A N 1
ATOM 2511 C CA . TYR A 1 315 ? -25.782 10.583 17.159 1.00 87.88 315 TYR A CA 1
ATOM 2512 C C . TYR A 1 315 ? -24.718 9.626 16.617 1.00 87.88 315 TYR A C 1
ATOM 2514 O O . TYR A 1 315 ? -24.972 8.877 15.664 1.00 87.88 315 TYR A O 1
ATOM 2522 N N . GLY A 1 316 ? -23.542 9.640 17.243 1.00 88.00 316 GLY A N 1
ATOM 2523 C CA . GLY A 1 316 ? -22.437 8.745 16.920 1.00 88.00 316 GLY A CA 1
ATOM 2524 C C . GLY A 1 316 ? -22.187 7.640 17.951 1.00 88.00 316 GLY A C 1
ATOM 2525 O O . GLY A 1 316 ? -22.706 7.665 19.073 1.00 88.00 316 GLY A O 1
ATOM 2526 N N . LEU A 1 317 ? -21.367 6.674 17.543 1.00 87.69 317 LEU A N 1
ATOM 2527 C CA . LEU A 1 317 ? -20.806 5.599 18.360 1.00 87.69 317 LEU A CA 1
ATOM 2528 C C . LEU A 1 317 ? -19.296 5.812 18.500 1.00 87.69 317 LEU A C 1
ATOM 2530 O O . LEU A 1 317 ? -18.598 5.978 17.497 1.00 87.69 317 LEU A O 1
ATOM 2534 N N . LEU A 1 318 ? -18.795 5.755 19.731 1.00 88.19 318 LEU A N 1
ATOM 2535 C CA . LEU A 1 318 ? -17.367 5.649 19.998 1.00 88.19 318 LEU A CA 1
ATOM 2536 C C . LEU A 1 318 ? -16.977 4.174 20.109 1.00 88.19 318 LEU A C 1
ATOM 2538 O O . LEU A 1 318 ? -17.546 3.433 20.909 1.00 88.19 318 LEU A O 1
ATOM 2542 N N . ALA A 1 319 ? -16.019 3.762 19.289 1.00 84.44 319 ALA A N 1
ATOM 2543 C CA . ALA A 1 319 ? -15.442 2.426 19.277 1.00 84.44 319 ALA A CA 1
ATOM 2544 C C . ALA A 1 319 ? -13.952 2.535 18.910 1.00 84.44 319 ALA A C 1
ATOM 2546 O O . ALA A 1 319 ? -13.551 3.544 18.321 1.00 84.44 319 ALA A O 1
ATOM 2547 N N . PRO A 1 320 ? -13.129 1.528 19.242 1.00 79.69 320 PRO A N 1
ATOM 2548 C CA . PRO A 1 320 ? -11.776 1.432 18.715 1.00 79.69 320 PRO A CA 1
ATOM 2549 C C . PRO A 1 320 ? -11.749 1.541 17.185 1.00 79.69 320 PRO A C 1
ATOM 2551 O O . PRO A 1 320 ? -12.640 1.038 16.494 1.00 79.69 320 PRO A O 1
ATOM 2554 N N . TRP A 1 321 ? -10.737 2.232 16.656 1.00 75.94 321 TRP A N 1
ATOM 2555 C CA . TRP A 1 321 ? -10.694 2.651 15.250 1.00 75.94 321 TRP A CA 1
ATOM 2556 C C . TRP A 1 321 ? -10.693 1.472 14.266 1.00 75.94 321 TRP A C 1
ATOM 2558 O O . TRP A 1 321 ? -11.274 1.570 13.186 1.00 75.94 321 TRP A O 1
ATOM 2568 N N . ASP A 1 322 ? -10.098 0.345 14.652 1.00 72.69 322 ASP A N 1
ATOM 2569 C CA . ASP A 1 322 ? -9.996 -0.879 13.856 1.00 72.69 322 ASP A CA 1
ATOM 2570 C C . ASP A 1 322 ? -11.348 -1.583 13.661 1.00 72.69 322 ASP A C 1
ATOM 2572 O O . ASP A 1 322 ? -11.528 -2.335 12.704 1.00 72.69 322 ASP A O 1
ATOM 2576 N N . LEU A 1 323 ? -12.326 -1.303 14.527 1.00 77.88 323 LEU A N 1
ATOM 2577 C CA . LEU A 1 323 ? -13.693 -1.822 14.423 1.00 77.88 323 LEU A CA 1
ATOM 2578 C C . LEU A 1 323 ? -14.626 -0.907 13.621 1.00 77.88 323 LEU A C 1
ATOM 2580 O O . LEU A 1 323 ? -15.768 -1.275 13.333 1.00 77.88 323 LEU A O 1
ATOM 2584 N N . GLY A 1 324 ? -14.144 0.280 13.249 1.00 77.12 324 GLY A N 1
ATOM 2585 C CA . GLY A 1 324 ? -14.930 1.347 12.644 1.00 77.12 324 GLY A CA 1
ATOM 2586 C C . GLY A 1 324 ? -15.720 0.925 11.410 1.00 77.12 324 GLY A C 1
ATOM 2587 O O . GLY A 1 324 ? -16.930 1.134 11.357 1.00 77.12 324 GLY A O 1
ATOM 2588 N N . ASN A 1 325 ? -15.057 0.275 10.449 1.00 73.56 325 ASN A N 1
ATOM 2589 C CA . ASN A 1 325 ? -15.679 -0.144 9.188 1.00 73.56 325 ASN A CA 1
ATOM 2590 C C . ASN A 1 325 ? -16.787 -1.186 9.398 1.00 73.56 325 ASN A C 1
ATOM 2592 O O . ASN A 1 325 ? -17.870 -1.066 8.822 1.00 73.56 325 ASN A O 1
ATOM 2596 N N . VAL A 1 326 ? -16.538 -2.184 10.253 1.00 75.75 326 VAL A N 1
ATOM 2597 C CA . VAL A 1 326 ? -17.517 -3.239 10.557 1.00 75.75 326 VAL A CA 1
ATOM 2598 C C . VAL A 1 326 ? -18.733 -2.637 11.255 1.00 75.75 326 VAL A C 1
ATOM 2600 O O . VAL A 1 326 ? -19.866 -2.873 10.840 1.00 75.75 326 VAL A O 1
ATOM 2603 N N . LEU A 1 327 ? -18.511 -1.802 12.272 1.00 77.38 327 LEU A N 1
ATOM 2604 C CA . LEU A 1 327 ? -19.589 -1.177 13.036 1.00 77.38 327 LEU A CA 1
ATOM 2605 C C . LEU A 1 327 ? -20.368 -0.147 12.217 1.00 77.38 327 LEU A C 1
ATOM 2607 O O . LEU A 1 327 ? -21.585 -0.065 12.366 1.00 77.38 327 LEU A O 1
ATOM 2611 N N . ALA A 1 328 ? -19.719 0.617 11.337 1.00 78.19 328 ALA A N 1
ATOM 2612 C CA . ALA A 1 328 ? -20.410 1.546 10.446 1.00 78.19 328 ALA A CA 1
ATOM 2613 C C . ALA A 1 328 ? -21.388 0.796 9.528 1.00 78.19 328 ALA A C 1
ATOM 2615 O O . ALA A 1 328 ? -22.530 1.229 9.349 1.00 78.19 328 ALA A O 1
ATOM 2616 N N . TYR A 1 329 ? -20.970 -0.367 9.016 1.00 77.06 329 TYR A N 1
ATOM 2617 C CA . TYR A 1 329 ? -21.801 -1.218 8.171 1.00 77.06 329 TYR A CA 1
ATOM 2618 C C . TYR A 1 329 ? -22.967 -1.860 8.940 1.00 77.06 329 TYR A C 1
ATOM 2620 O O . TYR A 1 329 ? -24.114 -1.799 8.494 1.00 77.06 329 TYR A O 1
ATOM 2628 N N . THR A 1 330 ? -22.704 -2.454 10.107 1.00 80.56 330 THR A N 1
ATOM 2629 C CA . THR A 1 330 ? -23.709 -3.237 10.846 1.00 80.56 330 THR A CA 1
ATOM 2630 C C . THR A 1 330 ? -24.666 -2.374 11.666 1.00 80.56 330 THR A C 1
ATOM 2632 O O . THR A 1 330 ? -25.867 -2.640 11.676 1.00 80.56 330 THR A O 1
ATOM 2635 N N . SER A 1 331 ? -24.173 -1.313 12.313 1.00 80.75 331 SER A N 1
ATOM 2636 C CA . SER A 1 331 ? -24.974 -0.460 13.207 1.00 80.75 331 SER A CA 1
ATOM 2637 C C . SER A 1 331 ? -25.764 0.637 12.500 1.00 80.75 331 SER A C 1
ATOM 2639 O O . SER A 1 331 ? -26.625 1.272 13.117 1.00 80.75 331 SER A O 1
ATOM 2641 N N . LYS A 1 332 ? -25.443 0.927 11.229 1.00 80.69 332 LYS A N 1
ATOM 2642 C CA . LYS A 1 332 ? -25.977 2.074 10.467 1.00 80.69 332 LYS A CA 1
ATOM 2643 C C . LYS A 1 332 ? -25.841 3.408 11.222 1.00 80.69 332 LYS A C 1
ATOM 2645 O O . LYS A 1 332 ? -26.612 4.351 11.008 1.00 80.69 332 LYS A O 1
ATOM 2650 N N . THR A 1 333 ? -24.891 3.489 12.151 1.00 77.00 333 THR A N 1
ATOM 2651 C CA . THR A 1 333 ? -24.606 4.651 12.995 1.00 77.00 333 THR A CA 1
ATOM 2652 C C . THR A 1 333 ? -23.281 5.261 12.568 1.00 77.00 333 THR A C 1
ATOM 2654 O O . THR A 1 333 ? -22.397 4.546 12.110 1.00 77.00 333 THR A O 1
ATOM 2657 N N . GLY A 1 334 ? -23.153 6.587 12.673 1.00 76.75 334 GLY A N 1
ATOM 2658 C CA . GLY A 1 334 ? -21.860 7.226 12.456 1.00 76.75 334 GLY A CA 1
ATOM 2659 C C . GLY A 1 334 ? -20.901 6.726 13.527 1.00 76.75 334 GLY A C 1
ATOM 2660 O O . GLY A 1 334 ? -21.129 6.969 14.710 1.00 76.75 334 GLY A O 1
ATOM 2661 N N . VAL A 1 335 ? -19.878 5.980 13.135 1.00 76.50 335 VAL A N 1
ATOM 2662 C CA . VAL A 1 335 ? -18.842 5.522 14.061 1.00 76.50 335 VAL A CA 1
ATOM 2663 C C . VAL A 1 335 ? -17.702 6.521 13.994 1.00 76.50 335 VAL A C 1
ATOM 2665 O O . VAL A 1 335 ? -17.372 7.018 12.919 1.00 76.50 335 VAL A O 1
ATOM 2668 N N . SER A 1 336 ? -17.105 6.851 15.130 1.00 67.81 336 SER A N 1
ATOM 2669 C CA . SER A 1 336 ? -15.875 7.631 15.124 1.00 67.81 336 SER A CA 1
ATOM 2670 C C . SER A 1 336 ? -14.728 6.721 14.674 1.00 67.81 336 SER A C 1
ATOM 2672 O O . SER A 1 336 ? -14.151 6.005 15.485 1.00 67.81 336 SER A O 1
ATOM 2674 N N . TYR A 1 337 ? -14.467 6.668 13.365 1.00 66.38 337 TYR A N 1
ATOM 2675 C CA . TYR A 1 337 ? -13.413 5.843 12.775 1.00 66.38 337 TYR A CA 1
ATOM 2676 C C . TYR A 1 337 ? -12.434 6.716 11.989 1.00 66.38 337 TYR A C 1
ATOM 2678 O O . TYR A 1 337 ? -12.792 7.342 10.997 1.00 66.38 337 TYR A O 1
ATOM 2686 N N . SER A 1 338 ? -11.187 6.790 12.448 1.00 59.44 338 SER A N 1
ATOM 2687 C CA . SER A 1 338 ? -10.047 7.194 11.623 1.00 59.44 338 SER A CA 1
ATOM 2688 C C . SER A 1 338 ? -8.750 6.920 12.374 1.00 59.44 338 SER A C 1
ATOM 2690 O O . SER A 1 338 ? -8.641 7.265 13.549 1.00 59.44 338 SER A O 1
ATOM 2692 N N . GLN A 1 339 ? -7.748 6.377 11.682 1.00 62.91 339 GLN A N 1
ATOM 2693 C CA . GLN A 1 339 ? -6.375 6.306 12.186 1.00 62.91 339 GLN A CA 1
ATOM 2694 C C . GLN A 1 339 ? -5.770 7.708 12.386 1.00 62.91 339 GLN A C 1
ATOM 2696 O O . GLN A 1 339 ? -4.963 7.910 13.282 1.00 62.91 339 GLN A O 1
ATOM 2701 N N . THR A 1 340 ? -6.165 8.710 11.592 1.00 61.09 340 THR A N 1
ATOM 2702 C CA . THR A 1 340 ? -5.630 10.078 11.735 1.00 61.09 340 THR A CA 1
ATOM 2703 C C . THR A 1 340 ? -6.188 10.814 12.951 1.00 61.09 340 THR A C 1
ATOM 2705 O O . THR A 1 340 ? -5.511 11.662 13.524 1.00 61.09 340 THR A O 1
ATOM 2708 N N . GLU A 1 341 ? -7.400 10.467 13.385 1.00 67.31 341 GLU A N 1
ATOM 2709 C CA . GLU A 1 341 ? -8.050 11.053 14.565 1.00 67.31 341 GLU A CA 1
ATOM 2710 C C . GLU A 1 341 ? -8.000 10.111 15.781 1.00 67.31 341 GLU A C 1
ATOM 2712 O O . GLU A 1 341 ? -8.483 10.465 16.860 1.00 67.31 341 GLU A O 1
ATOM 2717 N N . SER A 1 342 ? -7.383 8.927 15.646 1.00 70.94 342 SER A N 1
ATOM 2718 C CA . SER A 1 342 ? -7.358 7.900 16.692 1.00 70.94 342 SER A CA 1
ATOM 2719 C C . SER A 1 342 ? -6.690 8.393 17.966 1.00 70.94 342 SER A C 1
ATOM 2721 O O . SER A 1 342 ? -7.135 8.018 19.043 1.00 70.94 342 SER A O 1
ATOM 2723 N N . ASN A 1 343 ? -5.687 9.272 17.880 1.00 72.44 343 ASN A N 1
ATOM 2724 C CA . ASN A 1 343 ? -5.043 9.859 19.060 1.00 72.44 343 ASN A CA 1
ATOM 2725 C C . ASN A 1 343 ? -6.054 10.654 19.905 1.00 72.44 343 ASN A C 1
ATOM 2727 O O . ASN A 1 343 ? -6.204 10.388 21.095 1.00 72.44 343 ASN A O 1
ATOM 2731 N N . LYS A 1 344 ? -6.834 11.544 19.271 1.00 75.44 344 LYS A N 1
ATOM 2732 C CA . LYS A 1 344 ? -7.851 12.367 19.955 1.00 75.44 344 LYS A CA 1
ATOM 2733 C C . LYS A 1 344 ? -9.004 11.532 20.514 1.00 75.44 344 LYS A C 1
ATOM 2735 O O . LYS A 1 344 ? -9.628 11.916 21.497 1.00 75.44 344 LYS A O 1
ATOM 2740 N N . LEU A 1 345 ? -9.331 10.414 19.868 1.00 78.38 345 LEU A N 1
ATOM 2741 C CA . LEU A 1 345 ? -10.381 9.504 20.332 1.00 78.38 345 LEU A CA 1
ATOM 2742 C C . LEU A 1 345 ? -9.885 8.579 21.447 1.00 78.38 345 LEU A C 1
ATOM 2744 O O . LEU A 1 345 ? -10.644 8.275 22.366 1.00 78.38 345 LEU A O 1
ATOM 2748 N N . SER A 1 346 ? -8.610 8.188 21.411 1.00 80.19 346 SER A N 1
ATOM 2749 C CA . SER A 1 346 ? -7.969 7.384 22.457 1.00 80.19 346 SER A CA 1
ATOM 2750 C C . SER A 1 346 ? -7.924 8.135 23.786 1.00 80.19 346 SER A C 1
ATOM 2752 O O . SER A 1 346 ? -8.116 7.524 24.831 1.00 80.19 346 SER A O 1
ATOM 2754 N N . GLU A 1 347 ? -7.786 9.464 23.771 1.00 82.38 347 GLU A N 1
ATOM 2755 C CA . GLU A 1 347 ? -7.907 10.293 24.981 1.00 82.38 347 GLU A CA 1
ATOM 2756 C C . GLU A 1 347 ? -9.259 10.127 25.698 1.00 82.38 347 GLU A C 1
ATOM 2758 O O . GLU A 1 347 ? -9.315 10.228 26.920 1.00 82.38 347 GLU A O 1
ATOM 2763 N N . ILE A 1 348 ? -10.346 9.833 24.970 1.00 86.94 348 ILE A N 1
ATOM 2764 C CA . ILE A 1 348 ? -11.666 9.578 25.571 1.00 86.94 348 ILE A CA 1
ATOM 2765 C C . ILE A 1 348 ? -11.703 8.183 26.207 1.00 86.94 348 ILE A C 1
ATOM 2767 O O . ILE A 1 348 ? -12.222 8.027 27.310 1.00 86.94 348 ILE A O 1
ATOM 2771 N N . PHE A 1 349 ? -11.130 7.172 25.540 1.00 84.38 349 PHE A N 1
ATOM 2772 C CA . PHE A 1 349 ? -11.017 5.816 26.090 1.00 84.38 349 PHE A CA 1
ATOM 2773 C C . PHE A 1 349 ? -10.193 5.802 27.383 1.00 84.38 349 PHE A C 1
ATOM 2775 O O . PHE A 1 349 ? -10.595 5.204 28.378 1.00 84.38 349 PHE A O 1
ATOM 2782 N N . TYR A 1 350 ? -9.065 6.503 27.398 1.00 86.25 350 TYR A N 1
ATOM 2783 C CA . TYR A 1 350 ? -8.101 6.462 28.498 1.00 86.25 350 TYR A CA 1
ATOM 2784 C C . TYR A 1 350 ? -8.163 7.685 29.413 1.00 86.25 350 TYR A C 1
ATOM 2786 O O . TYR A 1 350 ? -7.171 8.022 30.056 1.00 86.25 350 TYR A O 1
ATOM 2794 N N . ALA A 1 351 ? -9.320 8.348 29.475 1.00 85.88 351 ALA A N 1
ATOM 2795 C CA . ALA A 1 351 ? -9.547 9.449 30.397 1.00 85.88 351 ALA A CA 1
ATOM 2796 C C . ALA A 1 351 ? -9.403 8.988 31.859 1.00 85.88 351 ALA A C 1
ATOM 2798 O O . ALA A 1 351 ? -9.800 7.878 32.227 1.00 85.88 351 ALA A O 1
ATOM 2799 N N . ASP A 1 352 ? -8.891 9.878 32.709 1.00 82.62 352 ASP A N 1
ATOM 2800 C CA . ASP A 1 352 ? -8.717 9.602 34.140 1.00 82.62 352 ASP A CA 1
ATOM 2801 C C . ASP A 1 352 ? -10.042 9.725 34.931 1.00 82.62 352 ASP A C 1
ATOM 2803 O O . ASP A 1 352 ? -10.112 9.334 36.096 1.00 82.62 352 ASP A O 1
ATOM 2807 N N . SER A 1 353 ? -11.117 10.258 34.324 1.00 83.94 353 SER A N 1
ATOM 2808 C CA . SER A 1 353 ? -12.428 10.377 34.976 1.00 83.94 353 SER A CA 1
ATOM 2809 C C . SER A 1 353 ? -13.625 10.177 34.029 1.00 83.94 353 SER A C 1
ATOM 2811 O O . SER A 1 353 ? -13.555 10.549 32.852 1.00 83.94 353 SER A O 1
ATOM 2813 N N . PRO A 1 354 ? -14.759 9.642 34.538 1.00 85.88 354 PRO A N 1
ATOM 2814 C CA . PRO A 1 354 ? -15.997 9.511 33.765 1.00 85.88 354 PRO A CA 1
ATOM 2815 C C . PRO A 1 354 ? -16.551 10.852 33.273 1.00 85.88 354 PRO A C 1
ATOM 2817 O O . PRO A 1 354 ? -17.006 10.943 32.137 1.00 85.88 354 PRO A O 1
ATOM 2820 N N . ASP A 1 355 ? -16.472 11.908 34.086 1.00 88.12 355 ASP A N 1
ATOM 2821 C CA . ASP A 1 355 ? -17.000 13.230 33.722 1.00 88.12 355 ASP A CA 1
ATOM 2822 C C . ASP A 1 355 ? -16.245 13.843 32.538 1.00 88.12 355 ASP A C 1
ATOM 2824 O O . ASP A 1 355 ? -16.849 14.437 31.639 1.00 88.12 355 ASP A O 1
ATOM 2828 N N . LEU A 1 356 ? -14.920 13.655 32.495 1.00 88.31 356 LEU A N 1
ATOM 2829 C CA . LEU A 1 356 ? -14.105 14.098 31.370 1.00 88.31 356 LEU A CA 1
ATOM 2830 C C . LEU A 1 356 ? -14.478 13.329 30.098 1.00 88.31 356 LEU A C 1
ATOM 2832 O O . LEU A 1 356 ? -14.685 13.950 29.053 1.00 88.31 356 LEU A O 1
ATOM 2836 N N . ALA A 1 357 ? -14.613 12.003 30.187 1.00 88.44 357 ALA A N 1
ATOM 2837 C CA . ALA A 1 357 ? -15.033 11.176 29.059 1.00 88.44 357 ALA A CA 1
ATOM 2838 C C . ALA A 1 357 ? -16.422 11.590 28.543 1.00 88.44 357 ALA A C 1
ATOM 2840 O O . ALA A 1 357 ? -16.595 11.804 27.341 1.00 88.44 357 ALA A O 1
ATOM 2841 N N . TYR A 1 358 ? -17.387 11.793 29.446 1.00 90.19 358 TYR A N 1
ATOM 2842 C CA . TYR A 1 358 ? -18.739 12.236 29.108 1.00 90.19 358 TYR A CA 1
ATOM 2843 C C . TYR A 1 358 ? -18.740 13.600 28.409 1.00 90.19 358 TYR A C 1
ATOM 2845 O O . TYR A 1 358 ? -19.317 13.731 27.331 1.00 90.19 358 TYR A O 1
ATOM 2853 N N . SER A 1 359 ? -18.024 14.594 28.948 1.00 90.31 359 SER A N 1
ATOM 2854 C CA . SER A 1 359 ? -17.922 15.922 28.326 1.00 90.31 359 SER A CA 1
ATOM 2855 C C . SER A 1 359 ? -17.343 15.853 26.907 1.00 90.31 359 SER A C 1
ATOM 2857 O O . SER A 1 359 ? -17.798 16.552 26.000 1.00 90.31 359 SER A O 1
ATOM 2859 N N . GLN A 1 360 ? -16.344 14.995 26.678 1.00 89.12 360 GLN A N 1
ATOM 2860 C CA . GLN A 1 360 ? -15.761 14.816 25.346 1.00 89.12 360 GLN A CA 1
ATOM 2861 C C . GLN A 1 360 ? -16.702 14.086 24.381 1.00 89.12 360 GLN A C 1
ATOM 2863 O O . GLN A 1 360 ? -16.707 14.406 23.186 1.00 89.12 360 GLN A O 1
ATOM 2868 N N . MET A 1 361 ? -17.498 13.139 24.884 1.00 89.25 361 MET A N 1
ATOM 2869 C CA . MET A 1 361 ? -18.532 12.454 24.112 1.00 89.25 361 MET A CA 1
ATOM 2870 C C . MET A 1 361 ? -19.670 13.398 23.717 1.00 89.25 361 MET A C 1
ATOM 2872 O O . MET A 1 361 ? -20.037 13.446 22.542 1.00 89.25 361 MET A O 1
ATOM 2876 N N . GLU A 1 362 ? -20.165 14.207 24.653 1.00 90.19 362 GLU A N 1
ATOM 2877 C CA . GLU A 1 362 ? -21.234 15.183 24.424 1.00 90.19 362 GLU A CA 1
ATOM 2878 C C . GLU A 1 362 ? -20.837 16.217 23.360 1.00 90.19 362 GLU A C 1
ATOM 2880 O O . GLU A 1 362 ? -21.567 16.415 22.388 1.00 90.19 362 GLU A O 1
ATOM 2885 N N . LYS A 1 363 ? -19.623 16.783 23.456 1.00 89.62 363 LYS A N 1
ATOM 2886 C CA . LYS A 1 363 ? -19.069 17.720 22.454 1.00 89.62 363 LYS A CA 1
ATOM 2887 C C . LYS A 1 363 ? -19.050 17.159 21.030 1.00 89.62 363 LYS A C 1
ATOM 2889 O O . LYS A 1 363 ? -19.068 17.922 20.069 1.00 89.62 363 LYS A O 1
ATOM 2894 N N . ARG A 1 364 ? -18.975 15.834 20.888 1.00 86.31 364 ARG A N 1
ATOM 2895 C CA . ARG A 1 364 ? -18.913 15.117 19.604 1.00 86.31 364 ARG A CA 1
ATOM 2896 C C . ARG A 1 364 ? -20.237 14.447 19.238 1.00 86.31 364 ARG A C 1
ATOM 2898 O O . ARG A 1 364 ? -20.280 13.692 18.270 1.00 86.31 364 ARG A O 1
ATOM 2905 N N . ASN A 1 365 ? -21.305 14.715 19.994 1.00 89.06 365 ASN A N 1
ATOM 2906 C CA . ASN A 1 365 ? -22.623 14.113 19.811 1.00 89.06 365 ASN A CA 1
ATOM 2907 C C . ASN A 1 365 ? -22.575 12.566 19.800 1.00 89.06 365 ASN A C 1
ATOM 2909 O O . ASN A 1 365 ? -23.233 11.895 18.998 1.00 89.06 365 ASN A O 1
ATOM 2913 N N . LEU A 1 366 ? -21.739 11.990 20.670 1.00 88.88 366 LEU A N 1
ATOM 2914 C CA . LEU A 1 366 ? -21.582 10.547 20.841 1.00 88.88 366 LEU A CA 1
ATOM 2915 C C . LEU A 1 366 ? -22.554 10.051 21.913 1.00 88.88 366 LEU A C 1
ATOM 2917 O O . LEU A 1 366 ? -22.593 10.585 23.017 1.00 88.88 366 LEU A O 1
ATOM 2921 N N . ARG A 1 367 ? -23.328 9.011 21.590 1.00 88.88 367 ARG A N 1
ATOM 2922 C CA . ARG A 1 367 ? -24.363 8.458 22.482 1.00 88.88 367 ARG A CA 1
ATOM 2923 C C . ARG A 1 367 ? -24.030 7.071 23.012 1.00 88.88 367 ARG A C 1
ATOM 2925 O O . ARG A 1 367 ? -24.473 6.708 24.096 1.00 88.88 367 ARG A O 1
ATOM 2932 N N . PHE A 1 368 ? -23.287 6.291 22.237 1.00 89.38 368 PHE A N 1
ATOM 2933 C CA . PHE A 1 368 ? -22.896 4.936 22.601 1.00 89.38 368 PHE A CA 1
ATOM 2934 C C . PHE A 1 368 ? -21.378 4.830 22.677 1.00 89.38 368 PHE A C 1
ATOM 2936 O O . PHE A 1 368 ? -20.659 5.514 21.946 1.00 89.38 368 PHE A O 1
ATOM 2943 N N . PHE A 1 369 ? -20.920 3.939 23.549 1.00 87.50 369 PHE A N 1
ATOM 2944 C CA . PHE A 1 369 ? -19.522 3.591 23.748 1.00 87.50 369 PHE A CA 1
ATOM 2945 C C . PHE A 1 369 ? -19.412 2.068 23.712 1.00 87.50 369 PHE A C 1
ATOM 2947 O O . PHE A 1 369 ? -20.116 1.391 24.461 1.00 87.50 369 PHE A O 1
ATOM 2954 N N . LEU A 1 370 ? -18.585 1.530 22.817 1.00 86.38 370 LEU A N 1
ATOM 2955 C CA . LEU A 1 370 ? -18.382 0.092 22.668 1.00 86.38 370 LEU A CA 1
ATOM 2956 C C . LEU A 1 370 ? -16.971 -0.274 23.128 1.00 86.38 370 LEU A C 1
ATOM 2958 O O . LEU A 1 370 ? -15.987 0.223 22.582 1.00 86.38 370 LEU A O 1
ATOM 2962 N N . ILE A 1 371 ? -16.894 -1.175 24.109 1.00 82.19 371 ILE A N 1
ATOM 2963 C CA . ILE A 1 371 ? -15.641 -1.744 24.613 1.00 82.19 371 ILE A CA 1
ATOM 2964 C C . ILE A 1 371 ? -15.606 -3.215 24.215 1.00 82.19 371 ILE A C 1
ATOM 2966 O O . ILE A 1 371 ? -16.324 -4.024 24.803 1.00 82.19 371 ILE A O 1
ATOM 2970 N N . PRO A 1 372 ? -14.794 -3.599 23.226 1.00 78.38 372 PRO A N 1
ATOM 2971 C CA . PRO A 1 372 ? -14.545 -5.004 22.969 1.00 78.38 372 PRO A CA 1
ATOM 2972 C C . PRO A 1 372 ? -13.540 -5.512 24.012 1.00 78.38 372 PRO A C 1
ATOM 2974 O O . PRO A 1 372 ? -12.520 -4.875 24.279 1.00 78.38 372 PRO A O 1
ATOM 2977 N N . THR A 1 373 ? -13.775 -6.695 24.571 1.00 75.19 373 THR A N 1
ATOM 2978 C CA . THR A 1 373 ? -12.855 -7.313 25.540 1.00 75.19 373 THR A CA 1
ATOM 2979 C C . THR A 1 373 ? -11.433 -7.423 24.981 1.00 75.19 373 THR A C 1
ATOM 2981 O O . THR A 1 373 ? -10.466 -7.184 25.693 1.00 75.19 373 THR A O 1
ATOM 2984 N N . ARG A 1 374 ? -11.277 -7.678 23.672 1.00 73.12 374 ARG A N 1
ATOM 2985 C CA . ARG A 1 374 ? -9.966 -7.697 23.002 1.00 73.12 374 ARG A CA 1
ATOM 2986 C C . ARG A 1 374 ? -9.164 -6.408 23.215 1.00 73.12 374 ARG A C 1
ATOM 2988 O O . ARG A 1 374 ? -7.940 -6.478 23.315 1.00 73.12 374 ARG A O 1
ATOM 2995 N N . ASN A 1 375 ? -9.817 -5.248 23.280 1.00 76.69 375 ASN A N 1
ATOM 2996 C CA . ASN A 1 375 ? -9.105 -3.991 23.480 1.00 76.69 375 ASN A CA 1
ATOM 2997 C C . ASN A 1 375 ? -8.624 -3.816 24.913 1.00 76.69 375 ASN A C 1
ATOM 2999 O O . ASN A 1 375 ? -7.556 -3.251 25.086 1.00 76.69 375 ASN A O 1
ATOM 3003 N N . ILE A 1 376 ? -9.332 -4.345 25.911 1.00 76.19 376 ILE A N 1
ATOM 3004 C CA . ILE A 1 376 ? -8.842 -4.363 27.296 1.00 76.19 376 ILE A CA 1
ATOM 3005 C C . ILE A 1 376 ? -7.672 -5.336 27.439 1.00 76.19 376 ILE A C 1
ATOM 3007 O O . ILE A 1 376 ? -6.637 -4.981 27.991 1.00 76.19 376 ILE A O 1
ATOM 3011 N N . GLU A 1 377 ? -7.814 -6.541 26.888 1.00 70.75 377 GLU A N 1
ATOM 3012 C CA . GLU A 1 377 ? -6.864 -7.624 27.148 1.00 70.75 377 GLU A CA 1
ATOM 3013 C C . GLU A 1 377 ? -5.616 -7.555 26.258 1.00 70.75 377 GLU A C 1
ATOM 3015 O O . GLU A 1 377 ? -4.511 -7.791 26.725 1.00 70.75 377 GLU A O 1
ATOM 3020 N N . GLN A 1 378 ? -5.762 -7.240 24.966 1.00 67.81 378 GLN A N 1
ATOM 3021 C CA . GLN A 1 378 ? -4.671 -7.374 23.986 1.00 67.81 378 GLN A CA 1
ATOM 3022 C C . GLN A 1 378 ? -4.155 -6.045 23.455 1.00 67.81 378 GLN A C 1
ATOM 3024 O O . GLN A 1 378 ? -2.961 -5.908 23.198 1.00 67.81 378 GLN A O 1
ATOM 3029 N N . LYS A 1 379 ? -5.055 -5.083 23.225 1.00 72.56 379 LYS A N 1
ATOM 3030 C CA . LYS A 1 379 ? -4.703 -3.837 22.526 1.00 72.56 379 LYS A CA 1
ATOM 3031 C C . LYS A 1 379 ? -4.489 -2.652 23.446 1.00 72.56 379 LYS A C 1
ATOM 3033 O O . LYS A 1 379 ? -3.972 -1.647 22.975 1.00 72.56 379 LYS A O 1
ATOM 3038 N N . LEU A 1 380 ? -4.800 -2.774 24.737 1.00 78.94 380 LEU A N 1
ATOM 3039 C CA . LEU A 1 380 ? -4.790 -1.648 25.665 1.00 78.94 380 LEU A CA 1
ATOM 3040 C C . LEU A 1 380 ? -3.445 -0.935 25.671 1.00 78.94 380 LEU A C 1
ATOM 3042 O O . LEU A 1 380 ? -3.414 0.282 25.569 1.00 78.94 380 LEU A O 1
ATOM 3046 N N . GLY A 1 381 ? -2.336 -1.677 25.723 1.00 75.88 381 GLY A N 1
ATOM 3047 C CA . GLY A 1 381 ? -1.004 -1.078 25.662 1.00 75.88 381 GLY A CA 1
ATOM 3048 C C . GLY A 1 381 ? -0.766 -0.313 24.357 1.00 75.88 381 GLY A C 1
ATOM 3049 O O . GLY A 1 381 ? -0.333 0.834 24.392 1.00 75.88 381 GLY A O 1
ATOM 3050 N N . THR A 1 382 ? -1.093 -0.908 23.207 1.00 73.50 382 THR A N 1
ATOM 3051 C CA . THR A 1 382 ? -0.946 -0.265 21.891 1.00 73.50 382 THR A CA 1
ATOM 3052 C C . THR A 1 382 ? -1.818 0.980 21.770 1.00 73.50 382 THR A C 1
ATOM 3054 O O . THR A 1 382 ? -1.314 2.043 21.419 1.00 73.50 382 THR A O 1
ATOM 3057 N N . ASP A 1 383 ? -3.094 0.885 22.116 1.00 76.62 383 ASP A N 1
ATOM 3058 C CA . ASP A 1 383 ? -4.045 1.992 22.045 1.00 76.62 383 ASP A CA 1
ATOM 3059 C C . ASP A 1 383 ? -3.688 3.102 23.049 1.00 76.62 383 ASP A C 1
ATOM 3061 O O . ASP A 1 383 ? -3.796 4.288 22.744 1.00 76.62 383 ASP A O 1
ATOM 3065 N N . PHE A 1 384 ? -3.149 2.749 24.218 1.00 79.31 384 PHE A N 1
ATOM 3066 C CA . PHE A 1 384 ? -2.669 3.722 25.195 1.00 79.31 384 PHE A CA 1
ATOM 3067 C C . PHE A 1 384 ? -1.485 4.541 24.666 1.00 79.31 384 PHE A C 1
ATOM 3069 O O . PHE A 1 384 ? -1.405 5.739 24.941 1.00 79.31 384 PHE A O 1
ATOM 3076 N N . THR A 1 385 ? -0.612 3.962 23.828 1.00 78.81 385 THR A N 1
ATOM 3077 C CA . THR A 1 385 ? 0.472 4.731 23.181 1.00 78.81 385 THR A CA 1
ATOM 3078 C C . THR A 1 385 ? -0.026 5.833 22.250 1.00 78.81 385 THR A C 1
ATOM 3080 O O . THR A 1 385 ? 0.690 6.817 22.040 1.00 78.81 385 THR A O 1
ATOM 3083 N N . LEU A 1 386 ? -1.253 5.713 21.727 1.00 77.25 386 LEU A N 1
ATOM 3084 C CA . LEU A 1 386 ? -1.874 6.729 20.871 1.00 77.25 386 LEU A CA 1
ATOM 3085 C C . LEU A 1 386 ? -2.168 8.022 21.642 1.00 77.25 386 LEU A C 1
ATOM 3087 O O . LEU A 1 386 ? -2.212 9.095 21.049 1.00 77.25 386 LEU A O 1
ATOM 3091 N N . THR A 1 387 ? -2.277 7.944 22.973 1.00 77.94 387 THR A N 1
ATOM 3092 C CA . THR A 1 387 ? -2.368 9.124 23.854 1.00 77.94 387 THR A CA 1
ATOM 3093 C C . THR A 1 387 ? -1.018 9.825 24.062 1.00 77.94 387 THR A C 1
ATOM 3095 O O . THR A 1 387 ? -0.931 10.825 24.768 1.00 77.94 387 THR A O 1
ATOM 3098 N N . GLY A 1 388 ? 0.066 9.292 23.483 1.00 77.50 388 GLY A N 1
ATOM 3099 C CA . GLY A 1 388 ? 1.431 9.775 23.695 1.00 77.50 388 GLY A CA 1
ATOM 3100 C C . GLY A 1 388 ? 2.089 9.268 24.982 1.00 77.50 388 GLY A C 1
ATOM 3101 O O . GLY A 1 388 ? 3.213 9.671 25.275 1.00 77.50 388 GLY A O 1
ATOM 3102 N N . ARG A 1 389 ? 1.423 8.379 25.727 1.00 79.94 389 ARG A N 1
ATOM 3103 C CA . ARG A 1 389 ? 1.862 7.879 27.038 1.00 79.94 389 ARG A CA 1
ATOM 3104 C C . ARG A 1 389 ? 2.525 6.507 26.955 1.00 79.94 389 ARG A C 1
ATOM 3106 O O . ARG A 1 389 ? 2.340 5.771 25.985 1.00 79.94 389 ARG A O 1
ATOM 3113 N N . ASN A 1 390 ? 3.324 6.164 27.966 1.00 77.31 390 ASN A N 1
ATOM 3114 C CA . ASN A 1 390 ? 4.044 4.895 28.003 1.00 77.31 390 ASN A CA 1
ATOM 3115 C C . ASN A 1 390 ? 3.179 3.808 28.677 1.00 77.31 390 ASN A C 1
ATOM 3117 O O . ASN A 1 390 ? 2.808 3.979 29.837 1.00 77.31 390 ASN A O 1
ATOM 3121 N N . PRO A 1 391 ? 2.894 2.665 28.022 1.00 78.25 391 PRO A N 1
ATOM 3122 C CA . PRO A 1 391 ? 2.120 1.570 28.616 1.00 78.25 391 PRO A CA 1
ATOM 3123 C C . PRO A 1 391 ? 2.743 0.993 29.888 1.00 78.25 391 PRO A C 1
ATOM 3125 O O . PRO A 1 391 ? 2.020 0.497 30.748 1.00 78.25 391 PRO A O 1
ATOM 3128 N N . GLY A 1 392 ? 4.066 1.109 30.047 1.00 77.19 392 GLY A N 1
ATOM 3129 C CA . GLY A 1 392 ? 4.763 0.724 31.274 1.00 77.19 392 GLY A CA 1
ATOM 3130 C C . GLY A 1 392 ? 4.274 1.477 32.517 1.00 77.19 392 GLY A C 1
ATOM 3131 O O . GLY A 1 392 ? 4.373 0.948 33.617 1.00 77.19 392 GLY A O 1
ATOM 3132 N N . GLU A 1 393 ? 3.659 2.658 32.362 1.00 81.50 393 GLU A N 1
ATOM 3133 C CA . GLU A 1 393 ? 3.026 3.404 33.463 1.00 81.50 393 GLU A CA 1
ATOM 3134 C C . GLU A 1 393 ? 1.839 2.671 34.100 1.00 81.50 393 GLU A C 1
ATOM 3136 O O . GLU A 1 393 ? 1.393 3.069 35.175 1.00 81.50 393 GLU A O 1
ATOM 3141 N N . LEU A 1 394 ? 1.286 1.656 33.431 1.00 81.31 394 LEU A N 1
ATOM 3142 C CA . LEU A 1 394 ? 0.128 0.884 33.886 1.00 81.31 394 LEU A CA 1
ATOM 3143 C C . LEU A 1 394 ? 0.526 -0.463 34.499 1.00 81.31 394 LEU A C 1
ATOM 3145 O O . LEU A 1 394 ? -0.316 -1.158 35.066 1.00 81.31 394 LEU A O 1
ATOM 3149 N N . MET A 1 395 ? 1.798 -0.843 34.380 1.00 81.00 395 MET A N 1
ATOM 3150 C CA . MET A 1 395 ? 2.299 -2.147 34.800 1.00 81.00 395 MET A CA 1
ATOM 3151 C C . MET A 1 395 ? 3.033 -2.058 36.141 1.00 81.00 395 MET A C 1
ATOM 3153 O O . MET A 1 395 ? 3.539 -1.009 36.542 1.00 81.00 395 MET A O 1
ATOM 3157 N N . GLN A 1 396 ? 3.082 -3.185 36.840 1.00 79.06 396 GLN A N 1
ATOM 3158 C CA . GLN A 1 396 ? 3.935 -3.428 38.000 1.00 79.06 396 GLN A CA 1
ATOM 3159 C C . GLN A 1 396 ? 4.568 -4.821 37.865 1.00 79.06 396 GLN A C 1
ATOM 3161 O O . GLN A 1 396 ? 4.052 -5.639 37.097 1.00 79.06 396 GLN A O 1
ATOM 3166 N N . PRO A 1 397 ? 5.667 -5.117 38.583 1.00 78.12 397 PRO A N 1
ATOM 3167 C CA . PRO A 1 397 ? 6.216 -6.467 38.626 1.00 78.12 397 PRO A CA 1
ATOM 3168 C C . PRO A 1 397 ? 5.118 -7.467 38.997 1.00 78.12 397 PRO A C 1
ATOM 3170 O O . PRO A 1 397 ? 4.411 -7.280 39.989 1.00 78.12 397 PRO A O 1
ATOM 3173 N N . GLY A 1 398 ? 4.924 -8.480 38.158 1.00 72.00 398 GLY A N 1
ATOM 3174 C CA . GLY A 1 398 ? 3.922 -9.506 38.398 1.00 72.00 398 GLY A CA 1
ATOM 3175 C C . GLY A 1 398 ? 4.513 -10.796 38.951 1.00 72.00 398 GLY A C 1
ATOM 3176 O O . GLY A 1 398 ? 5.735 -10.953 38.978 1.00 72.00 398 GLY A O 1
ATOM 3177 N N . PRO A 1 399 ? 3.651 -11.697 39.446 1.00 71.06 399 PRO A N 1
ATOM 3178 C CA . PRO A 1 399 ? 4.093 -12.942 40.047 1.00 71.06 399 PRO A CA 1
ATOM 3179 C C . PRO A 1 399 ? 4.752 -13.837 38.999 1.00 71.06 399 PRO A C 1
ATOM 3181 O O . PRO A 1 399 ? 4.293 -13.939 37.861 1.00 71.06 399 PRO A O 1
ATOM 3184 N N . GLU A 1 400 ? 5.827 -14.503 39.399 1.00 76.44 400 GLU A N 1
ATOM 3185 C CA . GLU A 1 400 ? 6.461 -15.531 38.588 1.00 76.44 400 GLU A CA 1
ATOM 3186 C C . GLU A 1 400 ? 5.791 -16.879 38.855 1.00 76.44 400 GLU A C 1
ATOM 3188 O O . GLU A 1 400 ? 5.645 -17.302 40.001 1.00 76.44 400 GLU A O 1
ATOM 3193 N N . VAL A 1 401 ? 5.377 -17.556 37.788 1.00 64.88 401 VAL A N 1
ATOM 3194 C CA . VAL A 1 401 ? 4.771 -18.885 37.835 1.00 64.88 401 VAL A CA 1
ATOM 3195 C C . VAL A 1 401 ? 5.648 -19.852 37.063 1.00 64.88 401 VAL A C 1
ATOM 3197 O O . VAL A 1 401 ? 6.006 -19.610 35.913 1.00 64.88 401 VAL A O 1
ATOM 3200 N N . THR A 1 402 ? 5.982 -20.979 37.682 1.00 63.00 402 THR A N 1
ATOM 3201 C CA . THR A 1 402 ? 6.711 -22.052 37.004 1.00 63.00 402 THR A CA 1
ATOM 3202 C C . THR A 1 402 ? 5.725 -22.947 36.260 1.00 63.00 402 THR A C 1
ATOM 3204 O O . THR A 1 402 ? 4.898 -23.613 36.879 1.00 63.00 402 THR A O 1
ATOM 3207 N N . TRP A 1 403 ? 5.836 -23.002 34.932 1.00 48.81 403 TRP A N 1
ATOM 3208 C CA . TRP A 1 403 ? 5.056 -23.887 34.066 1.00 48.81 403 TRP A CA 1
ATOM 3209 C C . TRP A 1 403 ? 5.996 -24.725 33.199 1.00 48.81 403 TRP A C 1
ATOM 3211 O O . TRP A 1 403 ? 6.838 -24.177 32.492 1.00 48.81 403 TRP A O 1
ATOM 3221 N N . ASN A 1 404 ? 5.882 -26.058 33.249 1.00 53.44 404 ASN A N 1
ATOM 3222 C CA . ASN A 1 404 ? 6.757 -26.985 32.511 1.00 53.44 404 ASN A CA 1
ATOM 3223 C C . ASN A 1 404 ? 8.261 -26.650 32.644 1.00 53.44 404 ASN A C 1
ATOM 3225 O O . ASN A 1 404 ? 8.968 -26.524 31.646 1.00 53.44 404 ASN A O 1
ATOM 3229 N N . ASN A 1 405 ? 8.750 -26.467 33.878 1.00 64.50 405 ASN A N 1
ATOM 3230 C CA . ASN A 1 405 ? 10.139 -26.079 34.193 1.00 64.50 405 ASN A CA 1
ATOM 3231 C C . ASN A 1 405 ? 10.611 -24.743 33.586 1.00 64.50 405 ASN A C 1
ATOM 3233 O O . ASN A 1 405 ? 11.804 -24.452 33.597 1.00 64.50 405 ASN A O 1
ATOM 3237 N N . THR A 1 406 ? 9.690 -23.918 33.088 1.00 52.50 406 THR A N 1
ATOM 3238 C CA . THR A 1 406 ? 9.963 -22.560 32.610 1.00 52.50 406 THR A CA 1
ATOM 3239 C C . THR A 1 406 ? 9.359 -21.566 33.592 1.00 52.50 406 THR A C 1
ATOM 3241 O O . THR A 1 406 ? 8.191 -21.693 33.957 1.00 52.50 406 THR A O 1
ATOM 3244 N N . VAL A 1 407 ? 10.148 -20.590 34.041 1.00 65.81 407 VAL A N 1
ATOM 3245 C CA . VAL A 1 407 ? 9.649 -19.489 34.875 1.00 65.81 407 VAL A CA 1
ATOM 3246 C C . VAL A 1 407 ? 8.979 -18.460 33.972 1.00 65.81 407 VAL A C 1
ATOM 3248 O O . VAL A 1 407 ? 9.566 -18.004 32.991 1.00 65.81 407 VAL A O 1
ATOM 3251 N N . VAL A 1 408 ? 7.737 -18.120 34.295 1.00 55.06 408 VAL A N 1
ATOM 3252 C CA . VAL A 1 408 ? 6.881 -17.216 33.531 1.00 55.06 408 VAL A CA 1
ATOM 3253 C C . VAL A 1 408 ? 6.497 -16.041 34.409 1.00 55.06 408 VAL A C 1
ATOM 3255 O O . VAL A 1 408 ? 5.769 -16.217 35.380 1.00 55.06 408 VAL A O 1
ATOM 3258 N N . SER A 1 409 ? 6.921 -14.830 34.062 1.00 60.59 409 SER A N 1
ATOM 3259 C CA . SER A 1 409 ? 6.409 -13.629 34.726 1.00 60.59 409 SER A CA 1
ATOM 3260 C C . SER A 1 409 ? 5.001 -13.328 34.211 1.00 60.59 409 SER A C 1
ATOM 3262 O O . SER A 1 409 ? 4.813 -13.026 33.030 1.00 60.59 409 SER A O 1
ATOM 3264 N N . LEU A 1 410 ? 4.001 -13.415 35.088 1.00 61.91 410 LEU A N 1
ATOM 3265 C CA . LEU A 1 410 ? 2.644 -13.006 34.755 1.00 61.91 410 LEU A CA 1
ATOM 3266 C C . LEU A 1 410 ? 2.571 -11.474 34.689 1.00 61.91 410 LEU A C 1
ATOM 3268 O O . LEU A 1 410 ? 3.161 -10.793 35.526 1.00 61.91 410 LEU A O 1
ATOM 3272 N N . PRO A 1 411 ? 1.847 -10.897 33.723 1.00 64.06 411 PRO A N 1
ATOM 3273 C CA . PRO A 1 411 ? 1.610 -9.460 33.688 1.00 64.06 411 PRO A CA 1
ATOM 3274 C C . PRO A 1 411 ? 0.782 -9.026 34.906 1.00 64.06 411 PRO A C 1
ATOM 3276 O O . PRO A 1 411 ? -0.249 -9.622 35.213 1.00 64.06 411 PRO A O 1
ATOM 3279 N N . SER A 1 412 ? 1.222 -7.965 35.588 1.00 72.69 412 SER A N 1
ATOM 3280 C CA . SER A 1 412 ? 0.496 -7.348 36.700 1.00 72.69 412 SER A CA 1
ATOM 3281 C C . SER A 1 412 ? 0.316 -5.858 36.450 1.00 72.69 412 SER A C 1
ATOM 3283 O O . SER A 1 412 ? 1.202 -5.181 35.921 1.00 72.69 412 SER A O 1
ATOM 3285 N N . TYR A 1 413 ? -0.852 -5.350 36.824 1.00 79.00 413 TYR A N 1
ATOM 3286 C CA . TYR A 1 413 ? -1.248 -3.966 36.601 1.00 79.00 413 TYR A CA 1
ATOM 3287 C C . TYR A 1 413 ? -1.306 -3.200 37.914 1.00 79.00 413 TYR A C 1
ATOM 3289 O O . TYR A 1 413 ? -1.780 -3.722 38.925 1.00 79.00 413 TYR A O 1
ATOM 3297 N N . ASN A 1 414 ? -0.829 -1.960 37.889 1.00 82.19 414 ASN A N 1
ATOM 3298 C CA . ASN A 1 414 ? -0.825 -1.093 39.060 1.00 82.19 414 ASN A CA 1
ATOM 3299 C C . ASN A 1 414 ? -2.188 -0.407 39.271 1.00 82.19 414 ASN A C 1
ATOM 3301 O O . ASN A 1 414 ? -3.139 -0.591 38.511 1.00 82.19 414 ASN A O 1
ATOM 3305 N N . GLU A 1 415 ? -2.287 0.411 40.315 1.00 85.25 415 GLU A N 1
ATOM 3306 C CA . GLU A 1 415 ? -3.530 1.111 40.657 1.00 85.25 415 GLU A CA 1
ATOM 3307 C C . GLU A 1 415 ? -4.005 2.066 39.549 1.00 85.25 415 GLU A C 1
ATOM 3309 O O . GLU A 1 415 ? -5.203 2.208 39.314 1.00 85.25 415 GLU A O 1
ATOM 3314 N N . ARG A 1 416 ? -3.080 2.662 38.787 1.00 82.88 416 ARG A N 1
ATOM 3315 C CA . ARG A 1 416 ? -3.421 3.581 37.695 1.00 82.88 416 ARG A CA 1
ATOM 3316 C C . ARG A 1 416 ? -4.199 2.884 36.585 1.00 82.88 416 ARG A C 1
ATOM 3318 O O . ARG A 1 416 ? -5.120 3.478 36.040 1.00 82.88 416 ARG A O 1
ATOM 3325 N N . PHE A 1 417 ? -3.869 1.628 36.283 1.00 84.62 417 PHE A N 1
ATOM 3326 C CA . PHE A 1 417 ? -4.648 0.809 35.353 1.00 84.62 417 PHE A CA 1
ATOM 3327 C C . PHE A 1 417 ? -6.102 0.663 35.813 1.00 84.62 417 PHE A C 1
ATOM 3329 O O . PHE A 1 417 ? -7.017 0.885 35.026 1.00 84.62 417 PHE A O 1
ATOM 3336 N N . ARG A 1 418 ? -6.318 0.358 37.099 1.00 82.00 418 ARG A N 1
ATOM 3337 C CA . ARG A 1 418 ? -7.661 0.179 37.683 1.00 82.00 418 ARG A CA 1
ATOM 3338 C C . ARG A 1 418 ? -8.474 1.471 37.696 1.00 82.00 418 ARG A C 1
ATOM 3340 O O . ARG A 1 418 ? -9.699 1.426 37.684 1.00 82.00 418 ARG A O 1
ATOM 3347 N N . GLN A 1 419 ? -7.797 2.616 37.704 1.00 84.12 419 GLN A N 1
ATOM 3348 C CA . GLN A 1 419 ? -8.424 3.934 37.687 1.00 84.12 419 GLN A CA 1
ATOM 3349 C C . GLN A 1 419 ? -8.828 4.407 36.285 1.00 84.12 419 GLN A C 1
ATOM 3351 O O . GLN A 1 419 ? -9.661 5.311 36.186 1.00 84.12 419 GLN A O 1
ATOM 3356 N N . LEU A 1 420 ? -8.304 3.795 35.214 1.00 85.06 420 LEU A N 1
ATOM 3357 C CA . LEU A 1 420 ? -8.660 4.163 33.843 1.00 85.06 420 LEU A CA 1
ATOM 3358 C C . LEU A 1 420 ? -10.168 4.030 33.614 1.00 85.06 420 LEU A C 1
ATOM 3360 O O . LEU A 1 420 ? -10.770 3.000 33.922 1.00 85.06 420 LEU A O 1
ATOM 3364 N N . PHE A 1 421 ? -10.765 5.049 32.994 1.00 86.38 421 PHE A N 1
ATOM 3365 C CA . PHE A 1 421 ? -12.192 5.086 32.680 1.00 86.38 421 PHE A CA 1
ATOM 3366 C C . PHE A 1 421 ? -12.683 3.822 31.955 1.00 86.38 421 PHE A C 1
ATOM 3368 O O . PHE A 1 421 ? -13.662 3.211 32.387 1.00 86.38 421 PHE A O 1
ATOM 3375 N N . ILE A 1 422 ? -11.983 3.390 30.899 1.00 86.31 422 ILE A N 1
ATOM 3376 C CA . ILE A 1 422 ? -12.348 2.194 30.124 1.00 86.31 422 ILE A CA 1
ATOM 3377 C C . ILE A 1 422 ? -12.300 0.903 30.955 1.00 86.31 422 ILE A C 1
ATOM 3379 O O . ILE A 1 422 ? -13.155 0.039 30.778 1.00 86.31 422 ILE A O 1
ATOM 3383 N N . VAL A 1 423 ? -11.346 0.782 31.885 1.00 84.00 423 VAL A N 1
ATOM 3384 C CA . VAL A 1 423 ? -11.201 -0.396 32.756 1.00 84.00 423 VAL A CA 1
ATOM 3385 C C . VAL A 1 423 ? -12.325 -0.416 33.783 1.00 84.00 423 VAL A C 1
ATOM 3387 O O . VAL A 1 423 ? -12.986 -1.434 33.944 1.00 84.00 423 VAL A O 1
ATOM 3390 N N . ARG A 1 424 ? -12.628 0.730 34.402 1.00 83.19 424 ARG A N 1
ATOM 3391 C CA . ARG A 1 424 ? -13.756 0.869 35.335 1.00 83.19 424 ARG A CA 1
ATOM 3392 C C . ARG A 1 424 ? -15.103 0.580 34.675 1.00 83.19 424 ARG A C 1
ATOM 3394 O O . ARG A 1 424 ? -15.954 -0.057 35.288 1.00 83.19 424 ARG A O 1
ATOM 3401 N N . LEU A 1 425 ? -15.298 1.019 33.428 1.00 83.12 425 LEU A N 1
ATOM 3402 C CA . LEU A 1 425 ? -16.493 0.679 32.655 1.00 83.12 425 LEU A CA 1
ATOM 3403 C C . LEU A 1 425 ? -16.591 -0.825 32.388 1.00 83.12 425 LEU A C 1
ATOM 3405 O O . LEU A 1 425 ? -17.682 -1.378 32.499 1.00 83.12 425 LEU A O 1
ATOM 3409 N N . PHE A 1 426 ? -15.475 -1.457 32.020 1.00 82.44 426 PHE A N 1
ATOM 3410 C CA . PHE A 1 426 ? -15.439 -2.863 31.635 1.00 82.44 426 PHE A CA 1
ATOM 3411 C C . PHE A 1 426 ? -15.544 -3.808 32.841 1.00 82.44 426 PHE A C 1
ATOM 3413 O O . PHE A 1 426 ? -16.491 -4.583 32.918 1.00 82.44 426 PHE A O 1
ATOM 3420 N N . ASP A 1 427 ? -14.626 -3.716 33.805 1.00 77.50 427 ASP A N 1
ATOM 3421 C CA . ASP A 1 427 ? -14.579 -4.612 34.971 1.00 77.50 427 ASP A CA 1
ATOM 3422 C C . ASP A 1 427 ? -15.717 -4.320 35.966 1.00 77.50 427 ASP A C 1
ATOM 3424 O O . ASP A 1 427 ? -16.248 -5.229 36.601 1.00 77.50 427 ASP A O 1
ATOM 3428 N N . GLY A 1 428 ? -16.106 -3.048 36.098 1.00 70.56 428 GLY A N 1
ATOM 3429 C CA . GLY A 1 428 ? -17.182 -2.609 36.986 1.00 70.56 428 GLY A CA 1
ATOM 3430 C C . GLY A 1 428 ? -18.573 -2.645 36.355 1.00 70.56 428 GLY A C 1
ATOM 3431 O O . GLY A 1 428 ? -19.527 -2.250 37.015 1.00 70.56 428 GLY A O 1
ATOM 3432 N N . MET A 1 429 ? -18.719 -3.059 35.089 1.00 70.81 429 MET A N 1
ATOM 3433 C CA . MET A 1 429 ? -19.999 -3.051 34.354 1.00 70.81 429 MET A CA 1
ATOM 3434 C C . MET A 1 429 ? -20.724 -1.693 34.410 1.00 70.81 429 MET A C 1
ATOM 3436 O O . MET A 1 429 ? -21.951 -1.611 34.485 1.00 70.81 429 MET A O 1
ATOM 3440 N N . ALA A 1 430 ? -19.939 -0.614 34.363 1.00 74.81 430 ALA A N 1
ATOM 3441 C CA . ALA A 1 430 ? -20.363 0.772 34.551 1.00 74.81 430 ALA A CA 1
ATOM 3442 C C . ALA A 1 430 ? -20.985 1.115 35.925 1.00 74.81 430 ALA A C 1
ATOM 3444 O O . ALA A 1 430 ? -21.644 2.150 36.053 1.00 74.81 430 ALA A O 1
ATOM 3445 N N . ASP A 1 431 ? -20.756 0.308 36.962 1.00 76.50 431 ASP A N 1
ATOM 3446 C CA . ASP A 1 431 ? -21.213 0.616 38.317 1.00 76.50 431 ASP A CA 1
ATOM 3447 C C . ASP A 1 431 ? -20.561 1.902 38.853 1.00 76.50 431 ASP A C 1
ATOM 3449 O O . ASP A 1 431 ? -19.355 2.123 38.720 1.00 76.50 431 ASP A O 1
ATOM 3453 N N . ASN A 1 432 ? -21.374 2.779 39.446 1.00 77.94 432 ASN A N 1
ATOM 3454 C CA . ASN A 1 432 ? -20.969 4.104 39.932 1.00 77.94 432 ASN A CA 1
ATOM 3455 C C . ASN A 1 432 ? -20.271 5.003 38.882 1.00 77.94 432 ASN A C 1
ATOM 3457 O O . ASN A 1 432 ? -19.444 5.849 39.231 1.00 77.94 432 ASN A O 1
ATOM 3461 N N . MET A 1 433 ? -20.610 4.863 37.593 1.00 82.31 433 MET A N 1
ATOM 3462 C CA . MET A 1 433 ? -20.021 5.659 36.499 1.00 82.31 433 MET A CA 1
ATOM 3463 C C . MET A 1 433 ? -20.884 6.856 36.064 1.00 82.31 433 MET A C 1
ATOM 3465 O O . MET A 1 433 ? -20.648 7.444 35.009 1.00 82.31 433 MET A O 1
ATOM 3469 N N . GLY A 1 434 ? -21.874 7.252 36.868 1.00 85.00 434 GLY A N 1
ATOM 3470 C CA . GLY A 1 434 ? -22.676 8.459 36.650 1.00 85.00 434 GLY A CA 1
ATOM 3471 C C . GLY A 1 434 ? -23.518 8.404 35.371 1.00 85.00 434 GLY A C 1
ATOM 3472 O O . GLY A 1 434 ? -24.566 7.768 35.340 1.00 85.00 434 GLY A O 1
ATOM 3473 N N . GLN A 1 435 ? -23.069 9.094 34.318 1.00 87.44 435 GLN A N 1
ATOM 3474 C CA . GLN A 1 435 ? -23.782 9.223 33.035 1.00 87.44 435 GLN A CA 1
ATOM 3475 C C . GLN A 1 435 ? -23.703 7.968 32.148 1.00 87.44 435 GLN A C 1
ATOM 3477 O O . GLN A 1 435 ? -24.330 7.908 31.088 1.00 87.44 435 GLN A O 1
ATOM 3482 N N . PHE A 1 436 ? -22.932 6.962 32.560 1.00 88.94 436 PHE A N 1
ATOM 3483 C CA . PHE A 1 436 ? -22.756 5.719 31.820 1.00 88.94 436 PHE A CA 1
ATOM 3484 C C . PHE A 1 436 ? -23.570 4.594 32.447 1.00 88.94 436 PHE A C 1
ATOM 3486 O O . PHE A 1 436 ? -23.585 4.418 33.660 1.00 88.94 436 PHE A O 1
ATOM 3493 N N . ARG A 1 437 ? -24.220 3.801 31.594 1.00 88.12 437 ARG A N 1
ATOM 3494 C CA . ARG A 1 437 ? -24.900 2.567 31.989 1.00 88.12 437 ARG A CA 1
ATOM 3495 C C . ARG A 1 437 ? -24.660 1.491 30.946 1.00 88.12 437 ARG A C 1
ATOM 3497 O O . ARG A 1 437 ? -24.652 1.785 29.746 1.00 88.12 437 ARG A O 1
ATOM 3504 N N . LEU A 1 438 ? -24.536 0.250 31.392 1.00 87.06 438 LEU A N 1
ATOM 3505 C CA . LEU A 1 438 ? -24.546 -0.890 30.491 1.00 87.06 438 LEU A CA 1
ATOM 3506 C C . LEU A 1 438 ? -25.945 -1.042 29.877 1.00 87.06 438 LEU A C 1
ATOM 3508 O O . LEU A 1 438 ? -26.949 -1.078 30.586 1.00 87.06 438 LEU A O 1
ATOM 3512 N N . VAL A 1 439 ? -26.010 -1.102 28.548 1.00 86.38 439 VAL A N 1
ATOM 3513 C CA . VAL A 1 439 ? -27.270 -1.284 27.799 1.00 86.38 439 VAL A CA 1
ATOM 3514 C C . VAL A 1 439 ? -27.307 -2.587 27.008 1.00 86.38 439 VAL A C 1
ATOM 3516 O O . VAL A 1 439 ? -28.384 -3.018 26.607 1.00 86.38 439 VAL A O 1
ATOM 3519 N N . TYR A 1 440 ? -26.143 -3.186 26.763 1.00 85.06 440 TYR A N 1
ATOM 3520 C CA . TYR A 1 440 ? -25.993 -4.429 26.024 1.00 85.06 440 TYR A CA 1
ATOM 3521 C C . TYR A 1 440 ? -24.650 -5.076 26.371 1.00 85.06 440 TYR A C 1
ATOM 3523 O O . TYR A 1 440 ? -23.616 -4.411 26.320 1.00 85.06 440 TYR A O 1
ATOM 3531 N N . GLU A 1 441 ? -24.673 -6.370 26.673 1.00 82.06 441 GLU A N 1
ATOM 3532 C CA . GLU A 1 441 ? -23.499 -7.235 26.786 1.00 82.06 441 GLU A CA 1
ATOM 3533 C C . GLU A 1 441 ? -23.679 -8.374 25.777 1.00 82.06 441 GLU A C 1
ATOM 3535 O O . GLU A 1 441 ? -24.757 -8.965 25.689 1.00 82.06 441 GLU A O 1
ATOM 3540 N N . SER A 1 442 ? -22.643 -8.671 24.989 1.00 76.31 442 SER A N 1
ATOM 3541 C CA . SER A 1 442 ? -22.683 -9.834 24.100 1.00 76.31 442 SER A CA 1
ATOM 3542 C C . SER A 1 442 ? -22.739 -11.120 24.940 1.00 76.31 442 SER A C 1
ATOM 3544 O O . SER A 1 442 ? -21.958 -11.242 25.881 1.00 76.31 442 SER A O 1
ATOM 3546 N N . PRO A 1 443 ? -23.576 -12.118 24.596 1.00 68.62 443 PRO A N 1
ATOM 3547 C CA . PRO A 1 443 ? -23.615 -13.412 25.288 1.00 68.62 443 PRO A CA 1
ATOM 3548 C C . PRO A 1 443 ? -22.309 -14.216 25.161 1.00 68.62 443 PRO A C 1
ATOM 3550 O O . PRO A 1 443 ? -22.141 -15.254 25.797 1.00 68.62 443 PRO A O 1
ATOM 3553 N N . GLN A 1 444 ? -21.386 -13.773 24.311 1.00 66.25 444 GLN A N 1
ATOM 3554 C CA . GLN A 1 444 ? -20.117 -14.430 24.064 1.00 66.25 444 GLN A CA 1
ATOM 3555 C C . GLN A 1 444 ? -19.149 -14.266 25.246 1.00 66.25 444 GLN A C 1
ATOM 3557 O O . GLN A 1 444 ? -18.750 -13.156 25.597 1.00 66.25 444 GLN A O 1
ATOM 3562 N N . ARG A 1 445 ? -18.717 -15.390 25.826 1.00 58.72 445 ARG A N 1
ATOM 3563 C CA . ARG A 1 445 ? -17.756 -15.434 26.937 1.00 58.72 445 ARG A CA 1
ATOM 3564 C C . ARG A 1 445 ? -16.322 -15.555 26.427 1.00 58.72 445 ARG A C 1
ATOM 3566 O O . ARG A 1 445 ? -16.043 -16.363 25.546 1.00 58.72 445 ARG A O 1
ATOM 3573 N N . MET A 1 446 ? -15.398 -14.798 27.015 1.00 57.91 446 MET A N 1
ATOM 3574 C CA . MET A 1 446 ? -13.965 -14.926 26.737 1.00 57.91 446 MET A CA 1
ATOM 3575 C C . MET A 1 446 ? -13.175 -15.210 28.008 1.00 57.91 446 MET A C 1
ATOM 3577 O O . MET A 1 446 ? -13.463 -14.645 29.062 1.00 57.91 446 MET A O 1
ATOM 3581 N N . VAL A 1 447 ? -12.161 -16.067 27.891 1.00 52.06 447 VAL A N 1
ATOM 3582 C CA . VAL A 1 447 ? -11.169 -16.308 28.943 1.00 52.06 447 VAL A CA 1
ATOM 3583 C C . VAL A 1 447 ? -9.862 -15.623 28.563 1.00 52.06 447 VAL A C 1
ATOM 3585 O O . VAL A 1 447 ? -9.426 -15.669 27.409 1.00 52.06 447 VAL A O 1
ATOM 3588 N N . ARG A 1 448 ? -9.244 -14.982 29.560 1.00 53.34 448 ARG A N 1
ATOM 3589 C CA . ARG A 1 448 ? -7.899 -14.409 29.474 1.00 53.34 448 ARG A CA 1
ATOM 3590 C C . ARG A 1 448 ? -6.899 -15.560 29.342 1.00 53.34 448 ARG A C 1
ATOM 3592 O O . ARG A 1 448 ? -6.711 -16.309 30.295 1.00 53.34 448 ARG A O 1
ATOM 3599 N N . ALA A 1 449 ? -6.294 -15.723 28.168 1.00 43.34 449 ALA A N 1
ATOM 3600 C CA . ALA A 1 449 ? -5.241 -16.702 27.936 1.00 43.34 449 ALA A CA 1
ATOM 3601 C C . ALA A 1 449 ? -3.891 -15.993 27.773 1.00 43.34 449 ALA A C 1
ATOM 3603 O O . ALA A 1 449 ? -3.750 -14.993 27.062 1.00 43.34 449 ALA A O 1
ATOM 3604 N N . ILE A 1 450 ? -2.878 -16.533 28.442 1.00 43.84 450 ILE A N 1
ATOM 3605 C CA . ILE A 1 450 ? -1.494 -16.086 28.311 1.00 43.84 450 ILE A CA 1
ATOM 3606 C C . ILE A 1 450 ? -0.818 -17.060 27.353 1.00 43.84 450 ILE A C 1
ATOM 3608 O O . ILE A 1 450 ? -0.691 -18.241 27.672 1.00 43.84 450 ILE A O 1
ATOM 3612 N N . GLN A 1 451 ? -0.398 -16.579 26.182 1.00 36.75 451 GLN A N 1
ATOM 3613 C CA . GLN A 1 451 ? 0.462 -17.357 25.298 1.00 36.75 451 GLN A CA 1
ATOM 3614 C C . GLN A 1 451 ? 1.881 -16.799 25.375 1.00 36.75 451 GLN A C 1
ATOM 3616 O O . GLN A 1 451 ? 2.159 -15.684 24.939 1.00 36.75 451 GLN A O 1
ATOM 3621 N N . LEU A 1 452 ? 2.790 -17.593 25.932 1.00 33.47 452 LEU A N 1
ATOM 3622 C CA . LEU A 1 452 ? 4.220 -17.344 25.820 1.00 33.47 452 LEU A CA 1
ATOM 3623 C C . LEU A 1 452 ? 4.694 -17.804 24.444 1.00 33.47 452 LEU A C 1
ATOM 3625 O O . LEU A 1 452 ? 4.661 -18.995 24.137 1.00 33.47 452 LEU A O 1
ATOM 3629 N N . GLY A 1 453 ? 5.134 -16.862 23.614 1.00 36.94 453 GLY A N 1
ATOM 3630 C CA . GLY A 1 453 ? 5.985 -17.187 22.474 1.00 36.94 453 GLY A CA 1
ATOM 3631 C C . GLY A 1 453 ? 7.416 -17.461 22.943 1.00 36.94 453 GLY A C 1
ATOM 3632 O O . GLY A 1 453 ? 7.865 -16.890 23.931 1.00 36.94 453 GLY A O 1
ATOM 3633 N N . GLU A 1 454 ? 8.166 -18.282 22.203 1.00 32.72 454 GLU A N 1
ATOM 3634 C CA . GLU A 1 454 ? 9.571 -18.647 22.491 1.00 32.72 454 GLU A CA 1
ATOM 3635 C C . GLU A 1 454 ? 10.557 -17.456 22.532 1.00 32.72 454 GLU A C 1
ATOM 3637 O O . GLU A 1 454 ? 11.743 -17.630 22.802 1.00 32.72 454 GLU A O 1
ATOM 3642 N N . LYS A 1 455 ? 10.093 -16.232 22.257 1.00 34.91 455 LYS A N 1
ATOM 3643 C CA . LYS A 1 455 ? 10.876 -14.999 22.350 1.00 34.91 455 LYS A CA 1
ATOM 3644 C C . LYS A 1 455 ? 10.132 -14.003 23.234 1.00 34.91 455 LYS A C 1
ATOM 3646 O O . LYS A 1 455 ? 9.085 -13.487 22.846 1.00 34.91 455 LYS A O 1
ATOM 3651 N N . LEU A 1 456 ? 10.719 -13.718 24.397 1.00 36.00 456 LEU A N 1
ATOM 3652 C CA . LEU A 1 456 ? 10.261 -12.741 25.398 1.00 36.00 456 LEU A CA 1
ATOM 3653 C C . LEU A 1 456 ? 10.101 -11.307 24.849 1.00 36.00 456 LEU A C 1
ATOM 3655 O O . LEU A 1 456 ? 9.474 -10.475 25.494 1.00 36.00 456 LEU A O 1
ATOM 3659 N N . ASP A 1 457 ? 10.587 -11.036 23.636 1.00 33.72 457 ASP A N 1
ATOM 3660 C CA . ASP A 1 457 ? 10.466 -9.736 22.964 1.00 33.72 457 ASP A CA 1
ATOM 3661 C C . ASP A 1 457 ? 9.143 -9.572 22.185 1.00 33.72 457 ASP A C 1
ATOM 3663 O O . ASP A 1 457 ? 8.872 -8.514 21.616 1.00 33.72 457 ASP A O 1
ATOM 3667 N N . SER A 1 458 ? 8.308 -10.615 22.125 1.00 33.38 458 SER A N 1
ATOM 3668 C CA . SER A 1 458 ? 6.993 -10.589 21.477 1.00 33.38 458 SER A CA 1
ATOM 3669 C C . SER A 1 458 ? 5.914 -11.100 22.429 1.00 33.38 458 SER A C 1
ATOM 3671 O O . SER A 1 458 ? 5.631 -12.294 22.499 1.00 33.38 458 SER A O 1
ATOM 3673 N N . PHE A 1 459 ? 5.325 -10.164 23.167 1.00 36.53 459 PHE A N 1
ATOM 3674 C CA . PHE A 1 459 ? 4.212 -10.374 24.086 1.00 36.53 459 PHE A CA 1
ATOM 3675 C C . PHE A 1 459 ? 2.868 -10.291 23.348 1.00 36.53 459 PHE A C 1
ATOM 3677 O O . PHE A 1 459 ? 2.629 -9.340 22.603 1.00 36.53 459 PHE A O 1
ATOM 3684 N N . SER A 1 460 ? 1.979 -11.262 23.565 1.00 33.59 460 SER A N 1
ATOM 3685 C CA . SER A 1 460 ? 0.594 -11.213 23.092 1.00 33.59 460 SER A CA 1
ATOM 3686 C C . SER A 1 460 ? -0.323 -11.837 24.135 1.00 33.59 460 SER A C 1
ATOM 3688 O O . SER A 1 460 ? -0.257 -13.038 24.388 1.00 33.59 460 SER A O 1
ATOM 3690 N N . PHE A 1 461 ? -1.236 -11.049 24.698 1.00 35.72 461 PHE A N 1
ATOM 3691 C CA . PHE A 1 461 ? -2.432 -11.628 25.299 1.00 35.72 461 PHE A CA 1
ATOM 3692 C C . PHE A 1 461 ? -3.294 -12.222 24.190 1.00 35.72 461 PHE A C 1
ATOM 3694 O O . PHE A 1 461 ? -3.465 -11.608 23.135 1.00 35.72 461 PHE A O 1
ATOM 3701 N N . MET A 1 462 ? -3.864 -13.400 24.427 1.00 38.59 462 MET A N 1
ATOM 3702 C CA . MET A 1 462 ? -4.924 -13.929 23.578 1.00 38.59 462 MET A CA 1
ATOM 3703 C C . MET A 1 462 ? -6.184 -14.084 24.422 1.00 38.59 462 MET A C 1
ATOM 3705 O O . MET A 1 462 ? -6.168 -14.583 25.538 1.00 38.59 462 MET A O 1
ATOM 3709 N N . ALA A 1 463 ? -7.296 -13.583 23.906 1.00 42.25 463 ALA A N 1
ATOM 3710 C CA . ALA A 1 463 ? -8.600 -13.749 24.510 1.00 42.25 463 ALA A CA 1
ATOM 3711 C C . ALA A 1 463 ? -9.253 -14.828 23.665 1.00 42.25 463 ALA A C 1
ATOM 3713 O O . ALA A 1 463 ? -9.495 -14.618 22.477 1.00 42.25 463 ALA A O 1
ATOM 3714 N N . MET A 1 464 ? -9.435 -16.001 24.255 1.00 45.12 464 MET A N 1
ATOM 3715 C CA . MET A 1 464 ? -10.062 -17.116 23.569 1.00 45.12 464 MET A CA 1
ATOM 3716 C C . MET A 1 464 ? -11.520 -17.161 23.988 1.00 45.12 464 MET A C 1
ATOM 3718 O O . MET A 1 464 ? -11.845 -17.111 25.176 1.00 45.12 464 MET A O 1
ATOM 3722 N N . THR A 1 465 ? -12.410 -17.240 23.005 1.00 48.69 465 THR A N 1
ATOM 3723 C CA . THR A 1 465 ? -13.808 -17.545 23.301 1.00 48.69 465 THR A CA 1
ATOM 3724 C C . THR A 1 465 ? -13.924 -19.013 23.649 1.00 48.69 465 THR A C 1
ATOM 3726 O O . THR A 1 465 ? -13.404 -19.870 22.934 1.00 48.69 465 THR A O 1
ATOM 3729 N N . VAL A 1 466 ? -14.631 -19.283 24.732 1.00 49.69 466 VAL A N 1
ATOM 3730 C CA . VAL A 1 466 ? -14.767 -20.611 25.319 1.00 49.69 466 VAL A CA 1
ATOM 3731 C C . VAL A 1 466 ? -16.241 -20.936 25.528 1.00 49.69 466 VAL A C 1
ATOM 3733 O O . VAL A 1 466 ? -17.079 -20.039 25.650 1.00 49.69 466 VAL A O 1
ATOM 3736 N N . THR A 1 467 ? -16.559 -22.223 25.552 1.00 53.88 467 THR A N 1
ATOM 3737 C CA . THR A 1 467 ? -17.835 -22.731 26.071 1.00 53.88 467 THR A CA 1
ATOM 3738 C C . THR A 1 467 ? -17.941 -22.482 27.580 1.00 53.88 467 THR A C 1
ATOM 3740 O O . THR A 1 467 ? -16.944 -22.187 28.245 1.00 53.88 467 THR A O 1
ATOM 3743 N N . GLU A 1 468 ? -19.147 -22.593 28.142 1.00 56.34 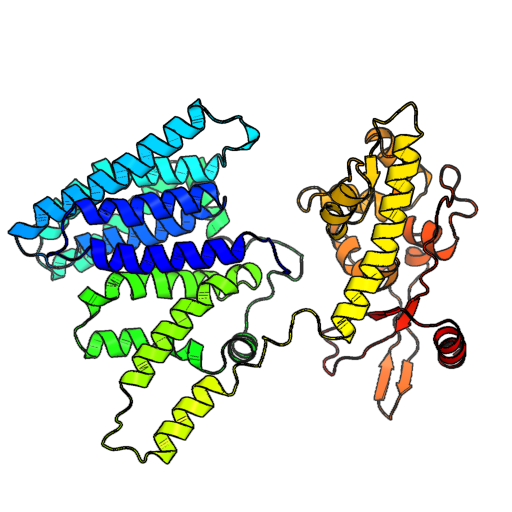468 GLU A N 1
ATOM 3744 C CA . GLU A 1 468 ? -19.350 -22.436 29.588 1.00 56.34 468 GLU A CA 1
ATOM 3745 C C . GLU A 1 468 ? -18.569 -23.510 30.369 1.00 56.34 468 GLU A C 1
ATOM 3747 O O . GLU A 1 468 ? -17.942 -23.194 31.380 1.00 56.34 468 GLU A O 1
ATOM 3752 N N . GLU A 1 469 ? -18.511 -24.753 29.870 1.00 55.91 469 GLU A N 1
ATOM 3753 C CA . GLU A 1 469 ? -17.725 -25.817 30.504 1.00 55.91 469 GLU A CA 1
ATOM 3754 C C . GLU A 1 469 ? -16.213 -25.521 30.485 1.00 55.91 469 GLU A C 1
ATOM 3756 O O . GLU A 1 469 ? -15.540 -25.661 31.509 1.00 55.91 469 GLU A O 1
ATOM 3761 N N . GLU A 1 470 ? -15.673 -25.054 29.354 1.00 48.88 470 GLU A N 1
ATOM 3762 C CA . GLU A 1 470 ? -14.259 -24.666 29.223 1.00 48.88 470 GLU A CA 1
ATOM 3763 C C . GLU A 1 470 ? -13.910 -23.461 30.112 1.00 48.88 470 GLU A C 1
ATOM 3765 O O . GLU A 1 470 ? -12.852 -23.441 30.744 1.00 48.88 470 GLU A O 1
ATOM 3770 N N . ALA A 1 471 ? -14.805 -22.472 30.217 1.00 55.09 471 ALA A N 1
ATOM 3771 C CA . ALA A 1 471 ? -14.623 -21.321 31.100 1.00 55.09 471 ALA A CA 1
ATOM 3772 C C . ALA A 1 471 ? -14.521 -21.739 32.574 1.00 55.09 471 ALA A C 1
ATOM 3774 O O . ALA A 1 471 ? -13.668 -21.235 33.310 1.00 55.09 471 ALA A O 1
ATOM 3775 N N . GLN A 1 472 ? -15.377 -22.670 33.006 1.00 55.03 472 GLN A N 1
ATOM 3776 C CA . GLN A 1 472 ? -15.372 -23.203 34.370 1.00 55.03 472 GLN A CA 1
ATOM 3777 C C . GLN A 1 472 ? -14.115 -24.036 34.652 1.00 55.03 472 GLN A C 1
ATOM 3779 O O . GLN A 1 472 ? -13.530 -23.905 35.728 1.00 55.03 472 GLN A O 1
ATOM 3784 N N . ALA A 1 473 ? -13.653 -24.830 33.682 1.00 52.28 473 ALA A N 1
ATOM 3785 C CA . ALA A 1 473 ? -12.412 -25.593 33.799 1.00 52.28 473 ALA A CA 1
ATOM 3786 C C . ALA A 1 473 ? -11.177 -24.677 33.899 1.00 52.28 473 ALA A C 1
ATOM 3788 O O . ALA A 1 473 ? -10.330 -24.858 34.774 1.00 52.28 473 ALA A O 1
ATOM 3789 N N . LEU A 1 474 ? -11.097 -23.635 33.065 1.00 49.25 474 LEU A N 1
ATOM 3790 C CA . LEU A 1 474 ? -9.982 -22.681 33.071 1.00 49.25 474 LEU A CA 1
ATOM 3791 C C . LEU A 1 474 ? -9.971 -21.795 34.326 1.00 49.25 474 LEU A C 1
ATOM 3793 O O . LEU A 1 474 ? -8.900 -21.477 34.841 1.00 49.25 474 LEU A O 1
ATOM 3797 N N . LYS A 1 475 ? -11.141 -21.458 34.888 1.00 49.19 475 LYS A N 1
ATOM 3798 C CA . LYS A 1 475 ? -11.250 -20.762 36.186 1.00 49.19 475 LYS A CA 1
ATOM 3799 C C . LYS A 1 475 ? -10.533 -21.488 37.326 1.00 49.19 475 LYS A C 1
ATOM 3801 O O . LYS A 1 475 ? -10.101 -20.832 38.270 1.00 49.19 475 LYS A O 1
ATOM 3806 N N . GLN A 1 476 ? -10.423 -22.816 37.267 1.00 46.94 476 GLN A N 1
ATOM 3807 C CA . GLN A 1 476 ? -9.693 -23.588 38.276 1.00 46.94 476 GLN A CA 1
ATOM 3808 C C . GLN A 1 476 ? -8.171 -23.465 38.117 1.00 46.94 476 GLN A C 1
ATOM 3810 O O . GLN A 1 476 ? -7.460 -23.540 39.113 1.00 46.94 476 GLN A O 1
ATOM 3815 N N . ILE A 1 477 ? -7.680 -23.218 36.898 1.00 41.22 477 ILE A N 1
ATOM 3816 C CA . ILE A 1 477 ? -6.248 -23.095 36.580 1.00 41.22 477 ILE A CA 1
ATOM 3817 C C . ILE A 1 477 ? -5.713 -21.697 36.936 1.00 41.22 477 ILE A C 1
ATOM 3819 O O . ILE A 1 477 ? -4.607 -21.580 37.450 1.00 41.22 477 ILE A O 1
ATOM 3823 N N . PHE A 1 478 ? -6.503 -20.638 36.729 1.00 38.66 478 PHE A N 1
ATOM 3824 C CA . PHE A 1 478 ? -6.098 -19.241 36.977 1.00 38.66 478 PHE A CA 1
ATOM 3825 C C . PHE A 1 478 ? -6.432 -18.714 38.384 1.00 38.66 478 PHE A C 1
ATOM 3827 O O . PHE A 1 478 ? -6.457 -17.506 38.605 1.00 38.66 478 PHE A O 1
ATOM 3834 N N . ARG A 1 479 ? -6.740 -19.599 39.337 1.00 31.72 479 ARG A N 1
ATOM 3835 C CA . ARG A 1 479 ? -7.136 -19.236 40.709 1.00 31.72 479 ARG A CA 1
ATOM 3836 C C . ARG A 1 479 ? -5.960 -19.010 41.676 1.00 31.72 479 ARG A C 1
ATOM 3838 O O . ARG A 1 479 ? -6.210 -18.931 42.877 1.00 31.72 479 ARG A O 1
ATOM 3845 N N . VAL A 1 480 ? -4.725 -18.942 41.172 1.00 29.22 480 VAL A N 1
ATOM 3846 C CA . VAL A 1 480 ? -3.499 -18.721 41.963 1.00 29.22 480 VAL A CA 1
ATOM 3847 C C . VAL A 1 480 ? -3.100 -17.256 41.932 1.00 29.22 480 VAL A C 1
ATOM 3849 O O . VAL A 1 480 ? -2.949 -16.725 40.809 1.00 29.22 480 VAL A O 1
#

Secondary structure (DSSP, 8-state):
-----THHHHHHHHHHHHHHHHHHHSSSS-GGGGHHHHHHHHHHHHH-TTTHHHHHHHHHHHHHHHHS---HHHHHHHHHHHHHHHHHHHHHHHHHHHHS-TTT--HHHHHHHHHHHHIIIIIHHHHHHHHHHS-HHHHHHHHHHHHHHHHHHHHTSHHHHHHHHHHHS-----SGGG----HHHHHHHHTTGGGHHHHHHHHHHHTT-TTTTHHIIIIIIHHHHHHTT-STTGGGGHHHHHHHHHHHHTTS-TTTS-HHHHHHHHHHHHTTS--TTS-S--HHHHHHHHHHHHHHHHHHHHHHHHHHH-S----EEE--GGGHHHHHHHH-SEE---TTTHHHHHHHHT-SSHHHHHHHHHHTTEEEE---HHIIIIIHHHHHHTTT--GGGGEEPPPEEEETTEEEE--EE-HHHHHSHHHHHHHTTTTT-TT-------S--EEEEEE--SSTT--EEEEEE--HHHHHHHHHHS--

Foldseek 3Di:
DDDPDLLVVLLVLLVQLLVLLLQCLDLPHALVSLVRNLVSLVVNVQRDLVSLLVLVLSLVLLLVSLLDDHDPSSLVSSLSSLLVSLCSLQPVLVVCVVPPDPVRDSPLSSVSSNVSSCCSNPVSNVSSVVNNVDDSVVNVVVSVVVVVVVVVVLVVDVSSVVVVCCLQDQPPDPDPQQQFQDPVNCCLAQNQLQCLLVVQVVVCVVVVNCSSCSSLNRPQSVQCVSPVGTNVSNSSNVVSSNVSSVSVLVPDPPVPDDPVVNCVVVCSSHVSNPCPVPPCCDVQNVCVCCQLLQLLLVVLQVLLVVCVPDPDNPAEEEDQQVCQVVSCVRNVHRYPHDPVCLLVSLCLQFPLALVVNVVSRVVRRHDYYDDDVCCLQFVVQVSVCSPVDHSCVFWDFADWDQDPNDTDGDTHGDVSSCSGPNNCCVVVVCPPSPVDHNDDDRPWDWDFDFDDDPDPVDGGTDTDTDDPVVNVVVCVVPVD

pLDDT: mean 76.39, std 15.69, range [29.22, 94.69]

Sequence (480 aa):
IGNGDHHGWELFLQTFLLFSLTWALRDDAPVRYSLVPAFLLLLIFLSWPGSPLHIFFTGLCLFVWAFVNHESSARGRLVLKGVLMGSLWLTIPLLINRLAPDYIIWYQALKAFVAGGLGLTLGYPILVFLAQKLPVKSRFFLAPLILVGSVFLLKLSPDLWAGFEEFISPRSSKISEQAVVTPYRLFGWYGLTWLGLLAAPVLIAKDGKLKEYCVPLIYGIGIAFFWVYTRDFNYYAAYPIAASAAYCLCRLPWRTWTPALLVLVASISILPIPNQSRPWLTPEIARELLINSNGLDQAGRFLAEVKSLSKNKNYGLLAPWDLGNVLAYTSKTGVSYSQTESNKLSEIFYADSPDLAYSQMEKRNLRFFLIPTRNIEQKLGTDFTLTGRNPGELMQPGPEVTWNNTVVSLPSYNERFRQLFIVRLFDGMADNMGQFRLVYESPQRMVRAIQLGEKLDSFSFMAMTVTEEEAQALKQIFRV